Protein AF-A0A6C0EP46-F1 (afdb_monomer_lite)

pLDDT: mean 73.23, std 24.74, range [26.12, 98.81]

InterPro domains:
  IPR008160 Collagen triple helix repeat [PF01391] (56-107)
  IPR036278 Sialidase superfamily [SSF50939] (73-279)

Sequence (442 aa):
MSTPDPFSGNLLKNILSPKIVDNGSGGYNVKVDLINIDNITISGNIFGPTGSSSTGDTGYTGYTGYTGYTGYTGYTGYTGDTGDTGDTGYTGDTGATGDTGATGPTGSVVFNISSKLVAVGERNTAYGSIFTSPDGITWTGSNTNGSFTTQGNGVAWNGSYWVAVGQGSNGSILTSPDGDTWTPSSNGFTVAGNGIAWNGSLWVAVGDGSDTILTSLDGDTWTPASNGFTVQGYGVAWNGSLWIAVGDGDDTILTSPDGDTWTPSSNGFTGGVYGAGNGIAWNGSLWVAVGDGDDTILTSPDGDTWTPATGEFGNAGLGRGVAWNGSIWVAVGKDNTNYNSMLTSSNGTDWTGTTGSLFSFYGSGVAWNGSNWVAVGRNTSASDSILTSPNGTDWTGTTGASFYSIGFGVASTNVWKNTPTSFDEALSKLSTAFSKYSGTLI

Foldseek 3Di:
DDDDDPPPPPDVCVQDDFDFDPPPDQWTWRWNPDDDDQQWTWTKTFTDDPDDDDDDDDDDDDDDDDDDDDDDDDDDDDDDDDDDDDDDDDDDDDDDDDDDDDDDPATDIDIDTQKKKKFAFAQDQQAGGIWIDRPLFAIHGAGDAAHAPGIWAAKDDLLAKIKTAFAHPQARIWIGRVRRHIHAAPHDAPGIWAEWDDQNQKIWTAFAHPAGIWIDRPSRDIDGAPPDAPGIWHYWDDQNQKIWTAFWHPAGIWIDRVSRYIDGAPHDFEADPIRTWAEWDDQNQKIWTAFDGQAGIWMDRVRRDTDGAEQDLHHRWGWAEWDDQQAKIKTATAHDPDRQRIWMDRPNRYIHGAPDHPAPGIWAYWDDRNQKIKTAFFHPQQQARIWIGRPRRDIDGHDYGGHRGTIHYMDMSCPDSDDDPDPVSVVVVVVVVVVVVDDDDD

Organism: NCBI:txid1070528

Structure (mmCIF, N/CA/C/O backbone):
data_AF-A0A6C0EP46-F1
#
_entry.id   AF-A0A6C0EP46-F1
#
loop_
_atom_site.group_PDB
_atom_site.id
_atom_site.type_symbol
_atom_site.label_atom_id
_atom_site.label_alt_id
_atom_site.label_comp_id
_atom_site.label_asym_id
_atom_site.label_entity_id
_atom_site.label_seq_id
_atom_site.pdbx_PDB_ins_code
_atom_site.Cartn_x
_atom_site.Cartn_y
_atom_site.Cartn_z
_atom_site.occupancy
_atom_site.B_iso_or_equiv
_atom_site.auth_seq_id
_atom_site.auth_comp_id
_atom_site.auth_asym_id
_atom_site.auth_atom_id
_atom_site.pdbx_PDB_model_num
ATOM 1 N N . MET A 1 1 ? 16.753 -61.420 27.931 1.00 39.25 1 MET A N 1
ATOM 2 C CA . MET A 1 1 ? 16.641 -60.669 26.666 1.00 39.25 1 MET A CA 1
ATOM 3 C C . MET A 1 1 ? 15.423 -59.778 26.780 1.00 39.25 1 MET A C 1
ATOM 5 O O . MET A 1 1 ? 14.312 -60.277 26.693 1.00 39.25 1 MET A O 1
ATOM 9 N N . SER A 1 2 ? 15.635 -58.501 27.073 1.00 30.97 2 SER A N 1
ATOM 10 C CA . SER A 1 2 ? 14.621 -57.453 26.961 1.00 30.97 2 SER A CA 1
ATOM 11 C C . SER A 1 2 ? 15.084 -56.523 25.845 1.00 30.97 2 SER A C 1
ATOM 13 O O . SER A 1 2 ? 16.241 -56.105 25.828 1.00 30.97 2 SER A O 1
ATOM 15 N N . THR A 1 3 ? 14.210 -56.292 24.877 1.00 32.19 3 THR A N 1
ATOM 16 C CA . THR A 1 3 ? 14.415 -55.428 23.711 1.00 32.19 3 THR A CA 1
ATOM 17 C C . THR A 1 3 ? 14.683 -53.973 24.129 1.00 32.19 3 THR A C 1
ATOM 19 O O . THR A 1 3 ? 14.069 -53.527 25.100 1.00 32.19 3 THR A O 1
ATOM 22 N N . PRO A 1 4 ? 15.548 -53.215 23.427 1.00 32.25 4 PRO A N 1
ATOM 23 C CA . PRO A 1 4 ? 15.688 -51.777 23.641 1.00 32.25 4 PRO A CA 1
ATOM 24 C C . PRO A 1 4 ? 14.452 -51.028 23.122 1.00 32.25 4 PRO A C 1
ATOM 26 O O . PRO A 1 4 ? 13.936 -51.338 22.049 1.00 32.25 4 PRO A O 1
ATOM 29 N N . ASP A 1 5 ? 14.000 -50.056 23.906 1.00 33.88 5 ASP A N 1
ATOM 30 C CA . ASP A 1 5 ? 12.954 -49.077 23.594 1.00 33.88 5 ASP A CA 1
ATOM 31 C C . ASP A 1 5 ? 13.371 -48.177 22.401 1.00 33.88 5 ASP A C 1
ATOM 33 O O . ASP A 1 5 ? 14.478 -47.631 22.432 1.00 33.88 5 ASP A O 1
ATOM 37 N N . PRO A 1 6 ? 12.539 -48.011 21.350 1.00 32.06 6 PRO A N 1
ATOM 38 C CA . PRO A 1 6 ? 12.865 -47.193 20.181 1.00 32.06 6 PRO A CA 1
ATOM 39 C C . PRO A 1 6 ? 12.649 -45.674 20.357 1.00 32.06 6 PRO A C 1
ATOM 41 O O . PRO A 1 6 ? 12.789 -44.940 19.382 1.00 32.06 6 PRO A O 1
ATOM 44 N N . PHE A 1 7 ? 12.355 -45.152 21.555 1.00 33.97 7 PHE A N 1
ATOM 45 C CA . PHE A 1 7 ? 12.064 -43.719 21.751 1.00 33.97 7 PHE A CA 1
ATOM 46 C C . PHE A 1 7 ? 13.185 -42.895 22.418 1.00 33.97 7 PHE A C 1
ATOM 48 O O . PHE A 1 7 ? 12.939 -42.117 23.341 1.00 33.97 7 PHE A O 1
ATOM 55 N N . SER A 1 8 ? 14.424 -42.977 21.920 1.00 37.41 8 SER A N 1
ATOM 56 C CA . SER A 1 8 ? 15.541 -42.127 22.384 1.00 37.41 8 SER A CA 1
ATOM 57 C C . SER A 1 8 ? 15.777 -40.866 21.523 1.00 37.41 8 SER A C 1
ATOM 59 O O . SER A 1 8 ? 16.912 -40.573 21.149 1.00 37.41 8 SER A O 1
ATOM 61 N N . GLY A 1 9 ? 14.722 -40.107 21.205 1.00 30.08 9 GLY A N 1
ATOM 62 C CA . GLY A 1 9 ? 14.791 -38.825 20.478 1.00 30.08 9 GLY A CA 1
ATOM 63 C C . GLY A 1 9 ? 14.477 -37.631 21.387 1.00 30.08 9 GLY A C 1
ATOM 64 O O . GLY A 1 9 ? 13.348 -37.153 21.442 1.00 30.08 9 GLY A O 1
ATOM 65 N N . ASN A 1 10 ? 15.467 -37.172 22.151 1.00 41.22 10 ASN A N 1
ATOM 66 C CA . ASN A 1 10 ? 15.294 -36.294 23.314 1.00 41.22 10 ASN A CA 1
ATOM 67 C C . ASN A 1 10 ? 15.547 -34.799 23.003 1.00 41.22 10 ASN A C 1
ATOM 69 O O . ASN A 1 10 ? 16.392 -34.174 23.641 1.00 41.22 10 ASN A O 1
ATOM 73 N N . LEU A 1 11 ? 14.836 -34.221 22.022 1.00 30.52 11 LEU A N 1
ATOM 74 C CA . LEU A 1 11 ? 14.908 -32.772 21.731 1.00 30.52 11 LEU A CA 1
ATOM 75 C C . LEU A 1 11 ? 13.552 -32.051 21.856 1.00 30.52 11 LEU A C 1
ATOM 77 O O . LEU A 1 11 ? 13.506 -30.924 22.339 1.00 30.52 11 LEU A O 1
ATOM 81 N N . LEU A 1 12 ? 12.432 -32.718 21.547 1.00 32.38 12 LEU A N 1
ATOM 82 C CA . LEU A 1 12 ? 11.098 -32.100 21.636 1.00 32.38 12 LEU A CA 1
ATOM 83 C C . LEU A 1 12 ? 10.586 -31.929 23.081 1.00 32.38 12 LEU A C 1
ATOM 85 O O . LEU A 1 12 ? 9.831 -31.003 23.366 1.00 32.38 12 LEU A O 1
ATOM 89 N N . LYS A 1 13 ? 11.022 -32.778 24.023 1.00 32.91 13 LYS A N 1
ATOM 90 C CA . LYS A 1 13 ? 10.573 -32.719 25.430 1.00 32.91 13 LYS A CA 1
ATOM 91 C C . LYS A 1 13 ? 11.068 -31.478 26.188 1.00 32.91 13 LYS A C 1
ATOM 93 O O . LYS A 1 13 ? 10.436 -31.076 27.161 1.00 32.91 13 LYS A O 1
ATOM 98 N N . ASN A 1 14 ? 12.152 -30.847 25.729 1.00 29.56 14 ASN A N 1
ATOM 99 C CA . ASN A 1 14 ? 12.692 -29.631 26.349 1.00 29.56 14 ASN A CA 1
ATOM 100 C C . ASN A 1 14 ? 12.135 -28.325 25.758 1.00 29.56 14 ASN A C 1
ATOM 102 O O . ASN A 1 14 ? 12.364 -27.275 26.345 1.00 29.56 14 ASN A O 1
ATOM 106 N N . ILE A 1 15 ? 11.382 -28.376 24.652 1.00 36.50 15 ILE A N 1
ATOM 107 C CA . ILE A 1 15 ? 10.735 -27.192 24.048 1.00 36.50 15 ILE A CA 1
ATOM 108 C C . ILE A 1 15 ? 9.295 -27.010 24.576 1.00 36.50 15 ILE A C 1
ATOM 110 O O . ILE A 1 15 ? 8.740 -25.919 24.531 1.00 36.50 15 ILE A O 1
ATOM 114 N N . LEU A 1 16 ? 8.705 -28.055 25.166 1.00 39.34 16 LEU A N 1
ATOM 115 C CA . LEU A 1 16 ? 7.369 -28.039 25.771 1.00 39.34 16 LEU A CA 1
ATOM 116 C C . LEU A 1 16 ? 7.403 -28.679 27.165 1.00 39.34 16 LEU A C 1
ATOM 118 O O . LEU A 1 16 ? 6.842 -29.747 27.394 1.00 39.34 16 LEU A O 1
ATOM 122 N N . SER A 1 17 ? 8.074 -28.035 28.116 1.00 33.00 17 SER A N 1
ATOM 123 C CA . SER A 1 17 ? 7.901 -28.349 29.539 1.00 33.00 17 SER A CA 1
ATOM 124 C C . SER A 1 17 ? 7.247 -27.150 30.231 1.00 33.00 17 SER A C 1
ATOM 126 O O . SER A 1 17 ? 7.966 -26.301 30.760 1.00 33.00 17 SER A O 1
ATOM 128 N N . PRO A 1 18 ? 5.904 -27.020 30.216 1.00 36.84 18 PRO A N 1
ATOM 129 C CA . PRO A 1 18 ? 5.232 -25.983 30.989 1.00 36.84 18 PRO A CA 1
ATOM 130 C C . PRO A 1 18 ? 5.568 -26.182 32.471 1.00 36.84 18 PRO A C 1
ATOM 132 O O . PRO A 1 18 ? 5.179 -27.177 33.084 1.00 36.84 18 PRO A O 1
ATOM 135 N N . LYS A 1 19 ? 6.313 -25.244 33.066 1.00 34.69 19 LYS A N 1
ATOM 136 C CA . LYS A 1 19 ? 6.436 -25.180 34.523 1.00 34.69 19 LYS A CA 1
ATOM 137 C C . LYS A 1 19 ? 5.122 -24.636 35.067 1.00 34.69 19 LYS A C 1
ATOM 139 O O . LYS A 1 19 ? 4.863 -23.438 35.003 1.00 34.69 19 LYS A O 1
ATOM 144 N N . ILE A 1 20 ? 4.294 -25.524 35.606 1.00 36.59 20 ILE A N 1
ATOM 145 C CA . ILE A 1 20 ? 3.156 -25.132 36.435 1.00 36.59 20 ILE A CA 1
ATOM 146 C C . ILE A 1 20 ? 3.738 -24.556 37.730 1.00 36.59 20 ILE A C 1
ATOM 148 O O . ILE A 1 20 ? 4.328 -25.289 38.523 1.00 36.59 20 ILE A O 1
ATOM 152 N N . VAL A 1 21 ? 3.619 -23.244 37.924 1.00 38.06 21 VAL A N 1
ATOM 153 C CA . VAL A 1 21 ? 3.908 -22.605 39.212 1.00 38.06 21 VAL A CA 1
ATOM 154 C C . VAL A 1 21 ? 2.572 -22.447 39.928 1.00 38.06 21 VAL A C 1
ATOM 156 O O . VAL A 1 21 ? 1.756 -21.605 39.558 1.00 38.06 21 VAL A O 1
ATOM 159 N N . ASP A 1 22 ? 2.321 -23.309 40.911 1.00 37.25 22 ASP A N 1
ATOM 160 C CA . ASP A 1 22 ? 1.183 -23.169 41.818 1.00 37.25 22 ASP A CA 1
ATOM 161 C C . ASP A 1 22 ? 1.456 -21.996 42.771 1.00 37.25 22 ASP A C 1
ATOM 163 O O . ASP A 1 22 ? 2.355 -22.064 43.609 1.00 37.25 22 ASP A O 1
ATOM 167 N N . ASN A 1 23 ? 0.707 -20.901 42.617 1.00 38.78 23 ASN A N 1
ATOM 168 C CA . ASN A 1 23 ? 0.798 -19.722 43.483 1.00 38.78 23 ASN A CA 1
ATOM 169 C C . ASN A 1 23 ? -0.230 -19.747 44.629 1.00 38.78 23 ASN A C 1
ATOM 171 O O . ASN A 1 23 ? -0.568 -18.694 45.169 1.00 38.78 23 ASN A O 1
ATOM 175 N N . GLY A 1 24 ? -0.727 -20.926 45.020 1.00 37.06 24 GLY A N 1
ATOM 176 C CA . GLY A 1 24 ? -1.412 -21.109 46.298 1.00 37.06 24 GLY A CA 1
ATOM 177 C C . GLY A 1 24 ? -2.600 -20.167 46.493 1.00 37.06 24 GLY A C 1
ATOM 178 O O . GLY A 1 24 ? -2.657 -19.439 47.476 1.00 37.06 24 GLY A O 1
ATOM 179 N N . SER A 1 25 ? -3.522 -20.129 45.529 1.00 34.09 25 SER A N 1
ATOM 180 C CA . SER A 1 25 ? -4.869 -19.546 45.673 1.00 34.09 25 SER A CA 1
ATOM 181 C C . SER A 1 25 ? -5.709 -19.817 44.417 1.00 34.09 25 SER A C 1
ATOM 183 O O . SER A 1 25 ? -6.056 -18.914 43.669 1.00 34.09 25 SER A O 1
ATOM 185 N N . GLY A 1 26 ? -6.021 -21.091 44.150 1.00 32.88 26 GLY A N 1
ATOM 186 C CA . GLY A 1 26 ? -7.126 -21.487 43.258 1.00 32.88 26 GLY A CA 1
ATOM 187 C C . GLY A 1 26 ? -7.063 -21.063 41.781 1.00 32.88 26 GLY A C 1
ATOM 188 O O . GLY A 1 26 ? -8.065 -21.215 41.090 1.00 32.88 26 GLY A O 1
ATOM 189 N N . GLY A 1 27 ? -5.931 -20.565 41.279 1.00 32.81 27 GLY A N 1
ATOM 190 C CA . GLY A 1 27 ? -5.728 -20.231 39.868 1.00 32.81 27 GLY A CA 1
ATOM 191 C C . GLY A 1 27 ? -4.426 -20.821 39.328 1.00 32.81 27 GLY A C 1
ATOM 192 O O . GLY A 1 27 ? -3.377 -20.697 39.958 1.00 32.81 27 GLY A O 1
ATOM 193 N N . TYR A 1 28 ? -4.485 -21.442 38.147 1.00 34.56 28 TYR A N 1
ATOM 194 C CA . TYR A 1 28 ? -3.300 -21.855 37.393 1.00 34.56 28 TYR A CA 1
ATOM 195 C C . TYR A 1 28 ? -2.893 -20.717 36.456 1.00 34.56 28 TYR A C 1
ATOM 197 O O . TYR A 1 28 ? -3.632 -20.398 35.529 1.00 34.56 28 TYR A O 1
ATOM 205 N N . ASN A 1 29 ? -1.715 -20.131 36.668 1.00 34.06 29 ASN A N 1
ATOM 206 C CA . ASN A 1 29 ? -1.049 -19.341 35.636 1.00 34.06 29 ASN A CA 1
ATOM 207 C C . ASN A 1 29 ? -0.080 -20.277 34.914 1.00 34.06 29 ASN A C 1
ATOM 209 O O . ASN A 1 29 ? 0.965 -20.633 35.462 1.00 34.06 29 ASN A O 1
ATOM 213 N N . VAL A 1 30 ? -0.418 -20.709 33.697 1.00 35.94 30 VAL A N 1
ATOM 214 C CA . VAL A 1 30 ? 0.573 -21.376 32.845 1.00 35.94 30 VAL A CA 1
ATOM 215 C C . VAL A 1 30 ? 1.397 -20.279 32.194 1.00 35.94 30 VAL A C 1
ATOM 217 O O . VAL A 1 30 ? 0.941 -19.610 31.268 1.00 35.94 30 VAL A O 1
ATOM 220 N N . LYS A 1 31 ? 2.606 -20.080 32.713 1.00 35.56 31 LYS A N 1
ATOM 221 C CA . LYS A 1 31 ? 3.599 -19.218 32.090 1.00 35.56 31 LYS A CA 1
ATOM 222 C C . LYS A 1 31 ? 4.320 -20.046 31.028 1.00 35.56 31 LYS A C 1
ATOM 224 O O . LYS A 1 31 ? 5.054 -20.976 31.359 1.00 35.56 31 LYS A O 1
ATOM 229 N N . VAL A 1 32 ? 4.072 -19.754 29.755 1.00 39.56 32 VAL A N 1
ATOM 230 C CA . VAL A 1 32 ? 4.890 -20.300 28.666 1.00 39.56 32 VAL A CA 1
ATOM 231 C C . VAL A 1 32 ? 6.079 -19.359 28.515 1.00 39.56 32 VAL A C 1
ATOM 233 O O . VAL A 1 32 ? 5.955 -18.281 27.939 1.00 39.56 32 VAL A O 1
ATOM 236 N N . ASP A 1 33 ? 7.212 -19.716 29.121 1.00 34.97 33 ASP A N 1
ATOM 237 C CA . ASP A 1 33 ? 8.439 -18.936 28.975 1.00 34.97 33 ASP A CA 1
ATOM 238 C C . ASP A 1 33 ? 9.035 -19.181 27.572 1.00 34.97 33 ASP A C 1
ATOM 240 O O . ASP A 1 33 ? 9.452 -20.287 27.241 1.00 34.97 33 ASP A O 1
ATOM 244 N N . LEU A 1 34 ? 9.042 -18.103 26.780 1.00 35.31 34 LEU A N 1
ATOM 245 C CA . LEU A 1 34 ? 9.916 -17.775 25.647 1.00 35.31 34 LEU A CA 1
ATOM 246 C C . LEU A 1 34 ? 10.225 -18.889 24.632 1.00 35.31 34 LEU A C 1
ATOM 248 O O . LEU A 1 34 ? 11.214 -19.611 24.747 1.00 35.31 34 LEU A O 1
ATOM 252 N N . ILE A 1 35 ? 9.488 -18.878 23.521 1.00 39.72 35 ILE A N 1
ATOM 253 C CA . ILE A 1 35 ? 10.054 -19.282 22.230 1.00 39.72 35 ILE A CA 1
ATOM 254 C C . ILE A 1 35 ? 10.684 -18.019 21.633 1.00 39.72 35 ILE A C 1
ATOM 256 O O . ILE A 1 35 ? 9.960 -17.105 21.252 1.00 39.72 35 ILE A O 1
ATOM 260 N N . ASN A 1 36 ? 12.017 -17.944 21.609 1.00 34.34 36 ASN A N 1
ATOM 261 C CA . ASN A 1 36 ? 12.740 -16.965 20.800 1.00 34.34 36 ASN A CA 1
ATOM 262 C C . ASN A 1 36 ? 13.168 -17.677 19.515 1.00 34.34 36 ASN A C 1
ATOM 264 O O . ASN A 1 36 ? 14.140 -18.432 19.519 1.00 34.34 36 ASN A O 1
ATOM 268 N N . ILE A 1 37 ? 12.390 -17.498 18.453 1.00 35.47 37 ILE A N 1
ATOM 269 C CA . ILE A 1 37 ? 12.796 -17.861 17.096 1.00 35.47 37 ILE A CA 1
ATOM 270 C C . ILE A 1 37 ? 12.883 -16.538 16.349 1.00 35.47 37 ILE A C 1
ATOM 272 O O . ILE A 1 37 ? 11.866 -15.866 16.190 1.00 35.47 37 ILE A O 1
ATOM 276 N N . ASP A 1 38 ? 14.102 -16.146 15.986 1.00 32.03 38 ASP A N 1
ATOM 277 C CA . ASP A 1 38 ? 14.411 -15.071 15.038 1.00 32.03 38 ASP A CA 1
ATOM 278 C C . ASP A 1 38 ? 13.516 -13.822 15.164 1.00 32.03 38 ASP A C 1
ATOM 280 O O . ASP A 1 38 ? 12.835 -13.419 14.226 1.00 32.03 38 ASP A O 1
ATOM 284 N N . ASN A 1 39 ? 13.525 -13.198 16.349 1.00 37.03 39 ASN A N 1
ATOM 285 C CA . ASN A 1 39 ? 12.826 -11.944 16.678 1.00 37.03 39 ASN A CA 1
ATOM 286 C C . ASN A 1 39 ? 11.296 -12.015 16.850 1.00 37.03 39 ASN A C 1
ATOM 288 O O . ASN A 1 39 ? 10.671 -10.979 17.084 1.00 37.03 39 ASN A O 1
ATOM 292 N N . ILE A 1 40 ? 10.676 -13.198 16.845 1.00 35.03 40 ILE A N 1
ATOM 293 C CA . ILE A 1 40 ? 9.276 -13.360 17.265 1.00 35.03 40 ILE A CA 1
ATOM 294 C C . ILE A 1 40 ? 9.251 -13.767 18.741 1.00 35.03 40 ILE A C 1
ATOM 296 O O . ILE A 1 40 ? 9.575 -14.898 19.093 1.00 35.03 40 ILE A O 1
ATOM 300 N N . THR A 1 41 ? 8.838 -12.848 19.621 1.00 38.00 41 THR A N 1
ATOM 301 C CA . THR A 1 41 ? 8.506 -13.187 21.014 1.00 38.00 41 THR A CA 1
ATOM 302 C C . THR A 1 41 ? 7.020 -13.504 21.097 1.00 38.00 41 THR A C 1
ATOM 304 O O . THR A 1 41 ? 6.197 -12.610 20.915 1.00 38.00 41 THR A O 1
ATOM 307 N N . ILE A 1 42 ? 6.679 -14.759 21.387 1.00 39.97 42 ILE A N 1
ATOM 308 C CA . ILE A 1 42 ? 5.315 -15.165 21.739 1.00 39.97 42 ILE A CA 1
ATOM 309 C C . ILE A 1 42 ? 5.246 -15.240 23.263 1.00 39.97 42 ILE A C 1
ATOM 311 O O . ILE A 1 42 ? 5.888 -16.097 23.868 1.00 39.97 42 ILE A O 1
ATOM 315 N N . SER A 1 43 ? 4.473 -14.356 23.894 1.00 38.19 43 SER A N 1
ATOM 316 C CA . SER A 1 43 ? 4.175 -14.466 25.326 1.00 38.19 43 SER A CA 1
ATOM 317 C C . SER A 1 43 ? 2.668 -14.507 25.552 1.00 38.19 43 SER A C 1
ATOM 319 O O . SER A 1 43 ? 1.936 -13.636 25.094 1.00 38.19 43 SER A O 1
ATOM 321 N N . GLY A 1 44 ? 2.189 -15.541 26.238 1.00 38.97 44 GLY A N 1
ATOM 322 C CA . GLY A 1 44 ? 0.774 -15.705 26.555 1.00 38.97 44 GLY A CA 1
ATOM 323 C C . GLY A 1 44 ? 0.581 -16.093 28.011 1.00 38.97 44 GLY A C 1
ATOM 324 O O . GLY A 1 44 ? 1.359 -16.874 28.558 1.00 38.97 44 GLY A O 1
ATOM 325 N N . ASN A 1 45 ? -0.462 -15.541 28.628 1.00 36.69 45 ASN A N 1
ATOM 326 C CA . ASN A 1 45 ? -0.954 -15.977 29.929 1.00 36.69 45 ASN A CA 1
ATOM 327 C C . ASN A 1 45 ? -2.244 -16.765 29.699 1.00 36.69 45 ASN A C 1
ATOM 329 O O . ASN A 1 45 ? -3.188 -16.244 29.106 1.00 36.69 45 ASN A O 1
ATOM 333 N N . ILE A 1 46 ? -2.293 -18.010 30.169 1.00 35.75 46 ILE A N 1
ATOM 334 C CA . ILE A 1 46 ? -3.544 -18.770 30.231 1.00 35.75 46 ILE A CA 1
ATOM 335 C C . ILE A 1 46 ? -4.223 -18.413 31.553 1.00 35.75 46 ILE A C 1
ATOM 337 O O . ILE A 1 46 ? -3.720 -18.782 32.613 1.00 35.75 46 ILE A O 1
ATOM 341 N N . PHE A 1 47 ? -5.353 -17.707 31.495 1.00 37.91 47 PHE A N 1
ATOM 342 C CA . PHE A 1 47 ? -6.206 -17.482 32.661 1.00 37.91 47 PHE A CA 1
ATOM 343 C C . PHE A 1 47 ? -7.203 -18.639 32.788 1.00 37.91 47 PHE A C 1
ATOM 345 O O . PHE A 1 47 ? -8.121 -18.774 31.980 1.00 37.91 47 PHE A O 1
ATOM 352 N N . GLY A 1 48 ? -7.012 -19.495 33.794 1.00 37.34 48 GLY A N 1
ATOM 353 C CA . GLY A 1 48 ? -8.034 -20.461 34.206 1.00 37.34 48 GLY A CA 1
ATOM 354 C C . GLY A 1 48 ? -9.182 -19.771 34.961 1.00 37.34 48 GLY A C 1
ATOM 355 O O . GLY A 1 48 ? -8.959 -18.730 35.583 1.00 37.34 48 GLY A O 1
ATOM 356 N N . PRO A 1 49 ? -10.411 -20.319 34.936 1.00 34.97 49 PRO A N 1
ATOM 357 C CA . PRO A 1 49 ? -11.542 -19.715 35.631 1.00 34.97 49 PRO A CA 1
ATOM 358 C C . PRO A 1 49 ? -11.315 -19.700 37.150 1.00 34.97 49 PRO A C 1
ATOM 360 O O . PRO A 1 49 ? -10.994 -20.730 37.742 1.00 34.97 49 PRO A O 1
ATOM 363 N N . THR A 1 50 ? -11.589 -18.570 37.808 1.00 39.72 50 THR A N 1
ATOM 364 C CA . THR A 1 50 ? -11.889 -18.537 39.250 1.00 39.72 50 THR A CA 1
ATOM 365 C C . THR A 1 50 ? -13.293 -19.104 39.460 1.00 39.72 50 THR A C 1
ATOM 367 O O . THR A 1 50 ? -14.253 -18.375 39.697 1.00 39.72 50 THR A O 1
ATOM 370 N N . GLY A 1 51 ? -13.439 -20.414 39.265 1.00 37.72 51 GLY A N 1
ATOM 371 C CA . GLY A 1 51 ? -14.696 -21.121 39.465 1.00 37.72 51 GLY A CA 1
ATOM 372 C C . GLY A 1 51 ? -14.914 -21.419 40.944 1.00 37.72 51 GLY A C 1
ATOM 373 O O . GLY A 1 51 ? -14.283 -22.315 41.500 1.00 37.72 51 GLY A O 1
ATOM 374 N N . SER A 1 52 ? -15.840 -20.706 41.579 1.00 34.31 52 SER A N 1
ATOM 375 C CA . SER A 1 52 ? -16.535 -21.214 42.762 1.00 34.31 52 SER A CA 1
ATOM 376 C C . SER A 1 52 ? -17.211 -22.535 42.388 1.00 34.31 52 SER A C 1
ATOM 378 O O . SER A 1 52 ? -18.083 -22.562 41.521 1.00 34.31 52 SER A O 1
ATOM 380 N N . SER A 1 53 ? -16.796 -23.635 43.011 1.00 33.34 53 SER A N 1
ATOM 381 C CA . SER A 1 53 ? -17.433 -24.938 42.847 1.00 33.34 53 SER A CA 1
ATOM 382 C C . SER A 1 53 ? -18.813 -24.922 43.512 1.00 33.34 53 SER A C 1
ATOM 384 O O . SER A 1 53 ? -18.930 -25.061 44.724 1.00 33.34 53 SER A O 1
ATOM 386 N N . SER A 1 54 ? -19.884 -24.757 42.736 1.00 36.12 54 SER A N 1
ATOM 387 C CA . SER A 1 54 ? -21.203 -25.222 43.167 1.00 36.12 54 SER A CA 1
ATOM 388 C C . SER A 1 54 ? -21.371 -26.644 42.640 1.00 36.12 54 SER A C 1
ATOM 390 O O . SER A 1 54 ? -21.688 -26.848 41.468 1.00 36.12 54 SER A O 1
ATOM 392 N N . THR A 1 55 ? -21.099 -27.641 43.479 1.00 39.84 55 THR A N 1
ATOM 393 C CA . THR A 1 55 ? -21.582 -29.006 43.243 1.00 39.84 55 THR A CA 1
ATOM 394 C C . THR A 1 55 ? -23.101 -28.947 43.104 1.00 39.84 55 THR A C 1
ATOM 396 O O . THR A 1 55 ? -23.764 -28.465 44.018 1.00 39.84 55 THR A O 1
ATOM 399 N N . GLY A 1 56 ? -23.647 -29.387 41.968 1.00 39.94 56 GLY A N 1
ATOM 400 C CA . GLY A 1 56 ? -25.094 -29.527 41.807 1.00 39.94 56 GLY A CA 1
ATOM 401 C C . GLY A 1 56 ? -25.631 -30.544 42.814 1.00 39.94 56 GLY A C 1
ATOM 402 O O . GLY A 1 56 ? -25.057 -31.626 42.957 1.00 39.94 56 GLY A O 1
ATOM 403 N N . ASP A 1 57 ? -26.688 -30.178 43.537 1.00 38.19 57 ASP A N 1
ATOM 404 C CA . ASP A 1 57 ? -27.288 -31.028 44.563 1.00 38.19 57 ASP A CA 1
ATOM 405 C C . ASP A 1 57 ? -27.754 -32.366 43.971 1.00 38.19 57 ASP A C 1
ATOM 407 O O . ASP A 1 57 ? -28.375 -32.437 42.908 1.00 38.19 57 ASP A O 1
ATOM 411 N N . THR A 1 58 ? -27.451 -33.457 44.675 1.00 44.66 58 THR A N 1
ATOM 412 C CA . THR A 1 58 ? -27.954 -34.792 44.335 1.00 44.66 58 THR A CA 1
ATOM 413 C C . THR A 1 58 ? -29.463 -34.818 44.585 1.00 44.66 58 THR A C 1
ATOM 415 O O . THR A 1 58 ? -29.900 -34.585 45.711 1.00 44.66 58 THR A O 1
ATOM 418 N N . GLY A 1 59 ? -30.271 -35.084 43.554 1.00 42.22 59 GLY A N 1
ATOM 419 C CA . GLY A 1 59 ? -31.728 -35.171 43.698 1.00 42.22 59 GLY A CA 1
ATOM 420 C C . GLY A 1 59 ? -32.145 -36.226 44.733 1.00 42.22 59 GLY A C 1
ATOM 421 O O . GLY A 1 59 ? -31.603 -37.331 44.754 1.00 42.22 59 GLY A O 1
ATOM 422 N N . TYR A 1 60 ? -33.103 -35.889 45.601 1.00 40.72 60 TYR A N 1
ATOM 423 C CA . TYR A 1 60 ? -33.619 -36.795 46.632 1.00 40.72 60 TYR A CA 1
ATOM 424 C C . TYR A 1 60 ? -34.290 -38.038 46.017 1.00 40.72 60 TYR A C 1
ATOM 426 O O . TYR A 1 60 ? -35.167 -37.923 45.162 1.00 40.72 60 TYR A O 1
ATOM 434 N N . THR A 1 61 ? -33.929 -39.233 46.496 1.00 46.75 61 THR A N 1
ATOM 435 C CA . THR A 1 61 ? -34.634 -40.493 46.195 1.00 46.75 61 THR A CA 1
ATOM 436 C C . THR A 1 61 ? -36.084 -40.430 46.691 1.00 46.75 61 THR A C 1
ATOM 438 O O . THR A 1 61 ? -36.318 -40.145 47.865 1.00 46.75 61 THR A O 1
ATOM 441 N N . GLY A 1 62 ? -37.058 -40.712 45.818 1.00 43.09 62 GLY A N 1
ATOM 442 C CA . GLY A 1 62 ? -38.479 -40.770 46.184 1.00 43.09 62 GLY A CA 1
ATOM 443 C C . GLY A 1 62 ? -38.788 -41.877 47.204 1.00 43.09 62 GLY A C 1
ATOM 444 O O . GLY A 1 62 ? -38.189 -42.952 47.166 1.00 43.09 62 GLY A O 1
ATOM 445 N N . TYR A 1 63 ? -39.718 -41.613 48.128 1.00 41.78 63 TYR A N 1
ATOM 446 C CA . TYR A 1 63 ? -40.134 -42.557 49.174 1.00 41.78 63 TYR A CA 1
ATOM 447 C C . TYR A 1 63 ? -40.801 -43.817 48.596 1.00 41.78 63 TYR A C 1
ATOM 449 O O . TYR A 1 63 ? -41.606 -43.744 47.669 1.00 41.78 63 TYR A O 1
ATOM 457 N N . THR A 1 64 ? -40.508 -44.979 49.187 1.00 47.03 64 THR A N 1
ATOM 458 C CA . THR A 1 64 ? -41.159 -46.260 48.872 1.00 47.03 64 THR A CA 1
ATOM 459 C C . THR A 1 64 ? -42.636 -46.228 49.287 1.00 47.03 64 THR A C 1
ATOM 461 O O . THR A 1 64 ? -42.946 -45.867 50.422 1.00 47.03 64 THR A O 1
ATOM 464 N N . GLY A 1 65 ? -43.554 -46.599 48.386 1.00 43.16 65 GLY A N 1
ATOM 465 C CA . GLY A 1 65 ? -44.989 -46.686 48.689 1.00 43.16 65 GLY A CA 1
ATOM 466 C C . GLY A 1 65 ? -45.307 -47.748 49.754 1.00 43.16 65 GLY A C 1
ATOM 467 O O . GLY A 1 65 ? -44.658 -48.792 49.805 1.00 43.16 65 GLY A O 1
ATOM 468 N N . TYR A 1 66 ? -46.299 -47.481 50.611 1.00 42.62 66 TYR A N 1
ATOM 469 C CA . TYR A 1 66 ? -46.726 -48.391 51.682 1.00 42.62 66 TYR A CA 1
ATOM 470 C C . TYR A 1 66 ? -47.347 -49.688 51.134 1.00 42.62 66 TYR A C 1
ATOM 472 O O . TYR A 1 66 ? -48.180 -49.658 50.230 1.00 42.62 66 TYR A O 1
ATOM 480 N N . THR A 1 67 ? -46.982 -50.826 51.730 1.00 46.44 67 THR A N 1
ATOM 481 C CA . THR A 1 67 ? -47.559 -52.149 51.445 1.00 46.44 67 THR A CA 1
ATOM 482 C C . THR A 1 67 ? -49.020 -52.219 51.911 1.00 46.44 67 THR A C 1
ATOM 484 O O . THR A 1 67 ? -49.319 -51.859 53.049 1.00 46.44 67 THR A O 1
ATOM 487 N N . GLY A 1 68 ? -49.933 -52.699 51.058 1.00 42.56 68 GLY A N 1
ATOM 488 C CA . GLY A 1 68 ? -51.341 -52.912 51.422 1.00 42.56 68 GLY A CA 1
ATOM 489 C C . GLY A 1 68 ? -51.523 -53.974 52.520 1.00 42.56 68 GLY A C 1
ATOM 490 O O . GLY A 1 68 ? -50.760 -54.936 52.595 1.00 42.56 68 GLY A O 1
ATOM 491 N N . TYR A 1 69 ? -52.532 -53.797 53.381 1.00 39.03 69 TYR A N 1
ATOM 492 C CA . TYR A 1 69 ? -52.863 -54.722 54.474 1.00 39.03 69 TYR A CA 1
ATOM 493 C C . TYR A 1 69 ? -53.411 -56.061 53.953 1.00 39.03 69 TYR A C 1
ATOM 495 O O . TYR A 1 69 ? -54.332 -56.084 53.139 1.00 39.03 69 TYR A O 1
ATOM 503 N N . THR A 1 70 ? -52.913 -57.181 54.482 1.00 42.97 70 THR A N 1
ATOM 504 C CA . THR A 1 70 ? -53.493 -58.514 54.255 1.00 42.97 70 THR A CA 1
ATOM 505 C C . THR A 1 70 ? -54.758 -58.703 55.106 1.00 42.97 70 THR A C 1
ATOM 507 O O . THR A 1 70 ? -54.758 -58.388 56.296 1.00 42.97 70 THR A O 1
ATOM 510 N N . GLY A 1 71 ? -55.841 -59.203 54.497 1.00 40.22 71 GLY A N 1
ATOM 511 C CA . GLY A 1 71 ? -57.164 -59.352 55.123 1.00 40.22 71 GLY A CA 1
ATOM 512 C C . GLY A 1 71 ? -57.237 -60.362 56.281 1.00 40.22 71 GLY A C 1
ATOM 513 O O . GLY A 1 71 ? -56.457 -61.310 56.355 1.00 40.22 71 GLY A O 1
ATOM 514 N N . TYR A 1 72 ? -58.201 -60.157 57.187 1.00 37.56 72 TYR A N 1
ATOM 515 C CA . TYR A 1 72 ? -58.476 -61.031 58.335 1.00 37.56 72 TYR A CA 1
ATOM 516 C C . TYR A 1 72 ? -59.001 -62.412 57.906 1.00 37.56 72 TYR A C 1
ATOM 518 O O . TYR A 1 72 ? -59.939 -62.512 57.116 1.00 37.56 72 TYR A O 1
ATOM 526 N N . THR A 1 73 ? -58.464 -63.481 58.495 1.00 42.34 73 THR A N 1
ATOM 527 C CA . THR A 1 73 ? -58.978 -64.850 58.351 1.00 42.34 73 THR A CA 1
ATOM 528 C C . THR A 1 73 ? -60.256 -65.040 59.182 1.00 42.34 73 THR A C 1
ATOM 530 O O . THR A 1 73 ? -60.244 -64.842 60.397 1.00 42.34 73 THR A O 1
ATOM 533 N N . GLY A 1 74 ? -61.362 -65.424 58.536 1.00 39.56 74 GLY A N 1
ATOM 534 C CA . GLY A 1 74 ? -62.641 -65.747 59.184 1.00 39.56 74 GLY A CA 1
ATOM 535 C C . GLY A 1 74 ? -62.684 -67.148 59.819 1.00 39.56 74 GLY A C 1
ATOM 536 O O . GLY A 1 74 ? -61.921 -68.037 59.444 1.00 39.56 74 GLY A O 1
ATOM 537 N N . TYR A 1 75 ? -63.589 -67.338 60.787 1.00 36.34 75 TYR A N 1
ATOM 538 C CA . TYR A 1 75 ? -63.857 -68.624 61.447 1.00 36.34 75 TYR A CA 1
ATOM 539 C C . TYR A 1 75 ? -64.531 -69.649 60.510 1.00 36.34 75 TYR A C 1
ATOM 541 O O . TYR A 1 75 ? -65.232 -69.304 59.564 1.00 36.34 75 TYR A O 1
ATOM 549 N N . THR A 1 76 ? -64.302 -70.924 60.824 1.00 44.03 76 THR A N 1
ATOM 550 C CA . THR A 1 76 ? -64.622 -72.160 60.094 1.00 44.03 76 THR A CA 1
ATOM 551 C C . THR A 1 76 ? -66.087 -72.356 59.672 1.00 44.03 76 THR A C 1
ATOM 553 O O . THR A 1 76 ? -66.991 -72.368 60.504 1.00 44.03 76 THR A O 1
ATOM 556 N N . GLY A 1 77 ? -66.293 -72.684 58.391 1.00 38.28 77 GLY A N 1
ATOM 557 C CA . GLY A 1 77 ? -67.527 -73.257 57.841 1.00 38.28 77 GLY A CA 1
ATOM 558 C C . GLY A 1 77 ? -67.421 -73.458 56.323 1.00 38.28 77 GLY A C 1
ATOM 559 O O . GLY A 1 77 ? -67.041 -72.539 55.616 1.00 38.28 77 GLY A O 1
ATOM 560 N N . TYR A 1 78 ? -67.687 -74.680 55.861 1.00 38.59 78 TYR A N 1
ATOM 561 C CA . TYR A 1 78 ? -67.507 -75.223 54.505 1.00 38.59 78 TYR A CA 1
ATOM 562 C C . TYR A 1 78 ? -67.662 -74.255 53.303 1.00 38.59 78 TYR A C 1
ATOM 564 O O . TYR A 1 78 ? -68.709 -73.654 53.099 1.00 38.59 78 TYR A O 1
ATOM 572 N N . THR A 1 79 ? -66.582 -74.218 52.511 1.00 51.75 79 THR A N 1
ATOM 573 C CA . THR A 1 79 ? -66.350 -73.803 51.108 1.00 51.75 79 THR A CA 1
ATOM 574 C C . THR A 1 79 ? -67.341 -72.833 50.438 1.00 51.75 79 THR A C 1
ATOM 576 O O . THR A 1 79 ? -68.394 -73.243 49.956 1.00 51.75 79 THR A O 1
ATOM 579 N N . GLY A 1 80 ? -66.909 -71.575 50.286 1.00 47.88 80 GLY A N 1
ATOM 580 C CA . GLY A 1 80 ? -67.455 -70.553 49.383 1.00 47.88 80 GLY A CA 1
ATOM 581 C C . GLY A 1 80 ? -66.316 -69.705 48.790 1.00 47.88 80 GLY A C 1
ATOM 582 O O . GLY A 1 80 ? -65.224 -69.688 49.356 1.00 47.88 80 GLY A O 1
ATOM 583 N N . ASP A 1 81 ? -66.564 -69.090 47.633 1.00 42.00 81 ASP A N 1
ATOM 584 C CA . ASP A 1 81 ? -65.602 -68.629 46.613 1.00 42.00 81 ASP A CA 1
ATOM 585 C C . ASP A 1 81 ? -64.377 -67.813 47.092 1.00 42.00 81 ASP A C 1
ATOM 587 O O . ASP A 1 81 ? -64.443 -67.013 48.025 1.00 42.00 81 ASP A O 1
ATOM 591 N N . THR A 1 82 ? -63.234 -68.011 46.417 1.00 54.81 82 THR A N 1
ATOM 592 C CA . THR A 1 82 ? -61.994 -67.237 46.613 1.00 54.81 82 THR A CA 1
ATOM 593 C C . THR A 1 82 ? -62.253 -65.750 46.359 1.00 54.81 82 THR A C 1
ATOM 595 O O . THR A 1 82 ? -62.667 -65.385 45.264 1.00 54.81 82 THR A O 1
ATOM 598 N N . GLY A 1 83 ? -62.004 -64.901 47.362 1.00 51.69 83 GLY A N 1
ATOM 599 C CA . GLY A 1 83 ? -62.142 -63.447 47.232 1.00 51.69 83 GLY A CA 1
ATOM 600 C C . GLY A 1 83 ? -61.164 -62.847 46.217 1.00 51.69 83 GLY A C 1
ATOM 601 O O . GLY A 1 83 ? -60.039 -63.332 46.075 1.00 51.69 83 GLY A O 1
ATOM 602 N N . ASP A 1 84 ? -61.611 -61.797 45.525 1.00 47.53 84 ASP A N 1
ATOM 603 C CA . ASP A 1 84 ? -60.884 -61.116 44.450 1.00 47.53 84 ASP A CA 1
ATOM 604 C C . ASP A 1 84 ? -59.479 -60.643 44.874 1.00 47.53 84 ASP A C 1
ATOM 606 O O . ASP A 1 84 ? -59.242 -60.213 46.006 1.00 47.53 84 ASP A O 1
ATOM 610 N N . THR A 1 85 ? -58.529 -60.721 43.937 1.00 56.41 85 THR A N 1
ATOM 611 C CA . THR A 1 85 ? -57.157 -60.222 44.123 1.00 56.41 85 THR A CA 1
ATOM 612 C C . THR A 1 85 ? -57.183 -58.697 44.234 1.00 56.41 85 THR A C 1
ATOM 614 O O . THR A 1 85 ? -57.722 -58.037 43.354 1.00 56.41 85 THR A O 1
ATOM 617 N N . GLY A 1 86 ? -56.613 -58.138 45.307 1.00 51.69 86 GLY A N 1
ATOM 618 C CA . GLY A 1 86 ? -56.554 -56.685 45.504 1.00 51.69 86 GLY A CA 1
ATOM 619 C C . GLY A 1 86 ? -55.731 -55.968 44.426 1.00 51.69 86 GLY A C 1
ATOM 620 O O . GLY A 1 86 ? -54.724 -56.503 43.959 1.00 51.69 86 GLY A O 1
ATOM 621 N N . ASP A 1 87 ? -56.161 -54.759 44.056 1.00 48.88 87 ASP A N 1
ATOM 622 C CA . ASP A 1 87 ? -55.558 -53.949 42.992 1.00 48.88 87 ASP A CA 1
ATOM 623 C C . ASP A 1 87 ? -54.063 -53.658 43.225 1.00 48.88 87 ASP A C 1
ATOM 625 O O . ASP A 1 87 ? -53.629 -53.294 44.323 1.00 48.88 87 ASP A O 1
ATOM 629 N N . THR A 1 88 ? -53.266 -53.772 42.160 1.00 54.34 88 THR A N 1
ATOM 630 C CA . THR A 1 88 ? -51.842 -53.409 42.147 1.00 54.34 88 THR A CA 1
ATOM 631 C C . THR A 1 88 ? -51.677 -51.901 42.376 1.00 54.34 88 THR A C 1
ATOM 633 O O . THR A 1 88 ? -52.255 -51.096 41.648 1.00 54.34 88 THR A O 1
ATOM 636 N N . GLY A 1 89 ? -50.871 -51.498 43.365 1.00 50.97 89 GLY A N 1
ATOM 637 C CA . GLY A 1 89 ? -50.611 -50.081 43.651 1.00 50.97 89 GLY A CA 1
ATOM 638 C C . GLY A 1 89 ? -49.928 -49.340 42.490 1.00 50.97 89 GLY A C 1
ATOM 639 O O . GLY A 1 89 ? -49.089 -49.907 41.789 1.00 50.97 89 GLY A O 1
ATOM 640 N N . TYR A 1 90 ? -50.279 -48.063 42.299 1.00 47.25 90 TYR A N 1
ATOM 641 C CA . TYR A 1 90 ? -49.726 -47.197 41.250 1.00 47.25 90 TYR A CA 1
ATOM 642 C C . TYR A 1 90 ? -48.203 -47.005 41.390 1.00 47.25 90 TYR A C 1
ATOM 644 O O . TYR A 1 90 ? -47.687 -46.791 42.488 1.00 47.25 90 TYR A O 1
ATOM 652 N N . THR A 1 91 ? -47.482 -47.052 40.265 1.00 53.16 91 THR A N 1
ATOM 653 C CA . THR A 1 91 ? -46.052 -46.705 40.182 1.00 53.16 91 THR A CA 1
ATOM 654 C C . THR A 1 91 ? -45.871 -45.199 40.398 1.00 53.16 91 THR A C 1
ATOM 656 O O . THR A 1 91 ? -46.569 -44.413 39.766 1.00 53.16 91 THR A O 1
ATOM 659 N N . GLY A 1 92 ? -44.962 -44.795 41.292 1.00 51.25 92 GLY A N 1
ATOM 660 C CA . GLY A 1 92 ? -44.657 -43.377 41.529 1.00 51.25 92 GLY A CA 1
ATOM 661 C C . GLY A 1 92 ? -43.942 -42.719 40.343 1.00 51.25 92 GLY A C 1
ATOM 662 O O . GLY A 1 92 ? -43.198 -43.386 39.623 1.00 51.25 92 GLY A O 1
ATOM 663 N N . ASP A 1 93 ? -44.161 -41.415 40.155 1.00 47.47 93 ASP A N 1
ATOM 664 C CA . ASP A 1 93 ? -43.596 -40.640 39.044 1.00 47.47 93 ASP A CA 1
ATOM 665 C C . ASP A 1 93 ? -42.057 -40.633 39.047 1.00 47.47 93 ASP A C 1
ATOM 667 O O . ASP A 1 93 ? -41.403 -40.565 40.092 1.00 47.47 93 ASP A O 1
ATOM 671 N N . THR A 1 94 ? -41.464 -40.682 37.851 1.00 52.78 94 THR A N 1
ATOM 672 C CA . THR A 1 94 ? -40.008 -40.580 37.668 1.00 52.78 94 THR A CA 1
ATOM 673 C C . THR A 1 94 ? -39.544 -39.162 38.014 1.00 52.78 94 THR A C 1
ATOM 675 O O . THR A 1 94 ? -40.094 -38.192 37.498 1.00 52.78 94 THR A O 1
ATOM 678 N N . GLY A 1 95 ? -38.534 -39.030 38.881 1.00 49.28 95 GLY A N 1
ATOM 679 C CA . GLY A 1 95 ? -37.976 -37.728 39.263 1.00 49.28 95 GLY A CA 1
ATOM 680 C C . GLY A 1 95 ? -37.400 -36.959 38.065 1.00 49.28 95 GLY A C 1
ATOM 681 O O . GLY A 1 95 ? -36.841 -37.562 37.148 1.00 49.28 95 GLY A O 1
ATOM 682 N N . ALA A 1 96 ? -37.537 -35.629 38.073 1.00 43.91 96 ALA A N 1
ATOM 683 C CA . ALA A 1 96 ? -37.051 -34.763 37.000 1.00 43.91 96 ALA A CA 1
ATOM 684 C C . ALA A 1 96 ? -35.529 -34.893 36.805 1.00 43.91 96 ALA A C 1
ATOM 686 O O . ALA A 1 96 ? -34.763 -34.914 37.770 1.00 43.91 96 ALA A O 1
ATOM 687 N N . THR A 1 97 ? -35.087 -34.968 35.548 1.00 50.81 97 THR A N 1
ATOM 688 C CA . THR A 1 97 ? -33.665 -34.898 35.188 1.00 50.81 97 THR A CA 1
ATOM 689 C C . THR A 1 97 ? -33.128 -33.513 35.551 1.00 50.81 97 THR A C 1
ATOM 691 O O . THR A 1 97 ? -33.716 -32.515 35.147 1.00 50.81 97 THR A O 1
ATOM 694 N N . GLY A 1 98 ? -32.042 -33.446 36.329 1.00 47.47 98 GLY A N 1
ATOM 695 C CA . GLY A 1 98 ? -31.404 -32.173 36.679 1.00 47.47 98 GLY A CA 1
ATOM 696 C C . GLY A 1 98 ? -30.833 -31.460 35.450 1.00 47.47 98 GLY A C 1
ATOM 697 O O . GLY A 1 98 ? -30.408 -32.115 34.495 1.00 47.47 98 GLY A O 1
ATOM 698 N N . ASP A 1 99 ? -30.824 -30.126 35.478 1.00 41.31 99 ASP A N 1
ATOM 699 C CA . ASP A 1 99 ? -30.333 -29.305 34.371 1.00 41.31 99 ASP A CA 1
ATOM 700 C C . ASP A 1 99 ? -28.869 -29.625 34.037 1.00 41.31 99 ASP A C 1
ATOM 702 O O . ASP A 1 99 ? -28.015 -29.782 34.915 1.00 41.31 99 ASP A O 1
ATOM 706 N N . THR A 1 100 ? -28.562 -29.703 32.741 1.00 46.28 100 THR A N 1
ATOM 707 C CA . THR A 1 100 ? -27.173 -29.802 32.278 1.00 46.28 100 THR A CA 1
ATOM 708 C C . THR A 1 100 ? -26.449 -28.512 32.662 1.00 46.28 100 THR A C 1
ATOM 710 O O . THR A 1 100 ? -26.874 -27.427 32.267 1.00 46.28 100 THR A O 1
ATOM 713 N N . GLY A 1 101 ? -25.370 -28.619 33.445 1.00 44.72 101 GLY A N 1
ATOM 714 C CA . GLY A 1 101 ? -24.575 -27.460 33.854 1.00 44.72 101 GLY A CA 1
ATOM 715 C C . GLY A 1 101 ? -24.101 -26.647 32.646 1.00 44.72 101 GLY A C 1
ATOM 716 O O . GLY A 1 101 ? -23.720 -27.218 31.622 1.00 44.72 101 GLY A O 1
ATOM 717 N N . ALA A 1 102 ? -24.138 -25.316 32.759 1.00 34.22 102 ALA A N 1
ATOM 718 C CA . ALA A 1 102 ? -23.729 -24.414 31.688 1.00 34.22 102 ALA A CA 1
ATOM 719 C C . ALA A 1 102 ? -22.305 -24.739 31.208 1.00 34.22 102 ALA A C 1
ATOM 721 O O . ALA A 1 102 ? -21.382 -24.874 32.015 1.00 34.22 102 ALA A O 1
ATOM 722 N N . THR A 1 103 ? -22.115 -24.849 29.892 1.00 40.94 103 THR A N 1
ATOM 723 C CA . THR A 1 103 ? -20.777 -24.917 29.300 1.00 40.94 103 THR A CA 1
ATOM 724 C C . THR A 1 103 ? -20.027 -23.642 29.689 1.00 40.94 103 THR A C 1
ATOM 726 O O . THR A 1 103 ? -20.482 -22.541 29.383 1.00 40.94 103 THR A O 1
ATOM 729 N N . GLY A 1 104 ? -18.918 -23.778 30.423 1.00 37.25 104 GLY A N 1
ATOM 730 C CA . GLY A 1 104 ? -18.106 -22.630 30.828 1.00 37.25 104 GLY A CA 1
ATOM 731 C C . GLY A 1 104 ? -17.574 -21.866 29.606 1.00 37.25 104 GLY A C 1
ATOM 732 O O . GLY A 1 104 ? -17.378 -22.482 28.555 1.00 37.25 104 GLY A O 1
ATOM 733 N N . PRO A 1 105 ? -17.339 -20.545 29.708 1.00 33.50 105 PRO A N 1
ATOM 734 C CA . PRO A 1 105 ? -16.785 -19.775 28.602 1.00 33.50 105 PRO A CA 1
ATOM 735 C C . PRO A 1 105 ? -15.421 -20.344 28.197 1.00 33.50 105 PRO A C 1
ATOM 737 O O . PRO A 1 105 ? -14.569 -20.611 29.047 1.00 33.50 105 PRO A O 1
ATOM 740 N N . THR A 1 106 ? -15.222 -20.539 26.895 1.00 39.50 106 THR A N 1
ATOM 741 C CA . THR A 1 106 ? -13.950 -20.976 26.316 1.00 39.50 106 THR A CA 1
ATOM 742 C C . THR A 1 106 ? -12.851 -19.990 26.722 1.00 39.50 106 THR A C 1
ATOM 744 O O . THR A 1 106 ? -12.996 -18.784 26.521 1.00 39.50 106 THR A O 1
ATOM 747 N N . GLY A 1 107 ? -11.764 -20.481 27.327 1.00 36.00 107 GLY A N 1
ATOM 748 C CA . GLY A 1 107 ? -10.640 -19.638 27.741 1.00 36.00 107 GLY A CA 1
ATOM 749 C C . GLY A 1 107 ? -10.028 -18.911 26.542 1.00 36.00 107 GLY A C 1
ATOM 750 O O . GLY A 1 107 ? -9.645 -19.547 25.562 1.00 36.00 107 GLY A O 1
ATOM 751 N N . SER A 1 108 ? -9.950 -17.582 26.612 1.00 32.38 108 SER A N 1
ATOM 752 C CA . SER A 1 108 ? -9.342 -16.758 25.567 1.00 32.38 108 SER A CA 1
ATOM 753 C C . SER A 1 108 ? -7.821 -16.760 25.737 1.00 32.38 108 SER A C 1
ATOM 755 O O . SER A 1 108 ? -7.315 -16.426 26.811 1.00 32.38 108 SER A O 1
ATOM 757 N N . VAL A 1 109 ? -7.084 -17.167 24.703 1.00 34.19 109 VAL A N 1
ATOM 758 C CA . VAL A 1 109 ? -5.615 -17.140 24.702 1.00 34.19 109 VAL A CA 1
ATOM 759 C C . VAL A 1 109 ? -5.157 -15.823 24.093 1.00 34.19 109 VAL A C 1
ATOM 761 O O . VAL A 1 109 ? -5.352 -15.581 22.905 1.00 34.19 109 VAL A O 1
ATOM 764 N N . VAL A 1 110 ? -4.537 -14.969 24.907 1.00 35.72 110 VAL A N 1
ATOM 765 C CA . VAL A 1 110 ? -3.925 -13.719 24.442 1.00 35.72 110 VAL A CA 1
ATOM 766 C C . VAL A 1 110 ? -2.473 -14.008 24.072 1.00 35.72 110 VAL A C 1
ATOM 768 O O . VAL A 1 110 ? -1.655 -14.287 24.948 1.00 35.72 110 VAL A O 1
ATOM 771 N N . PHE A 1 111 ? -2.151 -13.951 22.781 1.00 38.69 111 PHE A N 1
ATOM 772 C CA . PHE A 1 111 ? -0.772 -13.964 22.299 1.00 38.69 111 PHE A CA 1
ATOM 773 C C . PHE A 1 111 ? -0.262 -12.520 22.231 1.00 38.69 111 PHE A C 1
ATOM 775 O O . PHE A 1 111 ? -0.704 -11.748 21.385 1.00 38.69 111 PHE A O 1
ATOM 782 N N . ASN A 1 112 ? 0.681 -12.147 23.097 1.00 37.19 112 ASN A N 1
ATOM 783 C CA . ASN A 1 112 ? 1.462 -10.928 22.918 1.00 37.19 112 ASN A CA 1
ATOM 784 C C . ASN A 1 112 ? 2.599 -11.259 21.954 1.00 37.19 112 ASN A C 1
ATOM 786 O O . ASN A 1 112 ? 3.614 -11.844 22.347 1.00 37.19 112 ASN A O 1
ATOM 790 N N . ILE A 1 113 ? 2.384 -10.923 20.689 1.00 46.47 113 ILE A N 1
ATOM 791 C CA . ILE A 1 113 ? 3.442 -10.791 19.696 1.00 46.47 113 ILE A CA 1
ATOM 792 C C . ILE A 1 113 ? 4.026 -9.387 19.854 1.00 46.47 113 ILE A C 1
ATOM 794 O O . ILE A 1 113 ? 3.292 -8.402 19.795 1.00 46.47 113 ILE A O 1
ATOM 798 N N . SER A 1 114 ? 5.327 -9.286 20.129 1.00 53.28 114 SER A N 1
ATOM 799 C CA . SER A 1 114 ? 6.012 -7.989 20.172 1.00 53.28 114 SER A CA 1
ATOM 800 C C . SER A 1 114 ? 5.960 -7.362 18.779 1.00 53.28 114 SER A C 1
ATOM 802 O O . SER A 1 114 ? 6.745 -7.728 17.909 1.00 53.28 114 SER A O 1
ATOM 804 N N . SER A 1 115 ? 5.024 -6.442 18.553 1.00 69.88 115 SER A N 1
ATOM 805 C CA . SER A 1 115 ? 4.883 -5.749 17.279 1.00 69.88 115 SER A CA 1
ATOM 806 C C . SER A 1 115 ? 5.918 -4.637 17.181 1.00 69.88 115 SER A C 1
ATOM 808 O O . SER A 1 115 ? 5.832 -3.646 17.893 1.00 69.88 115 SER A O 1
ATOM 810 N N . LYS A 1 116 ? 6.879 -4.745 16.269 1.00 84.75 116 LYS A N 1
ATOM 811 C CA . LYS A 1 116 ? 7.633 -3.573 15.819 1.00 84.75 116 LYS A CA 1
ATOM 812 C C . LYS A 1 116 ? 6.881 -2.867 14.695 1.00 84.75 116 LYS A C 1
ATOM 814 O O . LYS A 1 116 ? 6.433 -3.520 13.751 1.00 84.75 116 LYS A O 1
ATOM 819 N N . LEU A 1 117 ? 6.760 -1.552 14.810 1.00 89.19 117 LEU A N 1
ATOM 820 C CA . LEU A 1 117 ? 6.294 -0.631 13.785 1.00 89.19 117 LEU A CA 1
ATOM 821 C C . LEU A 1 117 ? 7.475 0.127 13.196 1.00 89.19 117 LEU A C 1
ATOM 823 O O . LEU A 1 117 ? 8.393 0.516 13.921 1.00 89.19 117 LEU A O 1
ATOM 827 N N . VAL A 1 118 ? 7.392 0.383 11.897 1.00 93.00 118 VAL A N 1
ATOM 828 C CA . VAL A 1 118 ? 8.264 1.307 11.180 1.00 93.00 118 VAL A CA 1
ATOM 829 C C . VAL A 1 118 ? 7.382 2.318 10.464 1.00 93.00 118 VAL A C 1
ATOM 831 O O . VAL A 1 118 ? 6.450 1.938 9.758 1.00 93.00 118 VAL A O 1
ATOM 834 N N . ALA A 1 119 ? 7.685 3.598 10.638 1.00 93.38 119 ALA A N 1
ATOM 835 C CA . ALA A 1 119 ? 7.072 4.695 9.909 1.00 93.38 119 ALA A CA 1
ATOM 836 C C . ALA A 1 119 ? 8.141 5.451 9.120 1.00 93.38 119 ALA A C 1
ATOM 838 O O . ALA A 1 119 ? 9.265 5.644 9.590 1.00 93.38 119 ALA A O 1
ATOM 839 N N . VAL A 1 120 ? 7.770 5.902 7.926 1.00 94.00 120 VAL A N 1
ATOM 840 C CA . VAL A 1 120 ? 8.631 6.648 7.011 1.00 94.00 120 VAL A CA 1
ATOM 841 C C . VAL A 1 120 ? 7.992 7.975 6.623 1.00 94.00 120 VAL A C 1
ATOM 843 O O . VAL A 1 120 ? 6.766 8.098 6.548 1.00 94.00 120 VAL A O 1
ATOM 846 N N . GLY A 1 121 ? 8.823 8.989 6.408 1.00 91.56 121 GLY A N 1
ATOM 847 C CA . GLY A 1 121 ? 8.352 10.351 6.200 1.00 91.56 121 GLY A CA 1
ATOM 848 C C . GLY A 1 121 ? 9.438 11.302 5.727 1.00 91.56 121 GLY A C 1
ATOM 849 O O . GLY A 1 121 ? 10.554 10.897 5.392 1.00 91.56 121 GLY A O 1
ATOM 850 N N . GLU A 1 122 ? 9.112 12.590 5.722 1.00 89.06 122 GLU A N 1
ATOM 851 C CA . GLU A 1 122 ? 10.066 13.656 5.445 1.00 89.06 122 GLU A CA 1
ATOM 852 C C . GLU A 1 122 ? 11.206 13.638 6.463 1.00 89.06 122 GLU A C 1
ATOM 854 O O . GLU A 1 122 ? 11.000 13.504 7.677 1.00 89.06 122 GLU A O 1
ATOM 859 N N . ARG A 1 123 ? 12.430 13.796 5.957 1.00 84.94 123 ARG A N 1
ATOM 860 C CA . ARG A 1 123 ? 13.624 13.757 6.783 1.00 84.94 123 ARG A CA 1
ATOM 861 C C . ARG A 1 123 ? 13.625 14.881 7.815 1.00 84.94 123 ARG A C 1
ATOM 863 O O . ARG A 1 123 ? 13.732 16.061 7.499 1.00 84.94 123 ARG A O 1
ATOM 870 N N . ASN A 1 124 ? 13.651 14.481 9.077 1.00 81.12 124 ASN A N 1
ATOM 871 C CA . ASN A 1 124 ? 14.019 15.334 10.187 1.00 81.12 124 ASN A CA 1
ATOM 872 C C . ASN A 1 124 ? 15.551 15.435 10.269 1.00 81.12 124 ASN A C 1
ATOM 874 O O . ASN A 1 124 ? 16.260 14.427 10.237 1.00 81.12 124 ASN A O 1
ATOM 878 N N . THR A 1 125 ? 16.092 16.646 10.389 1.00 78.56 125 THR A N 1
ATOM 879 C CA . THR A 1 125 ? 17.547 16.857 10.470 1.00 78.56 125 THR A CA 1
ATOM 880 C C . THR A 1 125 ? 18.173 16.233 11.719 1.00 78.56 125 THR A C 1
ATOM 882 O O . THR A 1 125 ? 19.344 15.864 11.673 1.00 78.56 125 THR A O 1
ATOM 885 N N . ALA A 1 126 ? 17.405 16.065 12.801 1.00 75.50 126 ALA A N 1
ATOM 886 C CA . ALA A 1 126 ? 17.848 15.413 14.031 1.00 75.50 126 ALA A CA 1
ATOM 887 C C . ALA A 1 126 ? 17.692 13.881 14.003 1.00 75.50 1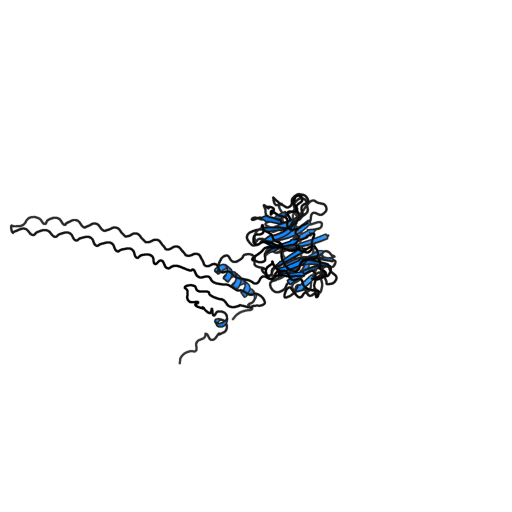26 ALA A C 1
ATOM 889 O O . ALA A 1 126 ? 18.474 13.180 14.644 1.00 75.50 126 ALA A O 1
ATOM 890 N N . TYR A 1 127 ? 16.699 13.361 13.273 1.00 74.12 127 TYR A N 1
ATOM 891 C CA . TYR A 1 127 ? 16.218 11.979 13.436 1.00 74.12 127 TYR A CA 1
ATOM 892 C C . TYR A 1 127 ? 16.120 11.157 12.145 1.00 74.12 127 TYR A C 1
ATOM 894 O O . TYR A 1 127 ? 15.694 10.009 12.194 1.00 74.12 127 TYR A O 1
ATOM 902 N N . GLY A 1 128 ? 16.475 11.719 10.989 1.00 85.94 128 GLY A N 1
ATOM 903 C CA . GLY A 1 128 ? 16.318 11.031 9.710 1.00 85.94 128 GLY A CA 1
ATOM 904 C C . GLY A 1 128 ? 14.862 10.964 9.233 1.00 85.94 128 GLY A C 1
ATOM 905 O O . GLY A 1 128 ? 14.016 11.755 9.642 1.00 85.94 128 GLY A O 1
ATOM 906 N N . SER A 1 129 ? 14.592 10.047 8.307 1.00 90.25 129 SER A N 1
ATOM 907 C CA . SER A 1 129 ? 13.292 9.856 7.635 1.00 90.25 129 SER A CA 1
ATOM 908 C C . SER A 1 129 ? 12.576 8.558 8.029 1.00 90.25 129 SER A C 1
ATOM 910 O O . SER A 1 129 ? 11.524 8.258 7.471 1.00 90.25 129 SER A O 1
ATOM 912 N N . ILE A 1 130 ? 13.135 7.786 8.971 1.00 91.88 130 ILE A N 1
ATOM 913 C CA . ILE A 1 130 ? 12.616 6.481 9.402 1.00 91.88 130 ILE A CA 1
ATOM 914 C C . ILE A 1 130 ? 12.563 6.433 10.930 1.00 91.88 130 ILE A C 1
ATOM 916 O O . ILE A 1 130 ? 13.542 6.764 11.606 1.00 91.88 130 ILE A O 1
ATOM 920 N N . PHE A 1 131 ? 11.414 6.018 11.457 1.00 90.19 131 PHE A N 1
ATOM 921 C CA . PHE A 1 131 ? 11.107 5.967 12.882 1.00 90.19 131 PHE A CA 1
ATOM 922 C C . PHE A 1 131 ? 10.562 4.590 13.239 1.00 90.19 131 PHE A C 1
ATOM 924 O O . PHE A 1 131 ? 9.840 3.983 12.449 1.00 90.19 131 PHE A O 1
ATOM 931 N N . THR A 1 132 ? 10.876 4.110 14.437 1.00 90.94 132 THR A N 1
ATOM 932 C CA . THR A 1 132 ? 10.421 2.815 14.938 1.00 90.94 132 THR A CA 1
ATOM 933 C C . THR A 1 132 ? 9.684 2.948 16.259 1.00 90.94 132 THR A C 1
ATOM 935 O O . THR A 1 132 ? 9.922 3.870 17.044 1.00 90.94 132 THR A O 1
ATOM 938 N N . SER A 1 133 ? 8.756 2.025 16.501 1.00 88.75 133 SER A N 1
ATOM 939 C CA . SER A 1 133 ? 8.006 1.958 17.753 1.00 88.75 133 SER A CA 1
ATOM 940 C C . SER A 1 133 ? 7.654 0.511 18.109 1.00 88.75 133 SER A C 1
ATOM 942 O O . SER A 1 133 ? 7.272 -0.251 17.221 1.00 88.75 133 SER A O 1
ATOM 944 N N . PRO A 1 134 ? 7.768 0.102 19.384 1.00 82.00 134 PRO A N 1
ATOM 945 C CA . PRO A 1 134 ? 7.313 -1.212 19.840 1.00 82.00 134 PRO A CA 1
ATOM 946 C C . PRO A 1 134 ? 5.803 -1.271 20.146 1.00 82.00 134 PRO A C 1
ATOM 948 O O . PRO A 1 134 ? 5.259 -2.357 20.321 1.00 82.00 134 PRO A O 1
ATOM 951 N N . ASP A 1 135 ? 5.123 -0.127 20.268 1.00 75.94 135 ASP A N 1
ATOM 952 C CA . ASP A 1 135 ? 3.740 -0.048 20.769 1.00 75.94 135 ASP A CA 1
ATOM 953 C C . ASP A 1 135 ? 2.817 0.862 19.935 1.00 75.94 135 ASP A C 1
ATOM 955 O O . ASP A 1 135 ? 1.592 0.807 20.074 1.00 75.94 135 ASP A O 1
ATOM 959 N N . GLY A 1 136 ? 3.386 1.669 19.036 1.00 83.38 136 GLY A N 1
ATOM 960 C CA . GLY A 1 136 ? 2.685 2.690 18.257 1.00 83.38 136 GLY A CA 1
ATOM 961 C C . GLY A 1 136 ? 2.395 3.977 19.027 1.00 83.38 136 GLY A C 1
ATOM 962 O O . GLY A 1 136 ? 1.754 4.869 18.480 1.00 83.38 136 GLY A O 1
ATOM 963 N N . ILE A 1 137 ? 2.869 4.094 20.269 1.00 82.69 137 ILE A N 1
ATOM 964 C CA . ILE A 1 137 ? 2.645 5.237 21.164 1.00 82.69 137 ILE A CA 1
ATOM 965 C C . ILE A 1 137 ? 3.936 6.038 21.343 1.00 82.69 137 ILE A C 1
ATOM 967 O O . ILE A 1 137 ? 3.900 7.270 21.322 1.00 82.69 137 ILE A O 1
ATOM 971 N N . THR A 1 138 ? 5.071 5.357 21.517 1.00 85.75 138 THR A N 1
ATOM 972 C CA . THR A 1 138 ? 6.377 6.002 21.695 1.00 85.75 138 THR A CA 1
ATOM 973 C C . THR A 1 138 ? 7.267 5.723 20.496 1.00 85.75 138 THR A C 1
ATOM 975 O O . THR A 1 138 ? 7.557 4.564 20.191 1.00 85.75 138 THR A O 1
ATOM 978 N N . TRP A 1 139 ? 7.721 6.782 19.828 1.00 88.31 139 TRP A N 1
ATOM 979 C CA . TRP A 1 139 ? 8.506 6.681 18.598 1.00 88.31 139 TRP A CA 1
ATOM 980 C C . TRP A 1 139 ? 9.957 7.100 18.799 1.00 88.31 139 TRP A C 1
ATOM 982 O O . TRP A 1 139 ? 10.259 8.102 19.452 1.00 88.31 139 TRP A O 1
ATOM 992 N N . THR A 1 140 ? 10.862 6.331 18.198 1.00 87.94 140 THR A N 1
ATOM 993 C CA . THR A 1 140 ? 12.303 6.597 18.169 1.00 87.94 140 THR A CA 1
ATOM 994 C C . THR A 1 140 ? 12.733 6.806 16.724 1.00 87.94 140 THR A C 1
ATOM 996 O O . THR A 1 140 ? 12.417 5.993 15.864 1.00 87.94 140 THR A O 1
ATOM 999 N N . GLY A 1 141 ? 13.439 7.898 16.436 1.00 79.44 141 GLY A N 1
ATOM 1000 C CA . GLY A 1 141 ? 13.968 8.159 15.096 1.00 79.44 141 GLY A CA 1
ATOM 1001 C C . GLY A 1 141 ? 15.406 7.671 14.927 1.00 79.44 141 GLY A C 1
ATOM 1002 O O . GLY A 1 141 ? 16.199 7.749 15.868 1.00 79.44 141 GLY A O 1
ATOM 1003 N N . SER A 1 142 ? 15.751 7.186 13.732 1.00 71.62 142 SER A N 1
ATOM 1004 C CA . SER A 1 142 ? 17.098 6.690 13.421 1.00 71.62 142 SER A CA 1
ATOM 1005 C C . SER A 1 142 ? 18.059 7.840 13.093 1.00 71.62 142 SER A C 1
ATOM 1007 O O . SER A 1 142 ? 18.004 8.469 12.030 1.00 71.62 142 SER A O 1
ATOM 1009 N N . ASN A 1 143 ? 18.990 8.128 14.004 1.00 58.88 143 ASN A N 1
ATOM 1010 C CA . ASN A 1 143 ? 19.999 9.164 13.816 1.00 58.88 143 ASN A CA 1
ATOM 1011 C C . ASN A 1 143 ? 21.099 8.715 12.828 1.00 58.88 143 ASN A C 1
ATOM 1013 O O . ASN A 1 143 ? 22.212 8.342 13.178 1.00 58.88 143 ASN A O 1
ATOM 1017 N N . THR A 1 144 ? 20.818 8.911 11.543 1.00 55.78 144 THR A N 1
ATOM 1018 C CA . THR A 1 144 ? 21.793 9.316 10.508 1.00 55.78 144 THR A CA 1
ATOM 1019 C C . THR A 1 144 ? 22.693 8.289 9.816 1.00 55.78 144 THR A C 1
ATOM 1021 O O . THR A 1 144 ? 23.378 8.700 8.884 1.00 55.78 144 THR A O 1
ATOM 1024 N N . ASN A 1 145 ? 22.622 6.986 10.091 1.00 56.81 145 ASN A N 1
ATOM 1025 C CA . ASN A 1 145 ? 23.287 5.998 9.227 1.00 56.81 145 ASN A CA 1
ATOM 1026 C C . ASN A 1 145 ? 22.258 5.125 8.504 1.00 56.81 145 ASN A C 1
ATOM 1028 O O . ASN A 1 145 ? 21.744 4.165 9.066 1.00 56.81 145 ASN A O 1
ATOM 1032 N N . GLY A 1 146 ? 21.960 5.488 7.253 1.00 71.56 146 GLY A N 1
ATOM 1033 C CA . GLY A 1 146 ? 21.247 4.613 6.321 1.00 71.56 146 GLY A CA 1
ATOM 1034 C C . GLY A 1 146 ? 19.833 5.022 5.915 1.00 71.56 146 GLY A C 1
ATOM 1035 O O . GLY A 1 146 ? 19.270 4.353 5.062 1.00 71.56 146 GLY A O 1
ATOM 1036 N N . SER A 1 147 ? 19.250 6.100 6.453 1.00 84.88 147 SER A N 1
ATOM 1037 C CA . SER A 1 147 ? 17.901 6.554 6.059 1.00 84.88 147 SER A CA 1
ATOM 1038 C C . SER A 1 147 ? 17.891 7.390 4.768 1.00 84.88 147 SER A C 1
ATOM 1040 O O . SER A 1 147 ? 18.936 7.820 4.270 1.00 84.88 147 SER A O 1
ATOM 1042 N N . PHE A 1 148 ? 16.705 7.633 4.202 1.00 91.81 148 PHE A N 1
ATOM 1043 C CA . PHE A 1 148 ? 16.548 8.483 3.018 1.00 91.81 148 PHE A CA 1
ATOM 1044 C C . PHE A 1 148 ? 16.956 9.927 3.308 1.00 91.81 148 PHE A C 1
ATOM 1046 O O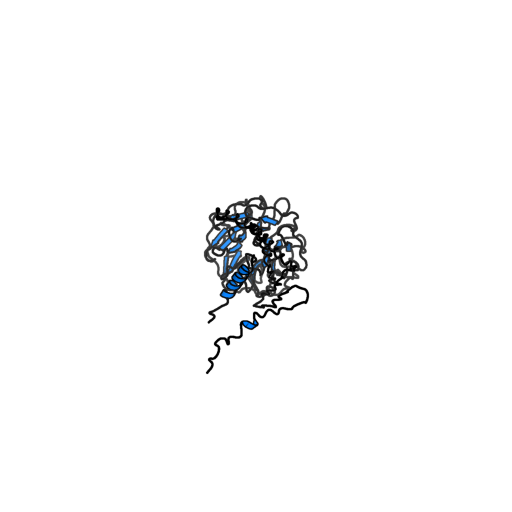 . PHE A 1 148 ? 16.581 10.497 4.339 1.00 91.81 148 PHE A O 1
ATOM 1053 N N . THR A 1 149 ? 17.681 10.552 2.378 1.00 90.00 149 THR A N 1
ATOM 1054 C CA . THR A 1 149 ? 18.175 11.925 2.562 1.00 90.00 149 THR A CA 1
ATOM 1055 C C . THR A 1 149 ? 17.127 12.999 2.293 1.00 90.00 149 THR A C 1
ATOM 1057 O O . THR A 1 149 ? 17.356 14.134 2.714 1.00 90.00 149 THR A O 1
ATOM 1060 N N . THR A 1 150 ? 16.023 12.650 1.624 1.00 91.06 150 THR A N 1
ATOM 1061 C CA . THR A 1 150 ? 14.880 13.538 1.362 1.00 91.06 150 THR A CA 1
ATOM 1062 C C . THR A 1 150 ? 13.659 13.064 2.146 1.00 91.06 150 THR A C 1
ATOM 1064 O O . THR A 1 150 ? 13.255 13.722 3.103 1.00 91.06 150 THR A O 1
ATOM 1067 N N . GLN A 1 151 ? 13.108 11.900 1.797 1.00 92.56 151 GLN A N 1
ATOM 1068 C CA . GLN A 1 151 ? 11.945 11.322 2.473 1.00 92.56 151 GLN A CA 1
ATOM 1069 C C . GLN A 1 151 ? 11.823 9.824 2.191 1.00 92.56 151 GLN A C 1
ATOM 1071 O O . GLN A 1 151 ? 12.265 9.357 1.143 1.00 92.56 151 GLN A O 1
ATOM 1076 N N . GLY A 1 152 ? 11.209 9.084 3.110 1.00 95.12 152 GLY A N 1
ATOM 1077 C CA . GLY A 1 152 ? 10.693 7.744 2.830 1.00 95.12 152 GLY A CA 1
ATOM 1078 C C . GLY A 1 152 ? 9.189 7.799 2.583 1.00 95.12 152 GLY A C 1
ATOM 1079 O O . GLY A 1 152 ? 8.496 8.552 3.261 1.00 95.12 152 GLY A O 1
ATOM 1080 N N . ASN A 1 153 ? 8.699 7.015 1.626 1.00 96.31 153 ASN A N 1
ATOM 1081 C CA . ASN A 1 153 ? 7.316 7.064 1.148 1.00 96.31 153 ASN A CA 1
ATOM 1082 C C . ASN A 1 153 ? 6.517 5.810 1.518 1.00 96.31 153 ASN A C 1
ATOM 1084 O O . ASN A 1 153 ? 5.369 5.919 1.938 1.00 96.31 153 ASN A O 1
ATOM 1088 N N . GLY A 1 154 ? 7.146 4.635 1.433 1.00 96.56 154 GLY A N 1
ATOM 1089 C CA . GLY A 1 154 ? 6.521 3.351 1.733 1.00 96.56 154 GLY A CA 1
ATOM 1090 C C . GLY A 1 154 ? 7.462 2.430 2.499 1.00 96.56 154 GLY A C 1
ATOM 1091 O O . GLY A 1 154 ? 8.683 2.554 2.416 1.00 96.56 154 GLY A O 1
ATOM 1092 N N . VAL A 1 155 ? 6.900 1.503 3.269 1.00 97.12 155 VAL A N 1
ATOM 1093 C CA . VAL A 1 155 ? 7.664 0.497 4.011 1.00 97.12 155 VAL A CA 1
ATOM 1094 C C . VAL A 1 155 ? 6.837 -0.769 4.180 1.00 97.12 155 VAL A C 1
ATOM 1096 O O . VAL A 1 155 ? 5.625 -0.693 4.360 1.00 97.12 155 VAL A O 1
ATOM 1099 N N . ALA A 1 156 ? 7.486 -1.928 4.122 1.00 95.50 156 ALA A N 1
ATOM 1100 C CA . ALA A 1 156 ? 6.851 -3.224 4.304 1.00 95.50 156 ALA A CA 1
ATOM 1101 C C . ALA A 1 156 ? 7.803 -4.234 4.964 1.00 95.50 156 ALA A C 1
ATOM 1103 O O . ALA A 1 156 ? 9.027 -4.109 4.901 1.00 95.50 156 ALA A O 1
ATOM 1104 N N . TRP A 1 157 ? 7.217 -5.247 5.601 1.00 91.38 157 TRP A N 1
ATOM 1105 C CA . TRP A 1 157 ? 7.908 -6.351 6.267 1.00 91.38 157 TRP A CA 1
ATOM 1106 C C . TRP A 1 157 ? 7.542 -7.669 5.586 1.00 91.38 157 TRP A C 1
ATOM 1108 O O . TRP A 1 157 ? 6.360 -7.929 5.358 1.00 91.38 157 TRP A O 1
ATOM 1118 N N . ASN A 1 158 ? 8.526 -8.523 5.292 1.00 85.69 158 ASN A N 1
ATOM 1119 C CA . ASN A 1 158 ? 8.262 -9.822 4.654 1.00 85.69 158 ASN A CA 1
ATOM 1120 C C . ASN A 1 158 ? 8.168 -11.016 5.612 1.00 85.69 158 ASN A C 1
ATOM 1122 O O . ASN A 1 158 ? 7.960 -12.142 5.158 1.00 85.69 158 ASN A O 1
ATOM 1126 N N . GLY A 1 159 ? 8.341 -10.797 6.915 1.00 83.50 159 GLY A N 1
ATOM 1127 C CA . GLY A 1 159 ? 8.478 -11.871 7.903 1.00 83.50 159 GLY A CA 1
ATOM 1128 C C . GLY A 1 159 ? 9.900 -12.053 8.439 1.00 83.50 159 GLY A C 1
ATOM 1129 O O . GLY A 1 159 ? 10.051 -12.674 9.484 1.00 83.50 159 GLY A O 1
ATOM 1130 N N . SER A 1 160 ? 10.919 -11.503 7.771 1.00 84.06 160 SER A N 1
ATOM 1131 C CA . SER A 1 160 ? 12.333 -11.648 8.146 1.00 84.06 160 SER A CA 1
ATOM 1132 C C . SER A 1 160 ? 13.140 -10.351 8.093 1.00 84.06 160 SER A C 1
ATOM 1134 O O . SER A 1 160 ? 14.067 -10.201 8.885 1.00 84.06 160 SER A O 1
ATOM 1136 N N . TYR A 1 161 ? 12.846 -9.450 7.159 1.00 88.62 161 TYR A N 1
ATOM 1137 C CA . TYR A 1 161 ? 13.482 -8.142 7.039 1.00 88.62 161 TYR A CA 1
ATOM 1138 C C . TYR A 1 161 ? 12.501 -7.114 6.452 1.00 88.62 161 TYR A C 1
ATOM 1140 O O . TYR A 1 161 ? 11.469 -7.443 5.854 1.00 88.62 161 TYR A O 1
ATOM 1148 N N . TRP A 1 162 ? 12.822 -5.844 6.664 1.00 94.38 162 TRP A N 1
ATOM 1149 C CA . TRP A 1 162 ? 12.106 -4.687 6.159 1.00 94.38 162 TRP A CA 1
ATOM 1150 C C . TRP A 1 162 ? 12.670 -4.229 4.823 1.00 94.38 162 TRP A C 1
ATOM 1152 O O . TRP A 1 162 ? 13.884 -4.250 4.609 1.00 94.38 162 TRP A O 1
ATOM 1162 N N . VAL A 1 163 ? 11.782 -3.718 3.978 1.00 97.62 163 VAL A N 1
ATOM 1163 C CA . VAL A 1 163 ? 12.123 -2.925 2.798 1.00 97.62 163 VAL A CA 1
ATOM 1164 C C . VAL A 1 163 ? 11.375 -1.606 2.895 1.00 97.62 163 VAL A C 1
ATOM 1166 O O . VAL A 1 163 ? 10.166 -1.586 3.129 1.00 97.62 163 VAL A O 1
ATOM 1169 N N . ALA A 1 164 ? 12.091 -0.503 2.719 1.00 97.50 164 ALA A N 1
ATOM 1170 C CA . ALA A 1 164 ? 11.520 0.827 2.615 1.00 97.50 164 ALA A CA 1
ATOM 1171 C C . ALA A 1 164 ? 11.843 1.414 1.245 1.00 97.50 164 ALA A C 1
ATOM 1173 O O . ALA A 1 164 ? 12.913 1.171 0.692 1.00 97.50 164 ALA A O 1
ATOM 1174 N N . VAL A 1 165 ? 10.923 2.216 0.724 1.00 98.38 165 VAL A N 1
ATOM 1175 C CA . VAL A 1 165 ? 11.058 2.935 -0.542 1.00 98.38 165 VAL A CA 1
ATOM 1176 C C . VAL A 1 165 ? 10.897 4.433 -0.312 1.00 98.38 165 VAL A C 1
ATOM 1178 O O . VAL A 1 165 ? 10.185 4.861 0.601 1.00 98.38 165 VAL A O 1
ATOM 1181 N N . GLY A 1 166 ? 11.583 5.244 -1.107 1.00 97.12 166 GLY A N 1
ATOM 1182 C CA . GLY A 1 166 ? 11.621 6.685 -0.903 1.00 97.12 166 GLY A CA 1
ATOM 1183 C C . GLY A 1 166 ? 12.480 7.420 -1.919 1.00 97.12 166 GLY A C 1
ATOM 1184 O O . GLY A 1 166 ? 12.688 6.961 -3.042 1.00 97.12 166 GLY A O 1
ATOM 1185 N N . GLN A 1 167 ? 12.985 8.577 -1.501 1.00 95.12 167 GLN A N 1
ATOM 1186 C CA . GLN A 1 167 ? 13.767 9.488 -2.324 1.00 95.12 167 GLN A CA 1
ATOM 1187 C C . GLN A 1 167 ? 15.007 9.989 -1.577 1.00 95.12 167 GLN A C 1
ATOM 1189 O O . GLN A 1 167 ? 14.954 10.384 -0.407 1.00 95.12 167 GLN A O 1
ATOM 1194 N N . GLY A 1 168 ? 16.127 10.077 -2.289 1.00 91.38 168 GLY A N 1
ATOM 1195 C CA . GLY A 1 168 ? 17.327 10.740 -1.801 1.00 91.38 168 GLY A CA 1
ATOM 1196 C C . GLY A 1 168 ? 18.595 10.281 -2.506 1.00 91.38 168 GLY A C 1
ATOM 1197 O O . GLY A 1 168 ? 18.578 9.394 -3.351 1.00 91.38 168 GLY A O 1
ATOM 1198 N N . SER A 1 169 ? 19.729 10.859 -2.114 1.00 89.75 169 SER A N 1
ATOM 1199 C CA . SER A 1 169 ? 21.049 10.450 -2.599 1.00 89.75 169 SER A CA 1
ATOM 1200 C C . SER A 1 169 ? 21.535 9.131 -1.991 1.00 89.75 169 SER A C 1
ATOM 1202 O O . SER A 1 169 ? 22.571 8.627 -2.404 1.00 89.75 169 SER A O 1
ATOM 1204 N N . ASN A 1 170 ? 20.818 8.586 -1.002 1.00 87.88 170 ASN A N 1
ATOM 1205 C CA . ASN A 1 170 ? 21.109 7.294 -0.374 1.00 87.88 170 ASN A CA 1
ATOM 1206 C C . ASN A 1 170 ? 20.322 6.137 -1.026 1.00 87.88 170 ASN A C 1
ATOM 1208 O O . ASN A 1 170 ? 20.059 5.130 -0.381 1.00 87.88 170 ASN A O 1
ATOM 1212 N N . GLY A 1 171 ? 19.909 6.312 -2.284 1.00 92.12 171 GLY A N 1
ATOM 1213 C CA . GLY A 1 171 ? 19.052 5.375 -3.004 1.00 92.12 171 GLY A CA 1
ATOM 1214 C C . GLY A 1 171 ? 17.559 5.614 -2.770 1.00 92.12 171 GLY A C 1
ATOM 1215 O O . GLY A 1 171 ? 17.147 6.382 -1.898 1.00 92.12 171 GLY A O 1
ATOM 1216 N N . SER A 1 172 ? 16.753 4.951 -3.594 1.00 96.94 172 SER A N 1
ATOM 1217 C CA . SER A 1 172 ? 15.286 4.972 -3.552 1.00 96.94 172 SER A CA 1
ATOM 1218 C C . SER A 1 172 ? 14.688 3.743 -2.864 1.00 96.94 172 SER A C 1
ATOM 1220 O O . SER A 1 172 ? 13.485 3.722 -2.611 1.00 96.94 172 SER A O 1
ATOM 1222 N N . ILE A 1 173 ? 15.515 2.748 -2.521 1.00 97.88 173 ILE A N 1
ATOM 1223 C CA . ILE A 1 173 ? 15.128 1.528 -1.807 1.00 97.88 173 ILE A CA 1
ATOM 1224 C C . ILE A 1 173 ? 16.196 1.204 -0.756 1.00 97.88 173 ILE A C 1
ATOM 1226 O O . ILE A 1 173 ? 17.395 1.290 -1.030 1.00 97.88 173 ILE A O 1
ATOM 1230 N N . LEU A 1 174 ? 15.750 0.870 0.454 1.00 96.19 174 LEU A N 1
ATOM 1231 C CA . LEU A 1 174 ? 16.587 0.493 1.588 1.00 96.19 174 LEU A CA 1
ATOM 1232 C C . LEU A 1 174 ? 16.082 -0.823 2.193 1.00 96.19 174 LEU A C 1
ATOM 1234 O O . LEU A 1 174 ? 14.873 -1.031 2.300 1.00 96.19 174 LEU A O 1
ATOM 1238 N N . THR A 1 175 ? 16.994 -1.659 2.682 1.00 95.38 175 THR A N 1
ATOM 1239 C CA . THR A 1 175 ? 16.687 -2.893 3.419 1.00 95.38 175 THR A CA 1
ATOM 1240 C C . THR A 1 175 ? 17.131 -2.794 4.874 1.00 95.38 175 THR A C 1
ATOM 1242 O O . THR A 1 175 ? 18.088 -2.086 5.201 1.00 95.38 175 THR A O 1
ATOM 1245 N N . SER A 1 176 ? 16.445 -3.502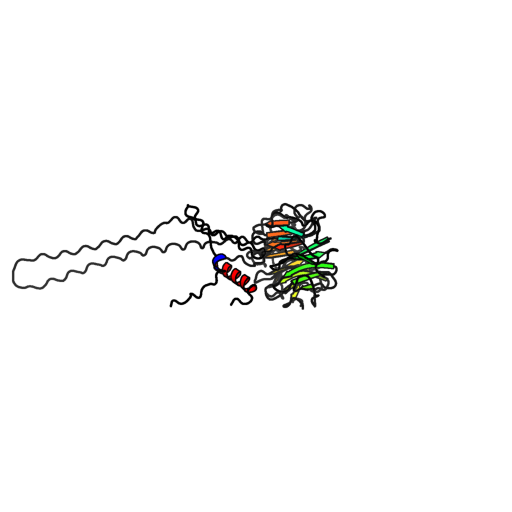 5.772 1.00 92.88 176 SER A N 1
ATOM 1246 C CA . SER A 1 176 ? 16.845 -3.581 7.176 1.00 92.88 176 SER A CA 1
ATOM 1247 C C . SER A 1 176 ? 16.395 -4.883 7.840 1.00 92.88 176 SER A C 1
ATOM 1249 O O . SER A 1 176 ? 15.204 -5.182 7.823 1.00 92.88 176 SER A O 1
ATOM 1251 N N . PRO A 1 177 ? 17.285 -5.654 8.485 1.00 87.25 177 PRO A N 1
ATOM 1252 C CA . PRO A 1 177 ? 16.886 -6.863 9.208 1.00 87.25 177 PRO A CA 1
ATOM 1253 C C . PRO A 1 177 ? 16.101 -6.561 10.494 1.00 87.25 177 PRO A C 1
ATOM 1255 O O . PRO A 1 177 ? 15.312 -7.388 10.940 1.00 87.25 177 PRO A O 1
ATOM 1258 N N . ASP A 1 178 ? 16.304 -5.387 11.095 1.00 83.75 178 ASP A N 1
ATOM 1259 C CA . ASP A 1 178 ? 15.765 -5.034 12.410 1.00 83.75 178 ASP A CA 1
ATOM 1260 C C . ASP A 1 178 ? 14.816 -3.830 12.380 1.00 83.75 178 ASP A C 1
ATOM 1262 O O . ASP A 1 178 ? 14.006 -3.679 13.289 1.00 83.75 178 ASP A O 1
ATOM 1266 N N . GLY A 1 179 ? 14.853 -2.998 11.341 1.00 87.81 179 GLY A N 1
ATOM 1267 C CA . GLY A 1 179 ? 14.105 -1.746 11.208 1.00 87.81 179 GLY A CA 1
ATOM 1268 C C . GLY A 1 179 ? 14.835 -0.519 11.770 1.00 87.81 179 GLY A C 1
ATOM 1269 O O . GLY A 1 179 ? 14.332 0.592 11.625 1.00 87.81 179 GLY A O 1
ATOM 1270 N N . ASP A 1 180 ? 16.010 -0.689 12.381 1.00 85.12 180 ASP A N 1
ATOM 1271 C CA . ASP A 1 180 ? 16.807 0.398 12.969 1.00 85.12 180 ASP A CA 1
ATOM 1272 C C . ASP A 1 180 ? 18.019 0.749 12.093 1.00 85.12 180 ASP A C 1
ATOM 1274 O O . ASP A 1 180 ? 18.303 1.933 11.875 1.00 85.12 180 ASP A O 1
ATOM 1278 N N . THR A 1 181 ? 18.697 -0.271 11.553 1.00 87.62 181 THR A N 1
ATOM 1279 C CA . THR A 1 181 ? 19.872 -0.117 10.681 1.00 87.62 181 THR A CA 1
ATOM 1280 C C . THR A 1 181 ? 19.493 -0.386 9.234 1.00 87.62 181 THR A C 1
ATOM 1282 O O . THR A 1 181 ? 19.102 -1.501 8.893 1.00 87.62 181 THR A O 1
ATOM 1285 N N . TRP A 1 182 ? 19.640 0.618 8.373 1.00 92.19 182 TRP A N 1
ATOM 1286 C CA . TRP A 1 182 ? 19.188 0.555 6.984 1.00 92.19 182 TRP A CA 1
ATOM 1287 C C . TRP A 1 182 ? 20.361 0.575 6.011 1.00 92.19 182 TRP A C 1
ATOM 1289 O O . TRP A 1 182 ? 21.304 1.348 6.176 1.00 92.19 182 TRP A O 1
ATOM 1299 N N . THR A 1 183 ? 20.292 -0.270 4.988 1.00 93.12 183 THR A N 1
ATOM 1300 C CA . THR A 1 183 ? 21.314 -0.370 3.942 1.00 93.12 183 THR A CA 1
ATOM 1301 C C . THR A 1 183 ? 20.676 -0.083 2.587 1.00 93.12 183 THR A C 1
ATOM 1303 O O . THR A 1 183 ? 19.621 -0.650 2.304 1.00 93.12 183 THR A O 1
ATOM 1306 N N . PRO A 1 184 ? 21.270 0.784 1.748 1.00 95.44 184 PRO A N 1
ATOM 1307 C CA . PRO A 1 184 ? 20.804 0.974 0.381 1.00 95.44 184 PRO A CA 1
ATOM 1308 C C . PRO A 1 184 ? 20.851 -0.316 -0.420 1.00 95.44 184 PRO A C 1
ATOM 1310 O O . PRO A 1 184 ? 21.851 -1.032 -0.370 1.00 95.44 184 PRO A O 1
ATOM 1313 N N . SER A 1 185 ? 19.781 -0.570 -1.166 1.00 96.44 185 SER A N 1
ATOM 1314 C CA . SER A 1 185 ? 19.742 -1.649 -2.146 1.00 96.44 185 SER A CA 1
ATOM 1315 C C . SER A 1 185 ? 20.753 -1.398 -3.274 1.00 96.44 185 SER A C 1
ATOM 1317 O O . SER A 1 185 ? 21.080 -0.247 -3.587 1.00 96.44 185 SER A O 1
ATOM 1319 N N . SER A 1 186 ? 21.224 -2.468 -3.916 1.00 96.94 186 SER A N 1
ATOM 1320 C CA . SER A 1 186 ? 22.164 -2.413 -5.047 1.00 96.94 186 SER A CA 1
ATOM 1321 C C . SER A 1 186 ? 21.674 -1.537 -6.214 1.00 96.94 186 SER A C 1
ATOM 1323 O O . SER A 1 186 ? 22.476 -0.909 -6.910 1.00 96.94 186 SER A O 1
ATOM 1325 N N . ASN A 1 187 ? 20.360 -1.474 -6.428 1.00 96.88 187 ASN A N 1
ATOM 1326 C CA . ASN A 1 187 ? 19.697 -0.584 -7.379 1.00 96.88 187 ASN A CA 1
ATOM 1327 C C . ASN A 1 187 ? 18.258 -0.257 -6.926 1.00 96.88 187 ASN A C 1
ATOM 1329 O O . ASN A 1 187 ? 17.799 -0.706 -5.879 1.00 96.88 187 ASN A O 1
ATOM 1333 N N . GLY A 1 188 ? 17.550 0.559 -7.708 1.00 97.25 188 GLY A N 1
ATOM 1334 C CA . GLY A 1 188 ? 16.168 0.951 -7.442 1.00 97.25 188 GLY A CA 1
ATOM 1335 C C . GLY A 1 188 ? 15.652 1.938 -8.489 1.00 97.25 188 GLY A C 1
ATOM 1336 O O . GLY A 1 188 ? 16.225 2.058 -9.571 1.00 97.25 188 GLY A O 1
ATOM 1337 N N . PHE A 1 189 ? 14.594 2.671 -8.147 1.00 97.81 189 PHE A N 1
ATOM 1338 C CA . PHE A 1 189 ? 14.025 3.739 -8.974 1.00 97.81 189 PHE A CA 1
ATOM 1339 C C . PHE A 1 189 ? 15.015 4.873 -9.237 1.00 97.81 189 PHE A C 1
ATOM 1341 O O . PHE A 1 189 ? 15.804 5.233 -8.356 1.00 97.81 189 PHE A O 1
ATOM 1348 N N . THR A 1 190 ? 14.907 5.495 -10.412 1.00 96.50 190 THR A N 1
ATOM 1349 C CA . THR A 1 190 ? 15.746 6.635 -10.807 1.00 96.50 190 THR A CA 1
ATOM 1350 C C . THR A 1 190 ? 15.306 7.961 -10.188 1.00 96.50 190 THR A C 1
ATOM 1352 O O . THR A 1 190 ? 16.124 8.877 -10.112 1.00 96.50 190 THR A O 1
ATOM 1355 N N . VAL A 1 191 ? 14.042 8.083 -9.760 1.00 96.50 191 VAL A N 1
ATOM 1356 C CA . VAL A 1 191 ? 13.522 9.286 -9.089 1.00 96.50 191 VAL A CA 1
ATOM 1357 C C . VAL A 1 191 ? 13.123 8.973 -7.650 1.00 96.50 191 VAL A C 1
ATOM 1359 O O . VAL A 1 191 ? 13.782 9.451 -6.723 1.00 96.50 191 VAL A O 1
ATOM 1362 N N . ALA A 1 192 ? 12.079 8.169 -7.446 1.00 97.44 192 ALA A N 1
ATOM 1363 C CA . ALA A 1 192 ? 11.590 7.828 -6.113 1.00 97.44 192 ALA A CA 1
ATOM 1364 C C . ALA A 1 192 ? 10.797 6.520 -6.127 1.00 97.44 192 ALA A C 1
ATOM 1366 O O . ALA A 1 192 ? 10.110 6.220 -7.094 1.00 97.44 192 ALA A O 1
ATOM 1367 N N . GLY A 1 193 ? 10.846 5.766 -5.032 1.00 98.19 193 GLY A N 1
ATOM 1368 C CA . GLY A 1 193 ? 9.856 4.724 -4.768 1.00 98.19 193 GLY A CA 1
ATOM 1369 C C . GLY A 1 193 ? 8.753 5.258 -3.855 1.00 98.19 193 GLY A C 1
ATOM 1370 O O . GLY A 1 193 ? 9.033 6.045 -2.950 1.00 98.19 193 GLY A O 1
ATOM 1371 N N . ASN A 1 194 ? 7.510 4.843 -4.085 1.00 97.94 194 ASN A N 1
ATOM 1372 C CA . ASN A 1 194 ? 6.323 5.366 -3.402 1.00 97.94 194 ASN A CA 1
ATOM 1373 C C . ASN A 1 194 ? 5.575 4.290 -2.606 1.00 97.94 194 ASN A C 1
ATOM 1375 O O . ASN A 1 194 ? 5.208 4.533 -1.459 1.00 97.94 194 ASN A O 1
ATOM 1379 N N . GLY A 1 195 ? 5.420 3.092 -3.176 1.00 98.06 195 GLY A N 1
ATOM 1380 C CA . GLY A 1 195 ? 4.717 1.968 -2.557 1.00 98.06 195 GLY A CA 1
ATOM 1381 C C . GLY A 1 195 ? 5.520 0.672 -2.639 1.00 98.06 195 GLY A C 1
ATOM 1382 O O . GLY A 1 195 ? 6.336 0.492 -3.541 1.00 98.06 195 GLY A O 1
ATOM 1383 N N . ILE A 1 196 ? 5.308 -0.233 -1.685 1.00 98.56 196 ILE A N 1
ATOM 1384 C CA . ILE A 1 196 ? 6.020 -1.512 -1.600 1.00 98.56 196 ILE A CA 1
ATOM 1385 C C . ILE A 1 196 ? 5.139 -2.573 -0.940 1.00 98.56 196 ILE A C 1
ATOM 1387 O O . ILE A 1 196 ? 4.482 -2.299 0.064 1.00 98.56 196 ILE A O 1
ATOM 1391 N N . ALA A 1 197 ? 5.153 -3.795 -1.472 1.00 97.44 197 ALA A N 1
ATOM 1392 C CA . ALA A 1 197 ? 4.467 -4.937 -0.880 1.00 97.44 197 ALA A CA 1
ATOM 1393 C C . ALA A 1 197 ? 5.194 -6.266 -1.138 1.00 97.44 197 ALA A C 1
ATOM 1395 O O . ALA A 1 197 ? 5.999 -6.401 -2.059 1.00 97.44 197 ALA A O 1
ATOM 1396 N N . TRP A 1 198 ? 4.880 -7.259 -0.305 1.00 94.94 198 TRP A N 1
ATOM 1397 C CA . TRP A 1 198 ? 5.424 -8.617 -0.351 1.00 94.94 198 TRP A CA 1
ATOM 1398 C C . TRP A 1 198 ? 4.295 -9.642 -0.435 1.00 94.94 198 TRP A C 1
ATOM 1400 O O . TRP A 1 198 ? 3.329 -9.552 0.326 1.00 94.94 198 TRP A O 1
ATOM 1410 N N . ASN A 1 199 ? 4.427 -10.650 -1.304 1.00 89.06 199 ASN A N 1
ATOM 1411 C CA . ASN A 1 199 ? 3.419 -11.714 -1.430 1.00 89.06 199 ASN A CA 1
ATOM 1412 C C . ASN A 1 199 ? 3.770 -13.040 -0.735 1.00 89.06 199 ASN A C 1
ATOM 1414 O O . ASN A 1 199 ? 2.958 -13.966 -0.746 1.00 89.06 199 ASN A O 1
ATOM 1418 N N . GLY A 1 200 ? 4.955 -13.158 -0.137 1.00 87.69 200 GLY A N 1
ATOM 1419 C CA . GLY A 1 200 ? 5.470 -14.422 0.399 1.00 87.69 200 GLY A CA 1
ATOM 1420 C C . GLY A 1 200 ? 6.692 -14.966 -0.342 1.00 87.69 200 GLY A C 1
ATOM 1421 O O . GLY A 1 200 ? 7.402 -15.788 0.234 1.00 87.69 200 GLY A O 1
ATOM 1422 N N . SER A 1 201 ? 6.945 -14.509 -1.570 1.00 88.56 201 SER A N 1
ATOM 1423 C CA . SER A 1 201 ? 8.096 -14.920 -2.390 1.00 88.56 201 SER A CA 1
ATOM 1424 C C . SER A 1 201 ? 8.679 -13.819 -3.281 1.00 88.56 201 SER A C 1
ATOM 1426 O O . SER A 1 201 ? 9.810 -13.956 -3.735 1.00 88.56 201 SER A O 1
ATOM 1428 N N . LEU A 1 202 ? 7.918 -12.762 -3.557 1.00 94.94 202 LEU A N 1
ATOM 1429 C CA . LEU A 1 202 ? 8.288 -11.668 -4.441 1.00 94.94 202 LEU A CA 1
ATOM 1430 C C . LEU A 1 202 ? 7.922 -10.324 -3.807 1.00 94.94 202 LEU A C 1
ATOM 1432 O O . LEU A 1 202 ? 6.808 -10.133 -3.301 1.00 94.94 202 LEU A O 1
ATOM 1436 N N . TRP A 1 203 ? 8.872 -9.399 -3.860 1.00 98.56 203 TRP A N 1
ATOM 1437 C CA . TRP A 1 203 ? 8.666 -7.988 -3.599 1.00 98.56 203 TRP A CA 1
ATOM 1438 C C . TRP A 1 203 ? 8.223 -7.293 -4.874 1.00 98.56 203 TRP A C 1
ATOM 1440 O O . TRP A 1 203 ? 8.817 -7.500 -5.931 1.00 98.56 203 TRP A O 1
ATOM 1450 N N . VAL A 1 204 ? 7.238 -6.414 -4.741 1.00 98.81 204 VAL A N 1
ATOM 1451 C CA . VAL A 1 204 ? 6.840 -5.479 -5.789 1.00 98.81 204 VAL A CA 1
ATOM 1452 C C . VAL A 1 204 ? 6.869 -4.081 -5.202 1.00 98.81 204 VAL A C 1
ATOM 1454 O O . VAL A 1 204 ? 6.222 -3.820 -4.184 1.00 98.81 204 VAL A O 1
ATOM 1457 N N . ALA A 1 205 ? 7.614 -3.194 -5.849 1.00 98.81 205 ALA A N 1
ATOM 1458 C CA . ALA A 1 205 ? 7.672 -1.778 -5.539 1.00 98.81 205 ALA A CA 1
ATOM 1459 C C . ALA A 1 205 ? 7.092 -0.968 -6.697 1.00 98.81 205 ALA A C 1
ATOM 1461 O O . ALA A 1 205 ? 7.268 -1.328 -7.859 1.00 98.81 205 ALA A O 1
ATOM 1462 N N . VAL A 1 206 ? 6.462 0.157 -6.378 1.00 98.81 206 VAL A N 1
ATOM 1463 C CA . VAL A 1 206 ? 5.959 1.123 -7.358 1.00 98.81 206 VAL A CA 1
ATOM 1464 C C . VAL A 1 206 ? 6.520 2.509 -7.069 1.00 98.81 206 VAL A C 1
ATOM 1466 O O . VAL A 1 206 ? 6.797 2.837 -5.911 1.00 98.81 206 VAL A O 1
ATOM 1469 N N . GLY A 1 207 ? 6.709 3.320 -8.104 1.00 98.06 207 GLY A N 1
ATOM 1470 C CA . GLY A 1 207 ? 7.397 4.598 -7.972 1.00 98.06 207 GLY A CA 1
ATOM 1471 C C . GLY A 1 207 ? 7.384 5.452 -9.233 1.00 98.06 207 GLY A C 1
ATOM 1472 O O . GLY A 1 207 ? 6.546 5.271 -10.115 1.00 98.06 207 GLY A O 1
ATOM 1473 N N . ASP A 1 208 ? 8.333 6.379 -9.273 1.00 95.88 208 ASP A N 1
ATOM 1474 C CA . ASP A 1 208 ? 8.584 7.361 -10.326 1.00 95.88 208 ASP A CA 1
ATOM 1475 C C . ASP A 1 208 ? 9.989 7.142 -10.915 1.00 95.88 208 ASP A C 1
ATOM 1477 O O . ASP A 1 208 ? 10.956 6.818 -10.206 1.00 95.88 208 ASP A O 1
ATOM 1481 N N . GLY A 1 209 ? 10.119 7.355 -12.220 1.00 94.19 209 GLY A N 1
ATOM 1482 C CA . GLY A 1 209 ? 11.367 7.264 -12.955 1.00 94.19 209 GLY A CA 1
ATOM 1483 C C . GLY A 1 209 ? 11.191 6.715 -14.363 1.00 94.19 209 GLY A C 1
ATOM 1484 O O . GLY A 1 209 ? 10.127 6.814 -14.962 1.00 94.19 209 GLY A O 1
ATOM 1485 N N . SER A 1 210 ? 12.266 6.132 -14.901 1.00 93.00 210 SER A N 1
ATOM 1486 C CA . SER A 1 210 ? 12.205 5.389 -16.169 1.00 93.00 210 SER A CA 1
ATOM 1487 C C . SER A 1 210 ? 11.297 4.167 -16.091 1.00 93.00 210 SER A C 1
ATOM 1489 O O . SER A 1 210 ? 10.691 3.790 -17.088 1.00 93.00 210 SER A O 1
ATOM 1491 N N . ASP A 1 211 ? 11.224 3.571 -14.904 1.00 96.69 211 ASP A N 1
ATOM 1492 C CA . ASP A 1 211 ? 10.477 2.362 -14.608 1.00 96.69 211 ASP A CA 1
ATOM 1493 C C . ASP A 1 211 ? 9.605 2.646 -13.387 1.00 96.69 211 ASP A C 1
ATOM 1495 O O . ASP A 1 211 ? 10.102 3.054 -12.337 1.00 96.69 211 ASP A O 1
ATOM 1499 N N . THR A 1 212 ? 8.298 2.451 -13.524 1.00 98.19 212 THR A N 1
ATOM 1500 C CA . THR A 1 212 ? 7.319 2.800 -12.483 1.00 98.19 212 THR A CA 1
ATOM 1501 C C . THR A 1 212 ? 6.946 1.616 -11.596 1.00 98.19 212 THR A C 1
ATOM 1503 O O . THR A 1 212 ? 6.322 1.807 -10.552 1.00 98.19 212 THR A O 1
ATOM 1506 N N . ILE A 1 213 ? 7.367 0.401 -11.966 1.00 98.69 213 ILE A N 1
ATOM 1507 C CA . ILE A 1 213 ? 7.197 -0.827 -11.185 1.00 98.69 213 ILE A CA 1
ATOM 1508 C C . ILE A 1 213 ? 8.488 -1.646 -11.239 1.00 98.69 213 ILE A C 1
ATOM 1510 O O . ILE A 1 213 ? 9.034 -1.897 -12.314 1.00 98.69 213 ILE A O 1
ATOM 1514 N N . LEU A 1 214 ? 8.958 -2.087 -10.072 1.00 98.75 214 LEU A N 1
ATOM 1515 C CA . LEU A 1 214 ? 10.124 -2.952 -9.919 1.00 98.75 214 LEU A CA 1
ATOM 1516 C C . LEU A 1 214 ? 9.760 -4.204 -9.118 1.00 98.75 214 LEU A C 1
ATOM 1518 O O . LEU A 1 214 ? 8.967 -4.138 -8.176 1.00 98.75 214 LEU A O 1
ATOM 1522 N N . THR A 1 215 ? 10.404 -5.326 -9.427 1.00 98.69 215 THR A N 1
ATOM 1523 C CA . THR A 1 215 ? 10.272 -6.577 -8.672 1.00 98.69 215 THR A CA 1
ATOM 1524 C C . THR A 1 215 ? 11.605 -7.068 -8.125 1.00 98.69 215 THR A C 1
ATOM 1526 O O . THR A 1 215 ? 12.668 -6.774 -8.677 1.00 98.69 215 THR A O 1
ATOM 1529 N N . SER A 1 216 ? 11.566 -7.809 -7.018 1.00 98.62 216 SER A N 1
ATOM 1530 C CA . SER A 1 216 ? 12.762 -8.406 -6.421 1.00 98.62 216 SER A CA 1
ATOM 1531 C C . SER A 1 216 ? 12.440 -9.656 -5.605 1.00 98.62 216 SER A C 1
ATOM 1533 O O . SER A 1 216 ? 11.432 -9.720 -4.906 1.00 98.62 216 SER A O 1
ATOM 1535 N N . LEU A 1 217 ? 13.320 -10.656 -5.657 1.00 96.25 217 LEU A N 1
ATOM 1536 C CA . LEU A 1 217 ? 13.227 -11.854 -4.813 1.00 96.25 217 LEU A CA 1
ATOM 1537 C C . LEU A 1 217 ? 13.914 -11.665 -3.450 1.00 96.25 217 LEU A C 1
ATOM 1539 O O . LEU A 1 217 ? 13.571 -12.353 -2.490 1.00 96.25 217 LEU A O 1
ATOM 1543 N N . ASP A 1 218 ? 14.881 -10.750 -3.359 1.00 93.44 218 ASP A N 1
ATOM 1544 C CA . ASP A 1 218 ? 15.778 -10.587 -2.208 1.00 93.44 218 ASP A CA 1
ATOM 1545 C C . ASP A 1 218 ? 15.712 -9.199 -1.549 1.00 93.44 218 ASP A C 1
ATOM 1547 O O . ASP A 1 218 ? 16.307 -8.997 -0.493 1.00 93.44 218 ASP A O 1
ATOM 1551 N N . GLY A 1 219 ? 14.971 -8.257 -2.140 1.00 95.12 219 GLY A N 1
ATOM 1552 C CA . GLY A 1 219 ? 14.844 -6.879 -1.669 1.00 95.12 219 GLY A CA 1
ATOM 1553 C C . GLY A 1 219 ? 16.078 -6.004 -1.933 1.00 95.12 219 GLY A C 1
ATOM 1554 O O . GLY A 1 219 ? 16.051 -4.814 -1.615 1.00 95.12 219 GLY A O 1
ATOM 1555 N N . ASP A 1 220 ? 17.143 -6.546 -2.527 1.00 96.25 220 ASP A N 1
ATOM 1556 C CA . ASP A 1 220 ? 18.399 -5.838 -2.794 1.00 96.25 220 ASP A CA 1
ATOM 1557 C C . ASP A 1 220 ? 18.606 -5.556 -4.284 1.00 96.25 220 ASP A C 1
ATOM 1559 O O . ASP A 1 220 ? 18.928 -4.429 -4.660 1.00 96.25 220 ASP A O 1
ATOM 1563 N N . THR A 1 221 ? 18.386 -6.553 -5.142 1.00 98.00 221 THR A N 1
ATOM 1564 C CA . THR A 1 221 ? 18.485 -6.383 -6.595 1.00 98.00 221 THR A CA 1
ATOM 1565 C C . THR A 1 221 ? 17.097 -6.360 -7.216 1.00 98.00 221 THR A C 1
ATOM 1567 O O . THR A 1 221 ? 16.300 -7.285 -7.044 1.00 98.00 221 THR A O 1
ATOM 1570 N N . TRP A 1 222 ? 16.816 -5.298 -7.962 1.00 98.56 222 TRP A N 1
ATOM 1571 C CA . TRP A 1 222 ? 15.502 -4.984 -8.508 1.00 98.56 222 TRP A CA 1
ATOM 1572 C C . TRP A 1 222 ? 15.499 -5.034 -10.031 1.00 98.56 222 TRP A C 1
ATOM 1574 O O . TRP A 1 222 ? 16.426 -4.550 -10.681 1.00 98.56 222 TRP A O 1
ATOM 1584 N N . THR A 1 223 ? 14.442 -5.605 -10.599 1.00 98.56 223 THR A N 1
ATOM 1585 C CA . THR A 1 223 ? 14.249 -5.716 -12.050 1.00 98.56 223 THR A CA 1
ATOM 1586 C C . THR A 1 223 ? 13.004 -4.933 -12.463 1.00 98.56 223 THR A C 1
ATOM 1588 O O . THR A 1 223 ? 11.981 -5.060 -11.788 1.00 98.56 223 THR A O 1
ATOM 1591 N N . PRO A 1 224 ? 13.058 -4.125 -13.537 1.00 98.50 224 PRO A N 1
ATOM 1592 C CA . PRO A 1 224 ? 11.870 -3.484 -14.087 1.00 98.50 224 PRO A CA 1
ATOM 1593 C C . PRO A 1 224 ? 10.812 -4.486 -14.533 1.00 98.50 224 PRO A C 1
ATOM 1595 O O . PRO A 1 224 ? 11.124 -5.434 -15.253 1.00 98.50 224 PRO A O 1
ATOM 1598 N N . ALA A 1 225 ? 9.572 -4.236 -14.122 1.00 97.88 225 ALA A N 1
ATOM 1599 C CA . ALA A 1 225 ? 8.401 -4.941 -14.622 1.00 97.88 225 ALA A CA 1
ATOM 1600 C C . ALA A 1 225 ? 7.947 -4.347 -15.967 1.00 97.88 225 ALA A C 1
ATOM 1602 O O . ALA A 1 225 ? 8.230 -3.193 -16.298 1.00 97.88 225 ALA A O 1
ATOM 1603 N N . SER A 1 226 ? 7.205 -5.127 -16.747 1.00 97.06 226 SER A N 1
ATOM 1604 C CA . SER A 1 226 ? 6.642 -4.706 -18.031 1.00 97.06 226 SER A CA 1
ATOM 1605 C C . SER A 1 226 ? 5.257 -4.074 -17.867 1.00 97.06 226 SER A C 1
ATOM 1607 O O . SER A 1 226 ? 4.436 -4.554 -17.086 1.00 97.06 226 SER A O 1
ATOM 1609 N N . ASN A 1 227 ? 4.968 -3.053 -18.684 1.00 95.19 227 ASN A N 1
ATOM 1610 C CA . ASN A 1 227 ? 3.678 -2.344 -18.738 1.00 95.19 227 ASN A CA 1
ATOM 1611 C C . ASN A 1 227 ? 3.277 -1.651 -17.421 1.00 95.19 227 ASN A C 1
ATOM 1613 O O . ASN A 1 227 ? 2.123 -1.722 -17.004 1.00 95.19 227 ASN A O 1
ATOM 1617 N N . GLY A 1 228 ? 4.229 -0.990 -16.758 1.00 95.88 228 GLY A N 1
ATOM 1618 C CA . GLY A 1 228 ? 3.927 -0.129 -15.613 1.00 95.88 228 GLY A CA 1
ATOM 1619 C C . GLY A 1 228 ? 3.141 1.136 -15.991 1.00 95.88 228 GLY A C 1
ATOM 1620 O O . GLY A 1 228 ? 2.804 1.368 -17.151 1.00 95.88 228 GLY A O 1
ATOM 1621 N N . PHE A 1 229 ? 2.889 1.982 -14.993 1.00 97.12 229 PHE A N 1
ATOM 1622 C CA . PHE A 1 229 ? 2.268 3.296 -15.167 1.00 97.12 229 PHE A CA 1
ATOM 1623 C C . PHE A 1 229 ? 3.062 4.194 -16.117 1.00 97.12 229 PHE A C 1
ATOM 1625 O O . PHE A 1 229 ? 4.295 4.136 -16.143 1.00 97.12 229 PHE A O 1
ATOM 1632 N N . THR A 1 230 ? 2.363 5.075 -16.837 1.00 95.56 230 THR A N 1
ATOM 1633 C CA . THR A 1 230 ? 2.988 6.045 -17.749 1.00 95.56 230 THR A CA 1
ATOM 1634 C C . THR A 1 230 ? 3.515 7.294 -17.043 1.00 95.56 230 THR A C 1
ATOM 1636 O O . THR A 1 230 ? 4.355 7.990 -17.616 1.00 95.56 230 THR A O 1
ATOM 1639 N N . VAL A 1 231 ? 3.064 7.566 -15.811 1.00 95.38 231 VAL A N 1
ATOM 1640 C CA . VAL A 1 231 ? 3.582 8.655 -14.968 1.00 95.38 231 VAL A CA 1
ATOM 1641 C C . VAL A 1 231 ? 4.269 8.082 -13.733 1.00 95.38 231 VAL A C 1
ATOM 1643 O O . VAL A 1 231 ? 5.492 8.116 -13.658 1.00 95.38 231 VAL A O 1
ATOM 1646 N N . GLN A 1 232 ? 3.516 7.533 -12.776 1.00 96.88 232 GLN A N 1
ATOM 1647 C CA . GLN A 1 232 ? 4.091 6.937 -11.565 1.00 96.88 232 GLN A CA 1
ATOM 1648 C C . GLN A 1 232 ? 3.095 6.040 -10.834 1.00 96.88 232 GLN A C 1
ATOM 1650 O O . GLN A 1 232 ? 1.887 6.227 -10.930 1.00 96.88 232 GLN A O 1
ATOM 1655 N N . GLY A 1 233 ? 3.603 5.092 -10.049 1.00 98.00 233 GLY A N 1
ATOM 1656 C CA . GLY A 1 233 ? 2.789 4.326 -9.106 1.00 98.00 233 GLY A CA 1
ATOM 1657 C C . GLY A 1 233 ? 2.915 4.851 -7.677 1.00 98.00 233 GLY A C 1
ATOM 1658 O O . GLY A 1 233 ? 3.961 5.382 -7.296 1.00 98.00 233 GLY A O 1
ATOM 1659 N N . TYR A 1 234 ? 1.868 4.670 -6.872 1.00 97.81 234 TYR A N 1
ATOM 1660 C CA . TYR A 1 234 ? 1.815 5.133 -5.479 1.00 97.81 234 TYR A CA 1
ATOM 1661 C C . TYR A 1 234 ? 1.562 4.015 -4.467 1.00 97.81 234 TYR A C 1
ATOM 1663 O O . TYR A 1 234 ? 2.171 4.015 -3.398 1.00 97.81 234 TYR A O 1
ATOM 1671 N N . GLY A 1 235 ? 0.713 3.040 -4.801 1.00 98.00 235 GLY A N 1
ATOM 1672 C CA . GLY A 1 235 ? 0.353 1.942 -3.905 1.00 98.00 235 GLY A CA 1
ATOM 1673 C C . GLY A 1 235 ? 0.361 0.593 -4.612 1.00 98.00 235 GLY A C 1
ATOM 1674 O O . GLY A 1 235 ? 0.091 0.508 -5.805 1.00 98.00 235 GLY A O 1
ATOM 1675 N N . VAL A 1 236 ? 0.661 -0.477 -3.876 1.00 98.69 236 VAL A N 1
ATOM 1676 C CA . VAL A 1 236 ? 0.604 -1.851 -4.391 1.00 98.69 236 VAL A CA 1
ATOM 1677 C C . VAL A 1 236 ? 0.246 -2.832 -3.280 1.00 98.69 236 VAL A C 1
ATOM 1679 O O . VAL A 1 236 ? 0.675 -2.665 -2.140 1.00 98.69 236 VAL A O 1
ATOM 1682 N N . ALA A 1 237 ? -0.552 -3.851 -3.596 1.00 98.06 237 ALA A N 1
ATOM 1683 C CA . ALA A 1 237 ? -0.980 -4.868 -2.643 1.00 98.06 237 ALA A CA 1
ATOM 1684 C C . ALA A 1 237 ? -1.239 -6.231 -3.307 1.00 98.06 237 ALA A C 1
ATOM 1686 O O . ALA A 1 237 ? -1.476 -6.333 -4.509 1.00 98.06 237 ALA A O 1
ATOM 1687 N N . TRP A 1 238 ? -1.219 -7.287 -2.488 1.00 95.88 238 TRP A N 1
ATOM 1688 C CA . TRP A 1 238 ? -1.441 -8.680 -2.891 1.00 95.88 238 TRP A CA 1
ATOM 1689 C C . TRP A 1 238 ? -2.613 -9.307 -2.127 1.00 95.88 238 TRP A C 1
ATOM 1691 O O . TRP A 1 238 ? -2.686 -9.211 -0.892 1.00 95.88 238 TRP A O 1
ATOM 1701 N N . ASN A 1 239 ? -3.505 -10.009 -2.836 1.00 90.62 239 ASN A N 1
ATOM 1702 C CA . ASN A 1 239 ? -4.630 -10.713 -2.201 1.00 90.62 239 ASN A CA 1
ATOM 1703 C C . ASN A 1 239 ? -4.405 -12.205 -1.922 1.00 90.62 239 ASN A C 1
ATOM 1705 O O . ASN A 1 239 ? -5.225 -12.806 -1.230 1.00 90.62 239 ASN A O 1
ATOM 1709 N N . GLY A 1 240 ? -3.320 -12.802 -2.415 1.00 89.31 240 GLY A N 1
ATOM 1710 C CA . GLY A 1 240 ? -3.115 -14.258 -2.401 1.00 89.31 240 GLY A CA 1
ATOM 1711 C C . GLY A 1 240 ? -3.018 -14.880 -3.795 1.00 89.31 240 GLY A C 1
ATOM 1712 O O . GLY A 1 240 ? -2.498 -15.984 -3.921 1.00 89.31 240 GLY A O 1
ATOM 1713 N N . SER A 1 241 ? -3.485 -14.170 -4.824 1.00 90.75 241 SER A N 1
ATOM 1714 C CA . SER A 1 241 ? -3.534 -14.638 -6.218 1.00 90.75 241 SER A CA 1
ATOM 1715 C C . SER A 1 241 ? -3.310 -13.549 -7.271 1.00 90.75 241 SER A C 1
ATOM 1717 O O . SER A 1 241 ? -2.910 -13.863 -8.387 1.00 90.75 241 SER A O 1
ATOM 1719 N N . LEU A 1 242 ? -3.568 -12.289 -6.921 1.00 96.44 242 LEU A N 1
ATOM 1720 C CA . LEU A 1 242 ? -3.504 -11.145 -7.814 1.00 96.44 242 LEU A CA 1
ATOM 1721 C C . LEU A 1 242 ? -2.827 -9.968 -7.108 1.00 96.44 242 LEU A C 1
ATOM 1723 O O . LEU A 1 242 ? -3.144 -9.647 -5.953 1.00 96.44 242 LEU A O 1
ATOM 1727 N N . TRP A 1 243 ? -1.897 -9.341 -7.819 1.00 98.69 243 TRP A N 1
ATOM 1728 C CA . TRP A 1 243 ? -1.333 -8.047 -7.487 1.00 98.69 243 TRP A CA 1
ATOM 1729 C C . TRP A 1 243 ? -2.207 -6.949 -8.063 1.00 98.69 243 TRP A C 1
ATOM 1731 O O . TRP A 1 243 ? -2.651 -7.042 -9.207 1.00 98.69 243 TRP A O 1
ATOM 1741 N N . ILE A 1 244 ? -2.394 -5.892 -7.281 1.00 98.81 244 ILE A N 1
ATOM 1742 C CA . ILE A 1 244 ? -2.991 -4.645 -7.746 1.00 98.81 244 ILE A CA 1
ATOM 1743 C C . ILE A 1 244 ? -2.059 -3.509 -7.384 1.00 98.81 244 ILE A C 1
ATOM 1745 O O . ILE A 1 244 ? -1.635 -3.400 -6.231 1.00 98.81 244 ILE A O 1
ATOM 1749 N N . ALA A 1 245 ? -1.766 -2.671 -8.368 1.00 98.75 245 ALA A N 1
ATOM 1750 C CA . ALA A 1 245 ? -1.057 -1.423 -8.198 1.00 98.75 245 ALA A CA 1
ATOM 1751 C C . ALA A 1 245 ? -1.987 -0.264 -8.554 1.00 98.75 245 ALA A C 1
ATOM 1753 O O . ALA A 1 245 ? -2.825 -0.381 -9.445 1.00 98.75 245 ALA A O 1
ATOM 1754 N N . VAL A 1 246 ? -1.820 0.854 -7.858 1.00 98.62 246 VAL A N 1
ATOM 1755 C CA . VAL A 1 246 ? -2.548 2.100 -8.097 1.00 98.62 246 VAL A CA 1
ATOM 1756 C C . VAL A 1 246 ? -1.560 3.240 -8.321 1.00 98.62 246 VAL A C 1
ATOM 1758 O O . VAL A 1 246 ? -0.483 3.261 -7.709 1.00 98.62 246 VAL A O 1
ATOM 1761 N N . GLY A 1 247 ? -1.903 4.154 -9.222 1.00 97.00 247 GLY A N 1
ATOM 1762 C CA . GLY A 1 247 ? -0.987 5.181 -9.697 1.00 97.00 247 GLY A CA 1
ATOM 1763 C C . GLY A 1 247 ? -1.661 6.298 -10.485 1.00 97.00 247 GLY A C 1
ATOM 1764 O O . GLY A 1 247 ? -2.874 6.498 -10.410 1.00 97.00 247 GLY A O 1
ATOM 1765 N N . ASP A 1 248 ? -0.825 7.010 -11.229 1.00 94.56 248 ASP A N 1
ATOM 1766 C CA . ASP A 1 248 ? -1.147 8.117 -12.127 1.00 94.56 248 ASP A CA 1
ATOM 1767 C C . ASP A 1 248 ? -0.626 7.802 -13.541 1.00 94.56 248 ASP A C 1
ATOM 1769 O O . ASP A 1 248 ? 0.386 7.110 -13.719 1.00 94.56 248 ASP A O 1
ATOM 1773 N N . GLY A 1 249 ? -1.310 8.335 -14.546 1.00 92.44 249 GLY A N 1
ATOM 1774 C CA . GLY A 1 249 ? -1.038 8.130 -15.960 1.00 92.44 249 GLY A CA 1
ATOM 1775 C C . GLY A 1 249 ? -2.307 7.888 -16.764 1.00 92.44 249 GLY A C 1
ATOM 1776 O O . GLY A 1 249 ? -3.392 8.331 -16.398 1.00 92.44 249 GLY A O 1
ATOM 1777 N N . ASP A 1 250 ? -2.152 7.185 -17.885 1.00 91.81 250 ASP A N 1
ATOM 1778 C CA . ASP A 1 250 ? -3.282 6.824 -18.751 1.00 91.81 250 ASP A CA 1
ATOM 1779 C C . ASP A 1 250 ? -4.227 5.835 -18.047 1.00 91.81 250 ASP A C 1
ATOM 1781 O O . ASP A 1 250 ? -5.445 5.922 -18.195 1.00 91.81 250 ASP A O 1
ATOM 1785 N N . ASP A 1 251 ? -3.650 4.944 -17.236 1.00 94.62 251 ASP A N 1
ATOM 1786 C CA . ASP A 1 251 ? -4.346 3.960 -16.418 1.00 94.62 251 ASP A CA 1
ATOM 1787 C C . ASP A 1 251 ? -3.982 4.168 -14.945 1.00 94.62 251 ASP A C 1
ATOM 1789 O O . ASP A 1 251 ? -2.810 4.285 -14.587 1.00 94.62 251 ASP A O 1
ATOM 1793 N N . THR A 1 252 ? -4.984 4.192 -14.071 1.00 96.75 252 THR A N 1
ATOM 1794 C CA . THR A 1 252 ? -4.801 4.514 -12.644 1.00 96.75 252 THR A CA 1
ATOM 1795 C C . THR A 1 252 ? -4.761 3.280 -11.752 1.00 96.75 252 THR A C 1
ATOM 1797 O O . THR A 1 252 ? -4.371 3.364 -10.585 1.00 96.75 252 THR A O 1
ATOM 1800 N N . ILE A 1 253 ? -5.145 2.123 -12.295 1.00 98.38 253 ILE A N 1
ATOM 1801 C CA . ILE A 1 253 ? -5.135 0.830 -11.619 1.00 98.38 253 ILE A CA 1
ATOM 1802 C C . ILE A 1 253 ? -4.620 -0.228 -12.600 1.00 98.38 253 ILE A C 1
ATOM 1804 O O . ILE A 1 253 ? -5.102 -0.352 -13.725 1.00 98.38 253 ILE A O 1
ATOM 1808 N N . LEU A 1 254 ? -3.632 -0.999 -12.155 1.00 98.62 254 LEU A N 1
ATOM 1809 C CA . LEU A 1 254 ? -3.042 -2.104 -12.904 1.00 98.62 254 LEU A CA 1
ATOM 1810 C C . LEU A 1 254 ? -3.165 -3.396 -12.097 1.00 98.62 254 LEU A C 1
ATOM 1812 O O . LEU A 1 254 ? -3.055 -3.394 -10.869 1.00 98.62 254 LEU A O 1
ATOM 1816 N N . THR A 1 255 ? -3.329 -4.514 -12.795 1.00 98.62 255 THR A N 1
ATOM 1817 C CA . THR A 1 255 ? -3.397 -5.857 -12.216 1.00 98.62 255 THR A CA 1
ATOM 1818 C C . THR A 1 255 ? -2.280 -6.743 -12.753 1.00 98.62 255 THR A C 1
ATOM 1820 O O . THR A 1 255 ? -1.820 -6.565 -13.881 1.00 98.62 255 THR A O 1
ATOM 1823 N N . SER A 1 256 ? -1.822 -7.700 -11.946 1.00 98.62 256 SER A N 1
ATOM 1824 C CA . SER A 1 256 ? -0.847 -8.695 -12.394 1.00 98.62 256 SER A CA 1
ATOM 1825 C C . SER A 1 256 ? -0.919 -9.991 -11.577 1.00 98.62 256 SER A C 1
ATOM 1827 O O . SER A 1 256 ? -0.924 -9.943 -10.346 1.00 98.62 256 SER A O 1
ATOM 1829 N N . PRO A 1 257 ? -0.954 -11.178 -12.204 1.00 97.38 257 PRO A N 1
ATOM 1830 C CA . PRO A 1 257 ? -0.894 -12.446 -11.477 1.00 97.38 257 PRO A CA 1
ATOM 1831 C C . PRO A 1 257 ? 0.524 -12.798 -10.992 1.00 97.38 257 PRO A C 1
ATOM 1833 O O . PRO A 1 257 ? 0.668 -13.551 -10.029 1.00 97.38 257 PRO A O 1
ATOM 1836 N N . ASP A 1 258 ? 1.567 -12.273 -11.640 1.00 96.25 258 ASP A N 1
ATOM 1837 C CA . ASP A 1 258 ? 2.971 -12.629 -11.387 1.00 96.25 258 ASP A CA 1
ATOM 1838 C C . ASP A 1 258 ? 3.806 -11.481 -10.799 1.00 96.25 258 ASP A C 1
ATOM 1840 O O . ASP A 1 258 ? 4.835 -11.734 -10.177 1.00 96.25 258 ASP A O 1
ATOM 1844 N N . GLY A 1 259 ? 3.326 -10.241 -10.909 1.00 97.00 259 GLY A N 1
ATOM 1845 C CA . GLY A 1 259 ? 4.010 -9.027 -10.470 1.00 97.00 259 GLY A CA 1
ATOM 1846 C C . GLY A 1 259 ? 4.972 -8.452 -11.513 1.00 97.00 259 GLY A C 1
ATOM 1847 O O . GLY A 1 259 ? 5.520 -7.378 -11.275 1.00 97.00 259 GLY A O 1
ATOM 1848 N N . ASP A 1 260 ? 5.159 -9.118 -12.655 1.00 96.44 260 ASP A N 1
ATOM 1849 C CA . ASP A 1 260 ? 6.112 -8.740 -13.703 1.00 96.44 260 ASP A CA 1
ATOM 1850 C C . ASP A 1 260 ? 5.415 -8.191 -14.952 1.00 96.44 260 ASP A C 1
ATOM 1852 O O . ASP A 1 260 ? 5.809 -7.153 -15.469 1.00 96.44 260 ASP A O 1
ATOM 1856 N N . THR A 1 261 ? 4.341 -8.829 -15.425 1.00 98.00 261 THR A N 1
ATOM 1857 C CA . THR A 1 261 ? 3.545 -8.288 -16.539 1.00 98.00 261 THR A CA 1
ATOM 1858 C C . THR A 1 261 ? 2.248 -7.702 -16.015 1.00 98.00 261 THR A C 1
ATOM 1860 O O . THR A 1 261 ? 1.437 -8.411 -15.415 1.00 98.00 261 THR A O 1
ATOM 1863 N N . TRP A 1 262 ? 2.044 -6.412 -16.268 1.00 98.62 262 TRP A N 1
ATOM 1864 C CA . TRP A 1 262 ? 0.884 -5.677 -15.779 1.00 98.62 262 TRP A CA 1
ATOM 1865 C C . TRP A 1 262 ? -0.127 -5.398 -16.886 1.00 98.62 262 TRP A C 1
ATOM 1867 O O . TRP A 1 262 ? 0.222 -5.204 -18.056 1.00 98.62 262 TRP A O 1
ATOM 1877 N N . THR A 1 263 ? -1.399 -5.412 -16.504 1.00 98.50 263 THR A N 1
ATOM 1878 C CA . THR A 1 263 ? -2.535 -5.130 -17.379 1.00 98.50 263 THR A CA 1
ATOM 1879 C C . THR A 1 263 ? -3.438 -4.081 -16.743 1.00 98.50 263 THR A C 1
ATOM 1881 O O . THR A 1 263 ? -3.782 -4.240 -15.567 1.00 98.50 263 THR A O 1
ATOM 1884 N N . PRO A 1 264 ? -3.852 -3.041 -17.488 1.00 98.25 264 PRO A N 1
ATOM 1885 C CA . PRO A 1 264 ? -4.864 -2.105 -17.019 1.00 98.25 264 PRO A CA 1
ATOM 1886 C C . PRO A 1 264 ? -6.148 -2.811 -16.615 1.00 98.25 264 PRO A C 1
ATOM 1888 O O . PRO A 1 264 ? -6.563 -3.771 -17.270 1.00 98.25 264 PRO A O 1
ATOM 1891 N N . SER A 1 265 ? -6.762 -2.339 -15.535 1.00 97.44 265 SER A N 1
ATOM 1892 C CA . SER A 1 265 ? -8.115 -2.749 -15.179 1.00 97.44 265 SER A CA 1
ATOM 1893 C C . SER A 1 265 ? -9.145 -2.143 -16.138 1.00 97.44 265 SER A C 1
ATOM 1895 O O . SER A 1 265 ? -8.886 -1.154 -16.825 1.00 97.44 265 SER A O 1
ATOM 1897 N N . SER A 1 266 ? -10.347 -2.717 -16.170 1.00 97.25 266 SER A N 1
ATOM 1898 C CA . SER A 1 266 ? -11.454 -2.251 -17.017 1.00 97.25 266 SER A CA 1
ATOM 1899 C C . SER A 1 266 ? -11.857 -0.788 -16.765 1.00 97.25 266 SER A C 1
ATOM 1901 O O . SER A 1 266 ? -12.360 -0.110 -17.665 1.00 97.25 266 SER A O 1
ATOM 1903 N N . ASN A 1 267 ? -11.670 -0.302 -15.540 1.00 95.38 267 ASN A N 1
ATOM 1904 C CA . ASN A 1 267 ? -11.841 1.092 -15.143 1.00 95.38 267 ASN A CA 1
ATOM 1905 C C . ASN A 1 267 ? -10.980 1.410 -13.910 1.00 95.38 267 ASN A C 1
ATOM 1907 O O . ASN A 1 267 ? -10.389 0.521 -13.300 1.00 95.38 267 ASN A O 1
ATOM 1911 N N . GLY A 1 268 ? -10.930 2.682 -13.528 1.00 94.75 268 GLY A N 1
ATOM 1912 C CA . GLY A 1 268 ? -10.206 3.145 -12.350 1.00 94.75 268 GLY A CA 1
ATOM 1913 C C . GLY A 1 268 ? -10.677 4.529 -11.924 1.00 94.75 268 GLY A C 1
ATOM 1914 O O . GLY A 1 268 ? -11.818 4.908 -12.191 1.00 94.75 268 GLY A O 1
ATOM 1915 N N . PHE A 1 269 ? -9.798 5.280 -11.269 1.00 93.44 269 PHE A N 1
ATOM 1916 C CA . PHE A 1 269 ? -10.061 6.667 -10.893 1.00 93.44 269 PHE A CA 1
ATOM 1917 C C . PHE A 1 269 ? -10.225 7.547 -12.135 1.00 93.44 269 PHE A C 1
ATOM 1919 O O . PHE A 1 269 ? -9.477 7.415 -13.105 1.00 93.44 269 PHE A O 1
ATOM 1926 N N . THR A 1 270 ? -11.218 8.436 -12.100 1.00 88.06 270 THR A N 1
ATOM 1927 C CA . THR A 1 270 ? -11.536 9.382 -13.178 1.00 88.06 270 THR A CA 1
ATOM 1928 C C . THR A 1 270 ? -11.821 10.769 -12.610 1.00 88.06 270 THR A C 1
ATOM 1930 O O . THR A 1 270 ? -12.284 10.892 -11.478 1.00 88.06 270 THR A O 1
ATOM 1933 N N . GLY A 1 271 ? -11.618 11.814 -13.417 1.00 70.31 271 GLY A N 1
ATOM 1934 C CA . GLY A 1 271 ? -11.951 13.193 -13.041 1.00 70.31 271 GLY A CA 1
ATOM 1935 C C . GLY A 1 271 ? -10.873 13.889 -12.202 1.00 70.31 271 GLY A C 1
ATOM 1936 O O . GLY A 1 271 ? -9.959 13.260 -11.684 1.00 70.31 271 GLY A O 1
ATOM 1937 N N . GLY A 1 272 ? -10.933 15.222 -12.118 1.00 56.41 272 GLY A N 1
ATOM 1938 C CA . GLY A 1 272 ? -9.870 16.070 -11.549 1.00 56.41 272 GLY A CA 1
ATOM 1939 C C . GLY A 1 272 ? -8.757 16.450 -12.543 1.00 56.41 272 GLY A C 1
ATOM 1940 O O . GLY A 1 272 ? -8.767 16.049 -13.701 1.00 56.41 272 GLY A O 1
ATOM 1941 N N . VAL A 1 273 ? -7.793 17.272 -12.104 1.00 56.16 273 VAL A N 1
ATOM 1942 C CA . VAL A 1 273 ? -6.605 17.625 -12.918 1.00 56.16 273 VAL A CA 1
ATOM 1943 C C . VAL A 1 273 ? -5.639 16.428 -13.048 1.00 56.16 273 VAL A C 1
ATOM 1945 O O . VAL A 1 273 ? -4.813 16.448 -13.954 1.00 56.16 273 VAL A O 1
ATOM 1948 N N . TYR A 1 274 ? -5.767 15.392 -12.199 1.00 60.78 274 TYR A N 1
ATOM 1949 C CA . TYR A 1 274 ? -4.811 14.274 -12.110 1.00 60.78 274 TYR A CA 1
ATOM 1950 C C . TYR A 1 274 ? -5.396 12.893 -11.753 1.00 60.78 274 TYR A C 1
ATOM 1952 O O . TYR A 1 274 ? -4.584 12.041 -11.439 1.00 60.78 274 TYR A O 1
ATOM 1960 N N . GLY A 1 275 ? -6.725 12.673 -11.763 1.00 81.88 275 GLY A N 1
ATOM 1961 C CA . GLY A 1 275 ? -7.394 11.477 -11.201 1.00 81.88 275 GLY A CA 1
ATOM 1962 C C . GLY A 1 275 ? -6.491 10.251 -11.027 1.00 81.88 275 GLY A C 1
ATOM 1963 O O . GLY A 1 275 ? -6.183 9.590 -12.011 1.00 81.88 275 GLY A O 1
ATOM 1964 N N . ALA A 1 276 ? -6.036 9.995 -9.800 1.00 92.88 276 ALA A N 1
ATOM 1965 C CA . ALA A 1 276 ? -4.976 9.039 -9.491 1.00 92.88 276 ALA A CA 1
ATOM 1966 C C . ALA A 1 276 ? -5.322 8.175 -8.278 1.00 92.88 276 ALA A C 1
ATOM 1968 O O . ALA A 1 276 ? -5.928 8.628 -7.305 1.00 92.88 276 ALA A O 1
ATOM 1969 N N . GLY A 1 277 ? -4.868 6.924 -8.296 1.00 96.12 277 GLY A N 1
ATOM 1970 C CA . GLY A 1 277 ? -4.974 6.027 -7.152 1.00 96.12 277 GLY A CA 1
ATOM 1971 C C . GLY A 1 277 ? -3.731 6.101 -6.264 1.00 96.12 277 GLY A C 1
ATOM 1972 O O . GLY A 1 277 ? -2.617 5.906 -6.732 1.00 96.12 277 GLY A O 1
ATOM 1973 N N . ASN A 1 278 ? -3.908 6.343 -4.966 1.00 95.75 278 ASN A N 1
ATOM 1974 C CA . ASN A 1 278 ? -2.816 6.594 -4.018 1.00 95.75 278 ASN A CA 1
ATOM 1975 C C . ASN A 1 278 ? -2.553 5.426 -3.054 1.00 95.75 278 ASN A C 1
ATOM 1977 O O . ASN A 1 278 ? -1.415 5.203 -2.650 1.00 95.75 278 ASN A O 1
ATOM 1981 N N . GLY A 1 279 ? -3.594 4.678 -2.677 1.00 97.06 279 GLY A N 1
ATOM 1982 C CA . GLY A 1 279 ? -3.493 3.575 -1.721 1.00 97.06 279 GLY A CA 1
ATOM 1983 C C . GLY A 1 279 ? -4.432 2.425 -2.065 1.00 97.06 279 GLY A C 1
ATOM 1984 O O . GLY A 1 279 ? -5.482 2.631 -2.664 1.00 97.06 279 GLY A O 1
ATOM 1985 N N . ILE A 1 280 ? -4.057 1.204 -1.687 1.00 98.44 280 ILE A N 1
ATOM 1986 C CA . ILE A 1 280 ? -4.797 -0.019 -2.017 1.00 98.44 280 ILE A CA 1
ATOM 1987 C C . ILE A 1 280 ? -4.654 -1.046 -0.893 1.00 98.44 280 ILE A C 1
ATOM 1989 O O . ILE A 1 280 ? -3.561 -1.249 -0.364 1.00 98.44 280 ILE A O 1
ATOM 1993 N N . ALA A 1 281 ? -5.748 -1.717 -0.535 1.00 97.56 281 ALA A N 1
ATOM 1994 C CA . ALA A 1 281 ? -5.735 -2.794 0.448 1.00 97.56 281 ALA A CA 1
ATOM 1995 C C . ALA A 1 281 ? -6.807 -3.864 0.178 1.00 97.56 281 ALA A C 1
ATOM 1997 O O . ALA A 1 281 ? -7.796 -3.636 -0.515 1.00 97.56 281 ALA A O 1
ATOM 1998 N N . TRP A 1 282 ? -6.596 -5.052 0.756 1.00 95.19 282 TRP A N 1
ATOM 1999 C CA . TRP A 1 282 ? -7.458 -6.232 0.615 1.00 95.19 282 TRP A CA 1
ATOM 2000 C C . TRP A 1 282 ? -7.853 -6.797 1.978 1.00 95.19 282 TRP A C 1
ATOM 2002 O O . TRP A 1 282 ? -6.971 -7.096 2.792 1.00 95.19 282 TRP A O 1
ATOM 2012 N N . ASN A 1 283 ? -9.150 -7.039 2.197 1.00 90.62 283 ASN A N 1
ATOM 2013 C CA . ASN A 1 283 ? -9.641 -7.621 3.457 1.00 90.62 283 ASN A CA 1
ATOM 2014 C C . ASN A 1 283 ? -9.818 -9.147 3.459 1.00 90.62 283 ASN A C 1
ATOM 2016 O O . ASN A 1 283 ? -10.138 -9.709 4.503 1.00 90.62 283 ASN A O 1
ATOM 2020 N N . GLY A 1 284 ? -9.629 -9.824 2.325 1.00 89.50 284 GLY A N 1
ATOM 2021 C CA . GLY A 1 284 ? -9.971 -11.246 2.169 1.00 89.50 284 GLY A CA 1
ATOM 2022 C C . GLY A 1 284 ? -11.098 -11.510 1.169 1.00 89.50 284 GLY A C 1
ATOM 2023 O O . GLY A 1 284 ? -11.221 -12.635 0.698 1.00 89.50 284 GLY A O 1
ATOM 2024 N N . SER A 1 285 ? -11.885 -10.487 0.830 1.00 92.12 285 SER A N 1
ATOM 2025 C CA . SER A 1 285 ? -13.048 -10.592 -0.067 1.00 92.12 285 SER A CA 1
ATOM 2026 C C . SER A 1 285 ? -13.282 -9.372 -0.962 1.00 92.12 285 SER A C 1
ATOM 2028 O O . SER A 1 285 ? -13.909 -9.503 -2.008 1.00 92.12 285 SER A O 1
ATOM 2030 N N . LEU A 1 286 ? -12.791 -8.200 -0.557 1.00 97.06 286 LEU A N 1
ATOM 2031 C CA . LEU A 1 286 ? -12.999 -6.935 -1.240 1.00 97.06 286 LEU A CA 1
ATOM 2032 C C . LEU A 1 286 ? -11.696 -6.135 -1.271 1.00 97.06 286 LEU A C 1
ATOM 2034 O O . LEU A 1 286 ? -11.007 -5.994 -0.251 1.00 97.06 286 LEU A O 1
ATOM 2038 N N . TRP A 1 287 ? -11.380 -5.613 -2.452 1.00 98.62 287 TRP A N 1
ATOM 2039 C CA . TRP A 1 287 ? -10.361 -4.602 -2.655 1.00 98.62 287 TRP A CA 1
ATOM 2040 C C . TRP A 1 287 ? -10.951 -3.233 -2.380 1.00 98.62 287 TRP A C 1
ATOM 2042 O O . TRP A 1 287 ? -12.063 -2.936 -2.811 1.00 98.62 287 TRP A O 1
ATOM 2052 N N . VAL A 1 288 ? -10.175 -2.398 -1.703 1.00 98.75 288 VAL A N 1
ATOM 2053 C CA . VAL A 1 288 ? -10.478 -0.984 -1.514 1.00 98.75 288 VAL A CA 1
ATOM 2054 C C . VAL A 1 288 ? -9.270 -0.187 -1.972 1.00 98.75 288 VAL A C 1
ATOM 2056 O O . VAL A 1 288 ? -8.187 -0.327 -1.399 1.00 98.75 288 VAL A O 1
ATOM 2059 N N . ALA A 1 289 ? -9.470 0.641 -2.990 1.00 98.31 289 ALA A N 1
ATOM 2060 C CA . ALA A 1 289 ? -8.514 1.625 -3.462 1.00 98.31 289 ALA A CA 1
ATOM 2061 C C . ALA A 1 289 ? -8.952 3.018 -3.004 1.00 98.31 289 ALA A C 1
ATOM 2063 O O . ALA A 1 289 ? -10.142 3.319 -2.976 1.00 98.31 289 ALA A O 1
ATOM 2064 N N . VAL A 1 290 ? -7.997 3.877 -2.671 1.00 96.56 290 VAL A N 1
ATOM 2065 C CA . VAL A 1 290 ? -8.234 5.287 -2.353 1.00 96.56 290 VAL A CA 1
ATOM 2066 C C . VAL A 1 290 ? -7.389 6.167 -3.257 1.00 96.56 290 VAL A C 1
ATOM 2068 O O . VAL A 1 290 ? -6.265 5.799 -3.601 1.00 96.56 290 VAL A O 1
ATOM 2071 N N . GLY A 1 291 ? -7.914 7.325 -3.627 1.00 94.44 291 GLY A N 1
ATOM 2072 C CA . GLY A 1 291 ? -7.320 8.174 -4.648 1.00 94.44 291 GLY A CA 1
ATOM 2073 C C . GLY A 1 291 ? -7.885 9.585 -4.646 1.00 94.44 291 GLY A C 1
ATOM 2074 O O . GLY A 1 291 ? -8.473 10.039 -3.661 1.00 94.44 291 GLY A O 1
ATOM 2075 N N . ASP A 1 292 ? -7.689 10.282 -5.751 1.00 90.00 292 ASP A N 1
ATOM 2076 C CA . ASP A 1 292 ? -8.346 11.546 -6.047 1.00 90.00 292 ASP A CA 1
ATOM 2077 C C . ASP A 1 292 ? -9.141 11.472 -7.357 1.00 90.00 292 ASP A C 1
ATOM 2079 O O . ASP A 1 292 ? -9.094 10.485 -8.091 1.00 90.00 292 ASP A O 1
ATOM 2083 N N . GLY A 1 293 ? -9.918 12.523 -7.603 1.00 86.81 293 GLY A N 1
ATOM 2084 C CA . GLY A 1 293 ? -10.787 12.643 -8.763 1.00 86.81 293 GLY A CA 1
ATOM 2085 C C . GLY A 1 293 ? -12.233 12.893 -8.367 1.00 86.81 293 GLY A C 1
ATOM 2086 O O . GLY A 1 293 ? -12.501 13.549 -7.355 1.00 86.81 293 GLY A O 1
ATOM 2087 N N . ASP A 1 294 ? -13.154 12.421 -9.202 1.00 86.25 294 ASP A N 1
ATOM 2088 C CA . ASP A 1 294 ? -14.593 12.533 -8.953 1.00 86.25 294 ASP A CA 1
ATOM 2089 C C . ASP A 1 294 ? -15.009 11.658 -7.761 1.00 86.25 294 ASP A C 1
ATOM 2091 O O . ASP A 1 294 ? -15.766 12.115 -6.899 1.00 86.25 294 ASP A O 1
ATOM 2095 N N . ASP A 1 295 ? -14.433 10.456 -7.684 1.00 90.06 295 ASP A N 1
ATOM 2096 C CA . ASP A 1 295 ? -14.581 9.499 -6.592 1.00 90.06 295 ASP A CA 1
ATOM 2097 C C . ASP A 1 295 ? -13.215 9.270 -5.929 1.00 90.06 295 ASP A C 1
ATOM 2099 O O . ASP A 1 295 ? -12.191 9.104 -6.588 1.00 90.06 295 ASP A O 1
ATOM 2103 N N . THR A 1 296 ? -13.187 9.272 -4.603 1.00 92.19 296 THR A N 1
ATOM 2104 C CA . THR A 1 296 ? -11.962 9.174 -3.793 1.00 92.19 296 THR A CA 1
ATOM 2105 C C . THR A 1 296 ? -11.739 7.780 -3.215 1.00 92.19 296 THR A C 1
ATOM 2107 O O . THR A 1 296 ? -10.644 7.499 -2.720 1.00 92.19 296 THR A O 1
ATOM 2110 N N . ILE A 1 297 ? -12.747 6.904 -3.267 1.00 95.38 297 ILE A N 1
ATOM 2111 C CA . ILE A 1 297 ? -12.668 5.507 -2.842 1.00 95.38 297 ILE A CA 1
ATOM 2112 C C . ILE A 1 297 ? -13.344 4.616 -3.884 1.00 95.38 297 ILE A C 1
ATOM 2114 O O . ILE A 1 297 ? -14.504 4.784 -4.232 1.00 95.38 297 ILE A O 1
ATOM 2118 N N . LEU A 1 298 ? -12.628 3.602 -4.352 1.00 97.25 298 LEU A N 1
ATOM 2119 C CA . LEU A 1 298 ? -13.172 2.589 -5.244 1.00 97.25 298 LEU A CA 1
ATOM 2120 C C . LEU A 1 298 ? -13.099 1.220 -4.580 1.00 97.25 298 LEU A C 1
ATOM 2122 O O . LEU A 1 298 ? -12.159 0.911 -3.845 1.00 97.25 298 LEU A O 1
ATOM 2126 N N . THR A 1 299 ? -14.075 0.368 -4.874 1.00 98.50 299 THR A N 1
ATOM 2127 C CA . THR A 1 299 ? -14.115 -1.011 -4.383 1.00 98.50 299 THR A CA 1
ATOM 2128 C C . THR A 1 299 ? -14.246 -2.011 -5.515 1.00 98.50 299 THR A C 1
ATOM 2130 O O . THR A 1 299 ? -14.883 -1.729 -6.530 1.00 98.50 299 THR A O 1
ATOM 2133 N N . SER A 1 300 ? -13.647 -3.187 -5.345 1.00 98.56 300 SER A N 1
ATOM 2134 C CA . SER A 1 300 ? -13.741 -4.256 -6.336 1.00 98.56 300 SER A CA 1
ATOM 2135 C C . SER A 1 300 ? -13.609 -5.645 -5.702 1.00 98.56 300 SER A C 1
ATOM 2137 O O . SER A 1 300 ? -12.699 -5.872 -4.903 1.00 98.56 300 SER A O 1
ATOM 2139 N N . PRO A 1 301 ? -14.486 -6.609 -6.026 1.00 97.19 301 PRO A N 1
ATOM 2140 C CA . PRO A 1 301 ? -14.323 -7.993 -5.584 1.00 97.19 301 PRO A CA 1
ATOM 2141 C C . PRO A 1 301 ? -13.276 -8.766 -6.405 1.00 97.19 301 PRO A C 1
ATOM 2143 O O . PRO A 1 301 ? -12.688 -9.715 -5.890 1.00 97.19 301 PRO A O 1
ATOM 2146 N N . ASP A 1 302 ? -13.040 -8.380 -7.662 1.00 96.19 302 ASP A N 1
ATOM 2147 C CA . ASP A 1 302 ? -12.179 -9.102 -8.611 1.00 96.19 302 ASP A CA 1
ATOM 2148 C C . ASP A 1 302 ? -10.856 -8.385 -8.917 1.00 96.19 302 ASP A C 1
ATOM 2150 O O . ASP A 1 302 ? -9.890 -9.034 -9.315 1.00 96.19 302 ASP A O 1
ATOM 2154 N N . GLY A 1 303 ? -10.780 -7.081 -8.652 1.00 96.50 303 GLY A N 1
ATOM 2155 C CA . GLY A 1 303 ? -9.625 -6.241 -8.950 1.00 96.50 303 GLY A CA 1
ATOM 2156 C C . GLY A 1 303 ? -9.629 -5.623 -10.347 1.00 96.50 303 GLY A C 1
ATOM 2157 O O . GLY A 1 303 ? -8.709 -4.873 -10.660 1.00 96.50 303 GLY A O 1
ATOM 2158 N N . ASP A 1 304 ? -10.639 -5.910 -11.170 1.00 97.25 304 ASP A N 1
ATOM 2159 C CA . ASP A 1 304 ? -10.730 -5.446 -12.556 1.00 97.25 304 ASP A CA 1
ATOM 2160 C C . ASP A 1 304 ? -11.846 -4.414 -12.753 1.00 97.25 304 ASP A C 1
ATOM 2162 O O . ASP A 1 304 ? -11.621 -3.361 -13.343 1.00 97.25 304 ASP A O 1
ATOM 2166 N N . THR A 1 305 ? -13.047 -4.677 -12.228 1.00 97.75 305 THR A N 1
ATOM 2167 C CA . THR A 1 305 ? -14.149 -3.707 -12.292 1.00 97.75 305 THR A CA 1
ATOM 2168 C C . THR A 1 305 ? -14.343 -3.035 -10.942 1.00 97.75 305 THR A C 1
ATOM 2170 O O . THR A 1 305 ? -14.586 -3.68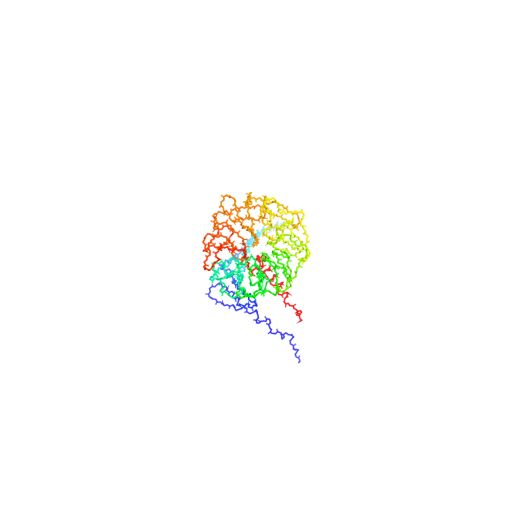9 -9.925 1.00 97.75 305 THR A O 1
ATOM 2173 N N . TRP A 1 306 ? -14.269 -1.710 -10.944 1.00 98.12 306 TRP A N 1
ATOM 2174 C CA . TRP A 1 306 ? -14.272 -0.865 -9.761 1.00 98.12 306 TRP A CA 1
ATOM 2175 C C . TRP A 1 306 ? -15.553 -0.048 -9.655 1.00 98.12 306 TRP A C 1
ATOM 2177 O O . TRP A 1 306 ? -16.043 0.503 -10.641 1.00 98.12 306 TRP A O 1
ATOM 2187 N N . THR A 1 307 ? -16.102 0.021 -8.444 1.00 97.38 307 THR A N 1
ATOM 2188 C CA . THR A 1 307 ? -17.329 0.763 -8.131 1.00 97.38 307 THR A CA 1
ATOM 2189 C C . THR A 1 307 ? -17.049 1.807 -7.049 1.00 97.38 307 THR A C 1
ATOM 2191 O O . THR A 1 307 ? -16.436 1.441 -6.038 1.00 97.38 307 THR A O 1
ATOM 2194 N N . PRO A 1 308 ? -17.507 3.062 -7.217 1.00 96.00 308 PRO A N 1
ATOM 2195 C CA . PRO A 1 308 ? -17.424 4.086 -6.178 1.00 96.00 308 PRO A CA 1
ATOM 2196 C C . PRO A 1 308 ? -18.100 3.666 -4.876 1.00 96.00 308 PRO A C 1
ATOM 2198 O O . PRO A 1 308 ? -19.135 2.989 -4.888 1.00 96.00 308 PRO A O 1
ATOM 2201 N N . ALA A 1 309 ? -17.511 4.065 -3.754 1.00 95.50 309 ALA A N 1
ATOM 2202 C CA . ALA A 1 309 ? -18.102 3.895 -2.439 1.00 95.50 309 ALA A CA 1
ATOM 2203 C C . ALA A 1 309 ? -19.019 5.090 -2.100 1.00 95.50 309 ALA A C 1
ATOM 2205 O O . ALA A 1 309 ? -19.211 6.029 -2.872 1.00 95.50 309 ALA A O 1
ATOM 2206 N N . THR A 1 310 ? -19.653 5.053 -0.930 1.00 93.50 310 THR A N 1
ATOM 2207 C CA . THR A 1 310 ? -20.456 6.169 -0.416 1.00 93.50 310 THR A CA 1
ATOM 2208 C C . THR A 1 310 ? -19.847 6.734 0.864 1.00 93.50 310 THR A C 1
ATOM 2210 O O . THR A 1 310 ? -19.131 6.038 1.582 1.00 93.50 310 THR A O 1
ATOM 2213 N N . GLY A 1 311 ? -20.120 8.009 1.168 1.00 87.69 311 GLY A N 1
ATOM 2214 C CA . GLY A 1 311 ? -19.624 8.656 2.394 1.00 87.69 311 GLY A CA 1
ATOM 2215 C C . GLY A 1 311 ? -18.118 8.948 2.396 1.00 87.69 311 GLY A C 1
ATOM 2216 O O . GLY A 1 311 ? -17.497 9.011 3.456 1.00 87.69 311 GLY A O 1
ATOM 2217 N N . GLU A 1 312 ? -17.535 9.094 1.208 1.00 86.81 312 GLU A N 1
ATOM 2218 C CA . GLU A 1 312 ? -16.103 9.301 1.001 1.00 86.81 312 GLU A CA 1
ATOM 2219 C C . GLU A 1 312 ? -15.632 10.731 1.345 1.00 86.81 312 GLU A C 1
ATOM 2221 O O . GLU A 1 312 ? -16.391 11.548 1.867 1.00 86.81 312 GLU A O 1
ATOM 2226 N N . PHE A 1 313 ? -14.382 11.079 1.005 1.00 85.25 313 PHE A N 1
ATOM 2227 C CA . PHE A 1 313 ? -13.789 12.395 1.292 1.00 85.25 313 PHE A CA 1
ATOM 2228 C C . PHE A 1 313 ? -14.451 13.573 0.534 1.00 85.25 313 PHE A C 1
ATOM 2230 O O . PHE A 1 313 ? -14.145 14.738 0.808 1.00 85.25 313 PHE A O 1
ATOM 2237 N N . GLY A 1 314 ? -15.397 13.285 -0.367 1.00 72.06 314 GLY A N 1
ATOM 2238 C CA . GLY A 1 314 ? -16.205 14.256 -1.106 1.00 72.06 314 GLY A CA 1
ATOM 2239 C C . GLY A 1 314 ? -15.519 14.810 -2.359 1.00 72.06 314 GLY A C 1
ATOM 2240 O O . GLY A 1 314 ? -14.353 14.540 -2.624 1.00 72.06 314 GLY A O 1
ATOM 2241 N N . ASN A 1 315 ? -16.250 15.619 -3.133 1.00 63.88 315 ASN A N 1
ATOM 2242 C CA . ASN A 1 315 ? -15.759 16.214 -4.385 1.00 63.88 315 ASN A CA 1
ATOM 2243 C C . ASN A 1 315 ? -14.544 17.137 -4.126 1.00 63.88 315 ASN A C 1
ATOM 2245 O O . ASN A 1 315 ? -14.626 18.038 -3.284 1.00 63.88 315 ASN A O 1
ATOM 2249 N N . ALA A 1 316 ? -13.434 16.903 -4.837 1.00 70.38 316 ALA A N 1
ATOM 2250 C CA . ALA A 1 316 ? -12.100 17.482 -4.602 1.00 70.38 316 ALA A CA 1
ATOM 2251 C C . ALA A 1 316 ? -11.421 17.074 -3.273 1.00 70.38 316 ALA A C 1
ATOM 2253 O O . ALA A 1 316 ? -10.443 17.703 -2.850 1.00 70.38 316 ALA A O 1
ATOM 2254 N N . GLY A 1 317 ? -11.940 16.037 -2.611 1.00 82.12 317 GLY A N 1
ATOM 2255 C CA . GLY A 1 317 ? -11.244 15.309 -1.557 1.00 82.12 317 GLY A CA 1
ATOM 2256 C C . GLY A 1 317 ? -10.094 14.471 -2.118 1.00 82.12 317 GLY A C 1
ATOM 2257 O O . GLY A 1 317 ? -9.904 14.367 -3.329 1.00 82.12 317 GLY A O 1
ATOM 2258 N N . LEU A 1 318 ? -9.291 13.899 -1.225 1.00 88.12 318 LEU A N 1
ATOM 2259 C CA . LEU A 1 318 ? -8.131 13.095 -1.601 1.00 88.12 318 LEU A CA 1
ATOM 2260 C C . LEU A 1 318 ? -7.909 11.982 -0.578 1.00 88.12 318 LEU A C 1
ATOM 2262 O O . LEU A 1 318 ? -7.633 12.265 0.584 1.00 88.12 318 LEU A O 1
ATOM 2266 N N . GLY A 1 319 ? -7.998 10.728 -1.003 1.00 92.62 319 GLY A N 1
ATOM 2267 C CA . GLY A 1 319 ? -7.577 9.559 -0.238 1.00 92.62 319 GLY A CA 1
ATOM 2268 C C . GLY A 1 319 ? -6.107 9.228 -0.504 1.00 92.62 319 GLY A C 1
ATOM 2269 O O . GLY A 1 319 ? -5.650 9.318 -1.640 1.00 92.62 319 GLY A O 1
ATOM 2270 N N . ARG A 1 320 ? -5.348 8.865 0.539 1.00 93.06 320 ARG A N 1
ATOM 2271 C CA . ARG A 1 320 ? -3.906 8.543 0.443 1.00 93.06 320 ARG A CA 1
ATOM 2272 C C . ARG A 1 320 ? -3.539 7.154 0.930 1.00 93.06 320 ARG A C 1
ATOM 2274 O O . ARG A 1 320 ? -2.675 6.519 0.344 1.00 93.06 320 ARG A O 1
ATOM 2281 N N . GLY A 1 321 ? -4.186 6.691 1.993 1.00 95.06 321 GLY A N 1
ATOM 2282 C CA . GLY A 1 321 ? -3.887 5.396 2.589 1.00 95.06 321 GLY A CA 1
ATOM 2283 C C . GLY A 1 321 ? -5.152 4.701 3.051 1.00 95.06 321 GLY A C 1
ATOM 2284 O O . GLY A 1 321 ? -6.109 5.352 3.463 1.00 95.06 321 GLY A O 1
ATOM 2285 N N . VAL A 1 322 ? -5.154 3.376 2.997 1.00 97.31 322 VAL A N 1
ATOM 2286 C CA . VAL A 1 322 ? -6.264 2.552 3.470 1.00 97.31 322 VAL A CA 1
ATOM 2287 C C . VAL A 1 322 ? -5.737 1.238 4.021 1.00 97.31 322 VAL A C 1
ATOM 2289 O O . VAL A 1 322 ? -4.789 0.670 3.484 1.00 97.31 322 VAL A O 1
ATOM 2292 N N . ALA A 1 323 ? -6.337 0.760 5.107 1.00 96.06 323 ALA A N 1
ATOM 2293 C CA . ALA A 1 323 ? -5.962 -0.500 5.730 1.00 96.06 323 ALA A CA 1
ATOM 2294 C C . ALA A 1 323 ? -7.157 -1.182 6.408 1.00 96.06 323 ALA A C 1
ATOM 2296 O O . ALA A 1 323 ? -8.152 -0.550 6.762 1.00 96.06 323 ALA A O 1
ATOM 2297 N N . TRP A 1 324 ? -7.026 -2.495 6.602 1.00 93.50 324 TRP A N 1
ATOM 2298 C CA . TRP A 1 324 ? -8.010 -3.374 7.233 1.00 93.50 324 TRP A CA 1
ATOM 2299 C C . TRP A 1 324 ? -7.375 -4.103 8.416 1.00 93.50 324 TRP A C 1
ATOM 2301 O O . TRP A 1 324 ? -6.285 -4.657 8.272 1.00 93.50 324 TRP A O 1
ATOM 2311 N N . ASN A 1 325 ? -8.055 -4.155 9.566 1.00 86.94 325 ASN A N 1
ATOM 2312 C CA . ASN A 1 325 ? -7.548 -4.869 10.750 1.00 86.94 325 ASN A CA 1
ATOM 2313 C C . ASN A 1 325 ? -8.194 -6.240 11.008 1.00 86.94 325 ASN A C 1
ATOM 2315 O O . ASN A 1 325 ? -7.875 -6.876 12.010 1.00 86.94 325 ASN A O 1
ATOM 2319 N N . GLY A 1 326 ? -9.110 -6.695 10.151 1.00 86.81 326 GLY A N 1
ATOM 2320 C CA . GLY A 1 326 ? -9.925 -7.891 10.403 1.00 86.81 326 GLY A CA 1
ATOM 2321 C C . GLY A 1 326 ? -11.381 -7.593 10.769 1.00 86.81 326 GLY A C 1
ATOM 2322 O O . GLY A 1 326 ? -12.195 -8.510 10.735 1.00 86.81 326 GLY A O 1
ATOM 2323 N N . SER A 1 327 ? -11.716 -6.342 11.099 1.00 89.06 327 SER A N 1
ATOM 2324 C CA . SER A 1 327 ? -13.059 -5.944 11.544 1.00 89.06 327 SER A CA 1
ATOM 2325 C C . SER A 1 327 ? -13.537 -4.624 10.939 1.00 89.06 327 SER A C 1
ATOM 2327 O O . SER A 1 327 ? -14.692 -4.513 10.530 1.00 89.06 327 SER A O 1
ATOM 2329 N N . ILE A 1 328 ? -12.653 -3.628 10.856 1.00 94.06 328 ILE A N 1
ATOM 2330 C CA . ILE A 1 328 ? -12.962 -2.327 10.264 1.00 94.06 328 ILE A CA 1
ATOM 2331 C C . ILE A 1 328 ? -11.881 -1.907 9.273 1.00 94.06 328 ILE A C 1
ATOM 2333 O O . ILE A 1 328 ? -10.693 -2.225 9.415 1.00 94.06 328 ILE A O 1
ATOM 2337 N N . TRP A 1 329 ? -12.322 -1.158 8.276 1.00 96.94 329 TRP A N 1
ATOM 2338 C CA . TRP A 1 329 ? -11.494 -0.384 7.384 1.00 96.94 329 TRP A CA 1
ATOM 2339 C C . TRP A 1 329 ? -11.240 0.990 7.984 1.00 96.94 329 TRP A C 1
ATOM 2341 O O . TRP A 1 329 ? -12.147 1.608 8.547 1.00 96.94 329 TRP A O 1
ATOM 2351 N N . VAL A 1 330 ? -10.022 1.480 7.792 1.00 95.50 330 VAL A N 1
ATOM 2352 C CA . VAL A 1 330 ? -9.650 2.871 8.033 1.00 95.50 330 VAL A CA 1
ATOM 2353 C C . VAL A 1 330 ? -9.030 3.414 6.756 1.00 95.50 330 VAL A C 1
ATOM 2355 O O . VAL A 1 330 ? -8.093 2.816 6.227 1.00 95.50 330 VAL A O 1
ATOM 2358 N N . ALA A 1 331 ? -9.534 4.549 6.283 1.00 95.00 331 ALA A N 1
ATOM 2359 C CA . ALA A 1 331 ? -8.957 5.311 5.185 1.00 95.00 331 ALA A CA 1
ATOM 2360 C C . ALA A 1 331 ? -8.491 6.668 5.703 1.00 95.00 331 ALA A C 1
ATOM 2362 O O . ALA A 1 331 ? -9.160 7.279 6.536 1.00 95.00 331 ALA A O 1
ATOM 2363 N N . VAL A 1 332 ? -7.354 7.142 5.200 1.00 93.44 332 VAL A N 1
ATOM 2364 C CA . VAL A 1 332 ? -6.775 8.440 5.543 1.00 93.44 332 VAL A CA 1
ATOM 2365 C C . VAL A 1 332 ? -6.593 9.308 4.308 1.00 93.44 332 VAL A C 1
ATOM 2367 O O . VAL A 1 332 ? -6.318 8.806 3.215 1.00 93.44 332 VAL A O 1
ATOM 2370 N N . GLY A 1 333 ? -6.745 10.616 4.479 1.00 91.06 333 GLY A N 1
ATOM 2371 C CA . GLY A 1 333 ? -6.798 11.542 3.361 1.00 91.06 333 GLY A CA 1
ATOM 2372 C C . GLY A 1 333 ? -7.098 12.975 3.775 1.00 91.06 333 GLY A C 1
ATOM 2373 O O . GLY A 1 333 ? -6.627 13.442 4.814 1.00 91.06 333 GLY A O 1
ATOM 2374 N N . LYS A 1 334 ? -7.875 13.666 2.945 1.00 86.56 334 LYS A N 1
ATOM 2375 C CA . LYS A 1 334 ? -8.309 15.051 3.107 1.00 86.56 334 LYS A CA 1
ATOM 2376 C C . LYS A 1 334 ? -9.738 15.213 2.602 1.00 86.56 334 LYS A C 1
ATOM 2378 O O . LYS A 1 334 ? -9.983 14.972 1.423 1.00 86.56 334 LYS A O 1
ATOM 2383 N N . ASP A 1 335 ? -10.635 15.708 3.451 1.00 78.81 335 ASP A N 1
ATOM 2384 C CA . ASP A 1 335 ? -11.942 16.201 3.007 1.00 78.81 335 ASP A CA 1
ATOM 2385 C C . ASP A 1 335 ? -11.901 17.690 2.589 1.00 78.81 335 ASP A C 1
ATOM 2387 O O . ASP A 1 335 ? -10.948 18.433 2.857 1.00 78.81 335 ASP A O 1
ATOM 2391 N N . ASN A 1 336 ? -12.958 18.138 1.914 1.00 68.88 336 ASN A N 1
ATOM 2392 C CA . ASN A 1 336 ? -13.094 19.505 1.405 1.00 68.88 336 ASN A CA 1
ATOM 2393 C C . ASN A 1 336 ? -13.763 20.493 2.384 1.00 68.88 336 ASN A C 1
ATOM 2395 O O . ASN A 1 336 ? -13.832 21.686 2.082 1.00 68.88 336 ASN A O 1
ATOM 2399 N N . THR A 1 337 ? -14.286 20.028 3.523 1.00 62.22 337 THR A N 1
ATOM 2400 C CA . THR A 1 337 ? -15.208 20.817 4.362 1.00 62.22 337 THR A CA 1
ATOM 2401 C C . THR A 1 337 ? -14.818 20.901 5.834 1.00 62.22 337 THR A C 1
ATOM 2403 O O . THR A 1 337 ? -15.202 21.880 6.467 1.00 62.22 337 THR A O 1
ATOM 2406 N N . ASN A 1 338 ? -14.042 19.960 6.385 1.00 56.94 338 ASN A N 1
ATOM 2407 C CA . ASN A 1 338 ? -13.713 19.900 7.818 1.00 56.94 338 ASN A CA 1
ATOM 2408 C C . ASN A 1 338 ? -12.299 19.375 8.152 1.00 56.94 338 ASN A C 1
ATOM 2410 O O . ASN A 1 338 ? -12.008 19.113 9.319 1.00 56.94 338 ASN A O 1
ATOM 2414 N N . TYR A 1 339 ? -11.411 19.219 7.168 1.00 61.41 339 TYR A N 1
ATOM 2415 C CA . TYR A 1 339 ? -10.141 18.502 7.315 1.00 61.41 339 TYR A CA 1
ATOM 2416 C C . TYR A 1 339 ? -10.308 17.117 7.963 1.00 61.41 339 TYR A C 1
ATOM 2418 O O . TYR A 1 339 ? -9.355 16.637 8.592 1.00 61.41 339 TYR A O 1
ATOM 2426 N N . ASN A 1 340 ? -11.477 16.456 7.853 1.00 63.53 340 ASN A N 1
ATOM 2427 C CA . ASN A 1 340 ? -11.597 15.079 8.326 1.00 63.53 340 ASN A CA 1
ATOM 2428 C C . ASN A 1 340 ? -10.652 14.242 7.478 1.00 63.53 340 ASN A C 1
ATOM 2430 O O . ASN A 1 340 ? -10.868 13.984 6.296 1.00 63.53 340 ASN A O 1
ATOM 2434 N N . SER A 1 341 ? -9.544 13.885 8.107 1.00 79.44 341 SER A N 1
ATOM 2435 C CA . SER A 1 341 ? -8.446 13.196 7.455 1.00 79.44 341 SER A CA 1
ATOM 2436 C C . SER A 1 341 ? -8.605 11.688 7.554 1.00 79.44 341 SER A C 1
ATOM 2438 O O . SER A 1 341 ? -7.689 10.976 7.161 1.00 79.44 341 SER A O 1
ATOM 2440 N N . MET A 1 342 ? -9.709 11.208 8.139 1.00 88.62 342 MET A N 1
ATOM 2441 C CA . MET A 1 342 ? -9.920 9.807 8.477 1.00 88.62 342 MET A CA 1
ATOM 2442 C C . MET A 1 342 ? -11.390 9.417 8.326 1.00 88.62 342 MET A C 1
ATOM 2444 O O . MET A 1 342 ? -12.292 10.112 8.806 1.00 88.62 342 MET A O 1
ATOM 2448 N N . LEU A 1 343 ? -11.609 8.285 7.668 1.00 91.44 343 LEU A N 1
ATOM 2449 C CA . LEU A 1 343 ? -12.901 7.638 7.496 1.00 91.44 343 LEU A CA 1
ATOM 2450 C C . LEU A 1 343 ? -12.805 6.198 8.000 1.00 91.44 343 LEU A C 1
ATOM 2452 O O . LEU A 1 343 ? -11.747 5.570 7.917 1.00 91.44 343 LEU A O 1
ATOM 2456 N N . THR A 1 344 ? -13.926 5.660 8.468 1.00 94.19 344 THR A N 1
ATOM 2457 C CA . THR A 1 344 ? -14.051 4.247 8.842 1.00 94.19 344 THR A CA 1
ATOM 2458 C C . THR A 1 344 ? -15.198 3.580 8.102 1.00 94.19 344 THR A C 1
ATOM 2460 O O . THR A 1 344 ? -16.168 4.239 7.725 1.00 94.19 344 THR A O 1
ATOM 2463 N N . SER A 1 345 ? -15.083 2.271 7.894 1.00 96.56 345 SER A N 1
ATOM 2464 C CA . SER A 1 345 ? -16.140 1.454 7.300 1.00 96.56 345 SER A CA 1
ATOM 2465 C C . SER A 1 345 ? -16.062 0.015 7.801 1.00 96.56 345 SER A C 1
ATOM 2467 O O . SER A 1 345 ? -14.976 -0.531 7.964 1.00 96.56 345 SER A O 1
ATOM 2469 N N . SER A 1 346 ? -17.200 -0.639 8.029 1.00 95.81 346 SER A N 1
ATOM 2470 C CA . SER A 1 346 ? -17.237 -2.074 8.357 1.00 95.81 346 SER A CA 1
ATOM 2471 C C . SER A 1 346 ? -17.278 -2.972 7.117 1.00 95.81 346 SER A C 1
ATOM 2473 O O . SER A 1 346 ? -16.938 -4.149 7.205 1.00 95.81 346 SER A O 1
ATOM 2475 N N . ASN A 1 347 ? -17.684 -2.435 5.963 1.00 95.06 347 ASN A N 1
ATOM 2476 C CA . ASN A 1 347 ? -17.914 -3.197 4.732 1.00 95.06 347 ASN A CA 1
ATOM 2477 C C . ASN A 1 347 ? -17.019 -2.757 3.561 1.00 95.06 347 ASN A C 1
ATOM 2479 O O . ASN A 1 347 ? -16.839 -3.523 2.622 1.00 95.06 347 ASN A O 1
ATOM 2483 N N . GLY A 1 348 ? -16.416 -1.570 3.636 1.00 96.44 348 GLY A N 1
ATOM 2484 C CA . GLY A 1 348 ? -15.577 -0.978 2.593 1.00 96.44 348 GLY A CA 1
ATOM 2485 C C . GLY A 1 348 ? -16.356 -0.186 1.540 1.00 96.44 348 GLY A C 1
ATOM 2486 O O . GLY A 1 348 ? -15.733 0.543 0.777 1.00 96.44 348 GLY A O 1
ATOM 2487 N N . THR A 1 349 ? -17.690 -0.278 1.514 1.00 97.12 349 THR A N 1
ATOM 2488 C CA . THR A 1 349 ? -18.557 0.392 0.528 1.00 97.12 349 THR A CA 1
ATOM 2489 C C . THR A 1 349 ? -19.273 1.616 1.088 1.00 97.12 349 THR A C 1
ATOM 2491 O O . THR A 1 349 ? -19.608 2.512 0.323 1.00 97.12 349 THR A O 1
ATOM 2494 N N . ASP A 1 350 ? -19.487 1.682 2.404 1.00 96.31 350 ASP A N 1
ATOM 2495 C CA . ASP A 1 350 ? -20.131 2.815 3.073 1.00 96.31 350 ASP A CA 1
ATOM 2496 C C . ASP A 1 350 ? -19.209 3.363 4.157 1.00 96.31 350 ASP A C 1
ATOM 2498 O O . ASP A 1 350 ? -18.863 2.663 5.115 1.00 96.31 350 ASP A O 1
ATOM 2502 N N . TRP A 1 351 ? -18.797 4.615 4.000 1.00 93.75 351 TRP A N 1
ATOM 2503 C CA . TRP A 1 351 ? -17.801 5.260 4.842 1.00 93.75 351 TRP A CA 1
ATOM 2504 C C . TRP A 1 351 ? -18.417 6.330 5.726 1.00 93.75 351 TRP A C 1
ATOM 2506 O O . TRP A 1 351 ? -19.417 6.970 5.406 1.00 93.75 351 TRP A O 1
ATOM 2516 N N . THR A 1 352 ? -17.826 6.506 6.901 1.00 90.44 352 THR A N 1
ATOM 2517 C CA . THR A 1 352 ? -18.227 7.539 7.853 1.00 90.44 352 THR A CA 1
ATOM 2518 C C . THR A 1 352 ? -16.992 8.250 8.378 1.00 90.44 352 THR A C 1
ATOM 2520 O O . THR A 1 352 ? -16.027 7.610 8.802 1.00 90.44 352 THR A O 1
ATOM 2523 N N . GLY A 1 353 ? -17.028 9.583 8.356 1.00 85.31 353 GLY A N 1
ATOM 2524 C CA . GLY A 1 353 ? -15.957 10.408 8.900 1.00 85.31 353 GLY A CA 1
ATOM 2525 C C . GLY A 1 353 ? -15.850 10.306 10.414 1.00 85.31 353 GLY A C 1
ATOM 2526 O O . GLY A 1 353 ? -16.854 10.265 11.125 1.00 85.31 353 GLY A O 1
ATOM 2527 N N . THR A 1 354 ? -14.617 10.285 10.913 1.00 77.12 354 THR A N 1
ATOM 2528 C CA . THR A 1 354 ? -14.341 10.350 12.351 1.00 77.12 354 THR A CA 1
ATOM 2529 C C . THR A 1 354 ? -14.430 11.797 12.831 1.00 77.12 354 THR A C 1
ATOM 2531 O O . THR A 1 354 ? -13.953 12.704 12.148 1.00 77.12 354 THR A O 1
ATOM 2534 N N . THR A 1 355 ? -14.996 12.043 14.011 1.00 63.94 355 THR A N 1
ATOM 2535 C CA . THR A 1 355 ? -15.060 13.397 14.579 1.00 63.94 355 THR A CA 1
ATOM 2536 C C . THR A 1 355 ? -13.725 13.811 15.195 1.00 63.94 355 THR A C 1
ATOM 2538 O O . THR A 1 355 ? -13.168 13.062 15.990 1.00 63.94 355 THR A O 1
ATOM 2541 N N . GLY A 1 356 ? -13.271 15.036 14.911 1.00 57.78 356 GLY A N 1
ATOM 2542 C CA . GLY A 1 356 ? -12.076 15.626 15.524 1.00 57.78 356 GLY A CA 1
ATOM 2543 C C . GLY A 1 356 ? -10.831 15.436 14.664 1.00 57.78 356 GLY A C 1
ATOM 2544 O O . GLY A 1 356 ? -10.067 14.497 14.856 1.00 57.78 356 GLY A O 1
ATOM 2545 N N . SER A 1 357 ? -10.624 16.340 13.704 1.00 56.84 357 SER A N 1
ATOM 2546 C CA . SER A 1 357 ? -9.410 16.348 12.887 1.00 56.84 357 SER A CA 1
ATOM 2547 C C . SER A 1 357 ? -8.168 16.585 13.757 1.00 56.84 357 SER A C 1
ATOM 2549 O O . SER A 1 357 ? -8.097 17.572 14.490 1.00 56.84 357 SER A O 1
ATOM 2551 N N . LEU A 1 358 ? -7.201 15.666 13.682 1.00 68.44 358 LEU A N 1
ATOM 2552 C CA . LEU A 1 358 ? -5.915 15.748 14.391 1.00 68.44 358 LEU A CA 1
ATOM 2553 C C . LEU A 1 358 ? -4.725 15.990 13.451 1.00 68.44 358 LEU A C 1
ATOM 2555 O O . LEU A 1 358 ? -3.663 16.416 13.905 1.00 68.44 358 LEU A O 1
ATOM 2559 N N . PHE A 1 359 ? -4.888 15.748 12.144 1.00 79.88 359 PHE A N 1
ATOM 2560 C CA . PHE A 1 359 ? -3.941 16.219 11.134 1.00 79.88 359 PHE A CA 1
ATOM 2561 C C . PHE A 1 359 ? -4.386 17.590 10.631 1.00 79.88 359 PHE A C 1
ATOM 2563 O O . PHE A 1 359 ? -5.497 17.760 10.146 1.00 79.88 359 PHE A O 1
ATOM 2570 N N . SER A 1 360 ? -3.487 18.567 10.682 1.00 77.62 360 SER A N 1
ATOM 2571 C CA . SER A 1 360 ? -3.757 19.954 10.289 1.00 77.62 360 SER A CA 1
ATOM 2572 C C . SER A 1 360 ? -4.022 20.106 8.789 1.00 77.62 360 SER A C 1
ATOM 2574 O O . SER A 1 360 ? -4.541 21.135 8.366 1.00 77.62 360 SER A O 1
ATOM 2576 N N . PHE A 1 361 ? -3.618 19.123 7.974 1.00 80.50 361 PHE A N 1
ATOM 2577 C CA . PHE A 1 361 ? -3.803 19.151 6.523 1.00 80.50 361 PHE A CA 1
ATOM 2578 C C . PHE A 1 361 ? -4.414 17.868 5.964 1.00 80.50 361 PHE A C 1
ATOM 2580 O O . PHE A 1 361 ? -5.451 17.945 5.310 1.00 80.50 361 PHE A O 1
ATOM 2587 N N . TYR A 1 362 ? -3.734 16.730 6.135 1.00 86.88 362 TYR A N 1
ATOM 2588 C CA . TYR A 1 362 ? -4.171 15.437 5.606 1.00 86.88 362 TYR A CA 1
ATOM 2589 C C . TYR A 1 362 ? -3.425 14.271 6.257 1.00 86.88 362 TYR A C 1
ATOM 2591 O O . TYR A 1 362 ? -2.273 14.419 6.676 1.00 86.88 362 TYR A O 1
ATOM 2599 N N . GLY A 1 363 ? -4.060 13.101 6.279 1.00 90.06 363 GLY A N 1
ATOM 2600 C CA . GLY A 1 363 ? -3.397 11.823 6.531 1.00 90.06 363 GLY A CA 1
ATOM 2601 C C . GLY A 1 363 ? -2.788 11.252 5.246 1.00 90.06 363 GLY A C 1
ATOM 2602 O O . GLY A 1 363 ? -3.282 11.521 4.152 1.00 90.06 363 GLY A O 1
ATOM 2603 N N . SER A 1 364 ? -1.704 10.485 5.367 1.00 90.94 364 SER A N 1
ATOM 2604 C CA . SER A 1 364 ? -0.972 9.902 4.231 1.00 90.94 364 SER A CA 1
ATOM 2605 C C . SER A 1 364 ? -0.915 8.380 4.254 1.00 90.94 364 SER A C 1
ATOM 2607 O O . SER A 1 364 ? -1.038 7.763 3.206 1.00 90.94 364 SER A O 1
ATOM 2609 N N . GLY A 1 365 ? -0.740 7.776 5.429 1.00 92.00 365 GLY A N 1
ATOM 2610 C CA . GLY A 1 365 ? -0.597 6.330 5.569 1.00 92.00 365 GLY A CA 1
ATOM 2611 C C . GLY A 1 365 ? -1.235 5.838 6.857 1.00 92.00 365 GLY A C 1
ATOM 2612 O O . GLY A 1 365 ? -1.326 6.583 7.833 1.00 92.00 365 GLY A O 1
ATOM 2613 N N . VAL A 1 366 ? -1.688 4.588 6.859 1.00 94.69 366 VAL A N 1
ATOM 2614 C CA . VAL A 1 366 ? -2.321 3.959 8.020 1.00 94.69 366 VAL A CA 1
ATOM 2615 C C . VAL A 1 366 ? -2.017 2.469 8.054 1.00 94.69 366 VAL A C 1
ATOM 2617 O O . VAL A 1 366 ? -2.015 1.809 7.018 1.00 94.69 366 VAL A O 1
ATOM 2620 N N . ALA A 1 367 ? -1.764 1.935 9.246 1.00 92.12 367 ALA A N 1
ATOM 2621 C CA . ALA A 1 367 ? -1.544 0.514 9.464 1.00 92.12 367 ALA A CA 1
ATOM 2622 C C . ALA A 1 367 ? -2.106 0.057 10.810 1.00 92.12 367 ALA A C 1
ATOM 2624 O O . ALA A 1 367 ? -2.201 0.824 11.767 1.00 92.12 367 ALA A O 1
ATOM 2625 N N . TRP A 1 368 ? -2.434 -1.228 10.886 1.00 88.50 368 TRP A N 1
ATOM 2626 C CA . TRP A 1 368 ? -2.777 -1.905 12.129 1.00 88.50 368 TRP A CA 1
ATOM 2627 C C . TRP A 1 368 ? -1.551 -2.644 12.667 1.00 88.50 368 TRP A C 1
ATOM 2629 O O . TRP A 1 368 ? -0.868 -3.355 11.925 1.00 88.50 368 TRP A O 1
ATOM 2639 N N . ASN A 1 369 ? -1.264 -2.495 13.960 1.00 78.69 369 ASN A N 1
ATOM 2640 C CA . ASN A 1 369 ? -0.145 -3.187 14.600 1.00 78.69 369 ASN A CA 1
ATOM 2641 C C . ASN A 1 369 ? -0.563 -4.435 15.385 1.00 78.69 369 ASN A C 1
ATOM 2643 O O . ASN A 1 369 ? 0.259 -4.977 16.107 1.00 78.69 369 ASN A O 1
ATOM 2647 N N . GLY A 1 370 ? -1.813 -4.893 15.290 1.00 76.00 370 GLY A N 1
ATOM 2648 C CA . GLY A 1 370 ? -2.341 -5.993 16.110 1.00 76.00 370 GLY A CA 1
ATOM 2649 C C . GLY A 1 370 ? -3.087 -5.541 17.370 1.00 76.00 370 GLY A C 1
ATOM 2650 O O . GLY A 1 370 ? -3.898 -6.306 17.882 1.00 76.00 370 GLY A O 1
ATOM 2651 N N . SER A 1 371 ? -2.852 -4.313 17.839 1.00 80.25 371 SER A N 1
ATOM 2652 C CA . SER A 1 371 ? -3.439 -3.755 19.067 1.00 80.25 371 SER A CA 1
ATOM 2653 C C . SER A 1 371 ? -3.999 -2.342 18.878 1.00 80.25 371 SER A C 1
ATOM 2655 O O . SER A 1 371 ? -5.073 -2.025 19.377 1.00 80.25 371 SER A O 1
ATOM 2657 N N . ASN A 1 372 ? -3.289 -1.509 18.119 1.00 86.06 372 ASN A N 1
ATOM 2658 C CA . ASN A 1 372 ? -3.647 -0.139 17.798 1.00 86.06 372 ASN A CA 1
ATOM 2659 C C . ASN A 1 372 ? -3.455 0.129 16.302 1.00 86.06 372 ASN A C 1
ATOM 2661 O O . ASN A 1 372 ? -2.557 -0.405 15.637 1.00 86.06 372 ASN A O 1
ATOM 2665 N N . TRP A 1 373 ? -4.295 1.013 15.787 1.00 91.25 373 TRP A N 1
ATOM 2666 C CA . TRP A 1 373 ? -4.087 1.705 14.535 1.00 91.25 373 TRP A CA 1
ATOM 2667 C C . TRP A 1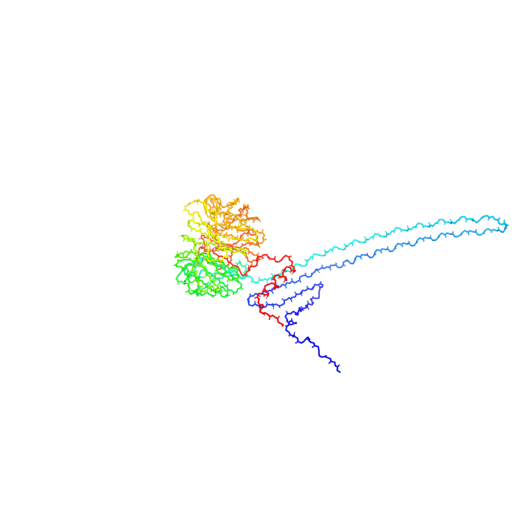 373 ? -3.012 2.761 14.714 1.00 91.25 373 TRP A C 1
ATOM 2669 O O . TRP A 1 373 ? -2.984 3.460 15.723 1.00 91.25 373 TRP A O 1
ATOM 2679 N N . VAL A 1 374 ? -2.167 2.905 13.704 1.00 92.12 374 VAL A N 1
ATOM 2680 C CA . VAL A 1 374 ? -1.216 4.002 13.583 1.00 92.12 374 VAL A CA 1
ATOM 2681 C C . VAL A 1 374 ? -1.467 4.685 12.254 1.00 92.12 374 VAL A C 1
ATOM 2683 O O . VAL A 1 374 ? -1.492 4.023 11.218 1.00 92.12 374 VAL A O 1
ATOM 2686 N N . ALA A 1 375 ? -1.620 6.003 12.284 1.00 92.44 375 ALA A N 1
ATOM 2687 C CA . ALA A 1 375 ? -1.725 6.832 11.097 1.00 92.44 375 ALA A CA 1
ATOM 2688 C C . ALA A 1 375 ? -0.592 7.851 11.074 1.00 92.44 375 ALA A C 1
ATOM 2690 O O . ALA A 1 375 ? -0.164 8.355 12.112 1.00 92.44 375 ALA A O 1
ATOM 2691 N N . VAL A 1 376 ? -0.128 8.175 9.876 1.00 92.19 376 VAL A N 1
ATOM 2692 C CA . VAL A 1 376 ? 0.870 9.214 9.633 1.00 92.19 376 VAL A CA 1
ATOM 2693 C C . VAL A 1 376 ? 0.311 10.255 8.677 1.00 92.19 376 VAL A C 1
ATOM 2695 O O . VAL A 1 376 ? -0.514 9.935 7.820 1.00 92.19 376 VAL A O 1
ATOM 2698 N N . GLY A 1 377 ? 0.745 11.503 8.808 1.00 90.06 377 GLY A N 1
ATOM 2699 C CA . GLY A 1 377 ? 0.182 12.598 8.027 1.00 90.06 377 GLY A CA 1
ATOM 2700 C C . GLY A 1 377 ? 0.948 13.902 8.169 1.00 90.06 377 GLY A C 1
ATOM 2701 O O . GLY A 1 377 ? 2.071 13.937 8.677 1.00 90.06 377 GLY A O 1
ATOM 2702 N N . ARG A 1 378 ? 0.335 14.981 7.680 1.00 86.31 378 ARG A N 1
ATOM 2703 C CA . ARG A 1 378 ? 0.908 16.327 7.663 1.00 86.31 378 ARG A CA 1
ATOM 2704 C C . ARG A 1 378 ? 0.328 17.203 8.768 1.00 86.31 378 ARG A C 1
ATOM 2706 O O . ARG A 1 378 ? -0.887 17.398 8.834 1.00 86.31 378 ARG A O 1
ATOM 2713 N N . ASN A 1 379 ? 1.212 17.819 9.552 1.00 77.38 379 ASN A N 1
ATOM 2714 C CA . ASN A 1 379 ? 0.852 18.753 10.621 1.00 77.38 379 ASN A CA 1
ATOM 2715 C C . ASN A 1 379 ? 1.607 20.093 10.525 1.00 77.38 379 ASN A C 1
ATOM 2717 O O . ASN A 1 379 ? 2.671 20.173 9.914 1.00 77.38 379 ASN A O 1
ATOM 2721 N N . THR A 1 380 ? 1.036 21.174 11.079 1.00 67.56 380 THR A N 1
ATOM 2722 C CA . THR A 1 380 ? 1.669 22.515 11.077 1.00 67.56 380 THR A CA 1
ATOM 2723 C C . THR A 1 380 ? 2.853 22.627 12.037 1.00 67.56 380 THR A C 1
ATOM 2725 O O . THR A 1 380 ? 3.687 23.515 11.875 1.00 67.56 380 THR A O 1
ATOM 2728 N N . SER A 1 381 ? 2.931 21.747 13.034 1.00 60.22 381 SER A N 1
ATOM 2729 C CA . SER A 1 381 ? 4.078 21.584 13.926 1.00 60.22 381 SER A CA 1
ATOM 2730 C C . SER A 1 381 ? 4.642 20.174 13.784 1.00 60.22 381 SER A C 1
ATOM 2732 O O . SER A 1 381 ? 3.907 19.221 13.527 1.00 60.22 381 SER A O 1
ATOM 2734 N N . ALA A 1 382 ? 5.951 20.030 13.999 1.00 57.47 382 ALA A N 1
ATOM 2735 C CA . ALA A 1 382 ? 6.619 18.730 13.972 1.00 57.47 382 ALA A CA 1
ATOM 2736 C C . ALA A 1 382 ? 6.032 17.732 14.993 1.00 57.47 382 ALA A C 1
ATOM 2738 O O . ALA A 1 382 ? 6.262 16.540 14.863 1.00 57.47 382 ALA A O 1
ATOM 2739 N N . SER A 1 383 ? 5.276 18.181 16.002 1.00 57.06 383 SER A N 1
ATOM 2740 C CA . SER A 1 383 ? 4.902 17.393 17.183 1.00 57.06 383 SER A CA 1
ATOM 2741 C C . SER A 1 383 ? 3.855 16.292 16.985 1.00 57.06 383 SER A C 1
ATOM 2743 O O . SER A 1 383 ? 3.749 15.461 17.872 1.00 57.06 383 SER A O 1
ATOM 2745 N N . ASP A 1 384 ? 3.122 16.218 15.868 1.00 65.38 384 ASP A N 1
ATOM 2746 C CA . ASP A 1 384 ? 1.940 15.331 15.795 1.00 65.38 384 ASP A CA 1
ATOM 2747 C C . ASP A 1 384 ? 1.773 14.620 14.440 1.00 65.38 384 ASP A C 1
ATOM 2749 O O . ASP A 1 384 ? 0.674 14.253 14.041 1.00 65.38 384 ASP A O 1
ATOM 2753 N N . SER A 1 385 ? 2.845 14.426 13.668 1.00 80.75 385 SER A N 1
ATOM 2754 C CA . SER A 1 385 ? 2.772 13.756 12.350 1.00 80.75 385 SER A CA 1
ATOM 2755 C C . SER A 1 385 ? 2.472 12.249 12.415 1.00 80.75 385 SER A C 1
ATOM 2757 O O . SER A 1 385 ? 2.300 11.622 11.368 1.00 80.75 385 SER A O 1
ATOM 2759 N N . ILE A 1 386 ? 2.374 11.684 13.623 1.00 87.69 386 ILE A N 1
ATOM 2760 C CA . ILE A 1 386 ? 1.994 10.298 13.898 1.00 87.69 386 ILE A CA 1
ATOM 2761 C C . ILE A 1 386 ? 0.880 10.297 14.952 1.00 87.69 386 ILE A C 1
ATOM 2763 O O . ILE A 1 386 ? 0.986 10.958 15.986 1.00 87.69 386 ILE A O 1
ATOM 2767 N N . LEU A 1 387 ? -0.185 9.548 14.680 1.00 88.38 387 LEU A N 1
ATOM 2768 C CA . LEU A 1 387 ? -1.347 9.374 15.545 1.00 88.38 387 LEU A CA 1
ATOM 2769 C C . LEU A 1 387 ? -1.575 7.890 15.817 1.00 88.38 387 LEU A C 1
ATOM 2771 O O . LEU A 1 387 ? -1.254 7.040 14.984 1.00 88.38 387 LEU A O 1
ATOM 2775 N N . THR A 1 388 ? -2.188 7.588 16.957 1.00 89.75 388 THR A N 1
ATOM 2776 C CA . THR A 1 388 ? -2.575 6.226 17.339 1.00 89.75 388 THR A CA 1
ATOM 2777 C C . THR A 1 388 ? -4.045 6.157 17.732 1.00 89.75 388 THR A C 1
ATOM 2779 O O . THR A 1 388 ? -4.600 7.147 18.214 1.00 89.75 388 THR A O 1
ATOM 2782 N N . SER A 1 389 ? -4.683 5.008 17.512 1.00 90.19 389 SER A N 1
ATOM 2783 C CA . SER A 1 389 ? -6.068 4.758 17.913 1.00 90.19 389 SER A CA 1
ATOM 2784 C C . SER A 1 389 ? -6.321 3.281 18.223 1.00 90.19 389 SER A C 1
ATOM 2786 O O . SER A 1 389 ? -5.998 2.426 17.401 1.00 90.19 389 SER A O 1
ATOM 2788 N N . PRO A 1 390 ? -6.975 2.936 19.343 1.00 87.56 390 PRO A N 1
ATOM 2789 C CA . PRO A 1 390 ? -7.335 1.547 19.634 1.00 87.56 390 PRO A CA 1
ATOM 2790 C C . PRO A 1 390 ? -8.496 1.027 18.770 1.00 87.56 390 PRO A C 1
ATOM 2792 O O . PRO A 1 390 ? -8.650 -0.179 18.600 1.00 87.56 390 PRO A O 1
ATOM 2795 N N . ASN A 1 391 ? -9.337 1.916 18.231 1.00 86.56 391 ASN A N 1
ATOM 2796 C CA . ASN A 1 391 ? -10.609 1.557 17.595 1.00 86.56 391 ASN A CA 1
ATOM 2797 C C . ASN A 1 391 ? -10.817 2.171 16.202 1.00 86.56 391 ASN A C 1
ATOM 2799 O O . ASN A 1 391 ? -11.832 1.896 15.575 1.00 86.56 391 ASN A O 1
ATOM 2803 N N . GLY A 1 392 ? -9.876 2.979 15.710 1.00 88.31 392 GLY A N 1
ATOM 2804 C CA . GLY A 1 392 ? -9.938 3.616 14.394 1.00 88.31 392 GLY A CA 1
ATOM 2805 C C . GLY A 1 392 ? -10.808 4.874 14.343 1.00 88.31 392 GLY A C 1
ATOM 2806 O O . GLY A 1 392 ? -10.836 5.536 13.307 1.00 88.31 392 GLY A O 1
ATOM 2807 N N . THR A 1 393 ? -11.478 5.243 15.440 1.00 87.56 393 THR A N 1
ATOM 2808 C CA . THR A 1 393 ? -12.330 6.441 15.531 1.00 87.56 393 THR A CA 1
ATOM 2809 C C . THR A 1 393 ? -11.798 7.470 16.520 1.00 87.56 393 THR A C 1
ATOM 2811 O O . THR A 1 393 ? -11.872 8.664 16.242 1.00 87.56 393 THR A O 1
ATOM 2814 N N . ASP A 1 394 ? -11.226 7.020 17.639 1.00 87.06 394 ASP A N 1
ATOM 2815 C CA . ASP A 1 394 ? -10.674 7.877 18.687 1.00 87.06 394 ASP A CA 1
ATOM 2816 C C . ASP A 1 394 ? -9.161 7.938 18.539 1.00 87.06 394 ASP A C 1
ATOM 2818 O O . ASP A 1 394 ? -8.445 7.006 18.915 1.00 87.06 394 ASP A O 1
ATOM 2822 N N . TRP A 1 395 ? -8.675 9.019 17.945 1.00 87.31 395 TRP A N 1
ATOM 2823 C CA . TRP A 1 395 ? -7.261 9.194 17.654 1.00 87.31 395 TRP A CA 1
ATOM 2824 C C . TRP A 1 395 ? -6.603 10.120 18.671 1.00 87.31 395 TRP A C 1
ATOM 2826 O O . TRP A 1 395 ? -7.222 11.040 19.205 1.00 87.31 395 TRP A O 1
ATOM 2836 N N . THR A 1 396 ? -5.325 9.884 18.939 1.00 86.06 396 THR A N 1
ATOM 2837 C CA . THR A 1 396 ? -4.523 10.722 19.833 1.00 86.06 396 THR A CA 1
ATOM 2838 C C . THR A 1 396 ? -3.114 10.895 19.285 1.00 86.06 396 THR A C 1
ATOM 2840 O O . THR A 1 396 ? -2.584 9.987 18.640 1.00 86.06 396 THR A O 1
ATOM 2843 N N . GLY A 1 397 ? -2.499 12.045 19.573 1.00 82.00 397 GLY A N 1
ATOM 2844 C CA . GLY A 1 397 ? -1.082 12.278 19.298 1.00 82.00 397 GLY A CA 1
ATOM 2845 C C . GLY A 1 397 ? -0.185 11.282 20.033 1.00 82.00 397 GLY A C 1
ATOM 2846 O O . GLY A 1 397 ? -0.527 10.783 21.108 1.00 82.00 397 GLY A O 1
ATOM 2847 N N . THR A 1 398 ? 0.961 10.975 19.433 1.00 80.38 398 THR A N 1
ATOM 2848 C CA . THR A 1 398 ? 1.982 10.103 20.028 1.00 80.38 398 THR A CA 1
ATOM 2849 C C . THR A 1 398 ? 3.036 10.898 20.797 1.00 80.38 398 THR A C 1
ATOM 2851 O O . THR A 1 398 ? 3.074 12.124 20.745 1.00 80.38 398 THR A O 1
ATOM 2854 N N . THR A 1 399 ? 3.930 10.204 21.498 1.00 74.75 399 THR A N 1
ATOM 2855 C CA . THR A 1 399 ? 5.066 10.829 22.191 1.00 74.75 399 THR A CA 1
ATOM 2856 C C . THR A 1 399 ? 6.398 10.399 21.583 1.00 74.75 399 THR A C 1
ATOM 2858 O O . THR A 1 399 ? 6.496 9.363 20.922 1.00 74.75 399 THR A O 1
ATOM 2861 N N . GLY A 1 400 ? 7.449 11.179 21.834 1.00 76.06 400 GLY A N 1
ATOM 2862 C CA . GLY A 1 400 ? 8.795 10.879 21.349 1.00 76.06 400 GLY A CA 1
ATOM 2863 C C . GLY A 1 400 ? 9.140 11.622 20.062 1.00 76.06 400 GLY A C 1
ATOM 2864 O O . GLY A 1 400 ? 8.800 12.793 19.902 1.00 76.06 400 GLY A O 1
ATOM 2865 N N . ALA A 1 401 ? 9.901 10.961 19.194 1.00 70.31 401 ALA A N 1
ATOM 2866 C CA . ALA A 1 401 ? 10.423 11.554 17.973 1.00 70.31 401 ALA A CA 1
ATOM 2867 C C . ALA A 1 401 ? 9.379 11.535 16.846 1.00 70.31 401 ALA A C 1
ATOM 2869 O O . ALA A 1 401 ? 8.572 10.614 16.742 1.00 70.31 401 ALA A O 1
ATOM 2870 N N . SER A 1 402 ? 9.432 12.538 15.976 1.00 77.12 402 SER A N 1
ATOM 2871 C CA . SER A 1 402 ? 8.476 12.729 14.887 1.00 77.12 402 SER A CA 1
ATOM 2872 C C . SER A 1 402 ? 9.145 13.262 13.616 1.00 77.12 402 SER A C 1
ATOM 2874 O O . SER A 1 402 ? 10.274 13.778 13.636 1.00 77.12 402 SER A O 1
ATOM 2876 N N . PHE A 1 403 ? 8.438 13.146 12.489 1.00 75.62 403 PHE A N 1
ATOM 2877 C CA . PHE A 1 403 ? 8.884 13.688 11.204 1.00 75.62 403 PHE A CA 1
ATOM 2878 C C . PHE A 1 403 ? 9.012 15.214 11.240 1.00 75.62 403 PHE A C 1
ATOM 2880 O O . PHE A 1 403 ? 8.422 15.872 12.097 1.00 75.62 403 PHE A O 1
ATOM 2887 N N . TYR A 1 404 ? 9.757 15.787 10.285 1.00 69.62 404 TYR A N 1
ATOM 2888 C CA . TYR A 1 404 ? 9.880 17.246 10.184 1.00 69.62 404 TYR A CA 1
ATOM 2889 C C . TYR A 1 404 ? 8.514 17.911 9.979 1.00 69.62 404 TYR A C 1
ATOM 2891 O O . TYR A 1 404 ? 8.142 18.794 10.752 1.00 69.62 404 TYR A O 1
ATOM 2899 N N . SER A 1 405 ? 7.750 17.453 8.979 1.00 74.25 405 SER A N 1
ATOM 2900 C CA . SER A 1 405 ? 6.384 17.941 8.761 1.00 74.25 405 SER A CA 1
ATOM 2901 C C . SER A 1 405 ? 5.378 16.889 8.275 1.00 74.25 405 SER A C 1
ATOM 2903 O O . SER A 1 405 ? 4.184 17.033 8.551 1.00 74.25 405 SER A O 1
ATOM 2905 N N . ILE A 1 406 ? 5.826 15.827 7.589 1.00 81.12 406 ILE A N 1
ATOM 2906 C CA . ILE A 1 406 ? 4.944 14.824 6.968 1.00 81.12 406 ILE A CA 1
ATOM 2907 C C . ILE A 1 406 ? 5.459 13.406 7.222 1.00 81.12 406 ILE A C 1
ATOM 2909 O O . ILE A 1 406 ? 6.627 13.123 6.964 1.00 81.12 406 ILE A O 1
ATOM 2913 N N . GLY A 1 407 ? 4.576 12.502 7.645 1.00 82.44 407 GLY A N 1
ATOM 2914 C CA . GLY A 1 407 ? 4.762 11.062 7.452 1.00 82.44 407 GLY A CA 1
ATOM 2915 C C . GLY A 1 407 ? 3.999 10.563 6.222 1.00 82.44 407 GLY A C 1
ATOM 2916 O O . GLY A 1 407 ? 2.929 11.090 5.904 1.00 82.44 407 GLY A O 1
ATOM 2917 N N . PHE A 1 408 ? 4.560 9.580 5.518 1.00 86.81 408 PHE A N 1
ATOM 2918 C CA . PHE A 1 408 ? 4.025 9.056 4.256 1.00 86.81 408 PHE A CA 1
ATOM 2919 C C . PHE A 1 408 ? 3.550 7.606 4.373 1.00 86.81 408 PHE A C 1
ATOM 2921 O O . PHE A 1 408 ? 2.438 7.312 3.947 1.00 86.81 408 PHE A O 1
ATOM 2928 N N . GLY A 1 409 ? 4.336 6.735 5.011 1.00 88.25 409 GLY A N 1
ATOM 2929 C CA . GLY A 1 409 ? 4.040 5.305 5.104 1.00 88.25 409 GLY A CA 1
ATOM 2930 C C . GLY A 1 409 ? 4.282 4.743 6.500 1.00 88.25 409 GLY A C 1
ATOM 2931 O O . GLY A 1 409 ? 5.107 5.253 7.257 1.00 88.25 409 GLY A O 1
ATOM 2932 N N . VAL A 1 410 ? 3.565 3.678 6.847 1.00 91.81 410 VAL A N 1
ATOM 2933 C CA . VAL A 1 410 ? 3.741 2.949 8.106 1.00 91.81 410 VAL A CA 1
ATOM 2934 C C . VAL A 1 410 ? 3.417 1.474 7.899 1.00 91.81 410 VAL A C 1
ATOM 2936 O O . VAL A 1 410 ? 2.468 1.141 7.197 1.00 91.81 410 VAL A O 1
ATOM 2939 N N . ALA A 1 411 ? 4.200 0.591 8.514 1.00 90.06 411 ALA A N 1
ATOM 2940 C CA . ALA A 1 411 ? 3.958 -0.846 8.511 1.00 90.06 411 ALA A CA 1
ATOM 2941 C C . ALA A 1 411 ? 4.347 -1.475 9.848 1.00 90.06 411 ALA A C 1
ATOM 2943 O O . ALA A 1 411 ? 5.114 -0.911 10.632 1.00 90.06 411 ALA A O 1
ATOM 2944 N N . SER A 1 412 ? 3.807 -2.663 10.108 1.00 86.62 412 SER A N 1
ATOM 2945 C CA . SER A 1 412 ? 4.079 -3.432 11.316 1.00 86.62 412 SER A CA 1
ATOM 2946 C C . SER A 1 412 ? 4.605 -4.828 10.975 1.00 86.62 412 SER A C 1
ATOM 2948 O O . SER A 1 412 ? 4.316 -5.389 9.920 1.00 86.62 412 SER A O 1
ATOM 2950 N N . THR A 1 413 ? 5.367 -5.406 11.901 1.00 79.94 413 THR A N 1
ATOM 2951 C CA . THR A 1 413 ? 5.794 -6.822 11.860 1.00 79.94 413 THR A CA 1
ATOM 2952 C C . THR A 1 413 ? 4.632 -7.802 11.985 1.00 79.94 413 THR A C 1
ATOM 2954 O O . THR A 1 413 ? 4.788 -8.987 11.687 1.00 79.94 413 THR A O 1
ATOM 2957 N N . ASN A 1 414 ? 3.456 -7.328 12.397 1.00 66.69 414 ASN A N 1
ATOM 2958 C CA . ASN A 1 414 ? 2.263 -8.148 12.472 1.00 66.69 414 ASN A CA 1
ATOM 2959 C C . ASN A 1 414 ? 1.666 -8.299 11.074 1.00 66.69 414 ASN A C 1
ATOM 2961 O O . ASN A 1 414 ? 0.771 -7.572 10.664 1.00 66.69 414 ASN A O 1
ATOM 2965 N N . VAL A 1 415 ? 2.169 -9.299 10.349 1.00 48.84 415 VAL A N 1
ATOM 2966 C CA . VAL A 1 415 ? 1.709 -9.647 8.990 1.00 48.84 415 VAL A CA 1
ATOM 2967 C C . VAL A 1 415 ? 0.403 -10.452 9.002 1.00 48.84 415 VAL A C 1
ATOM 2969 O O . VAL A 1 415 ? -0.129 -10.811 7.953 1.00 48.84 415 VAL A O 1
ATOM 2972 N N . TRP A 1 416 ? -0.137 -10.777 10.179 1.00 39.56 416 TRP A N 1
ATOM 2973 C CA . TRP A 1 416 ? -1.285 -11.671 10.277 1.00 39.56 416 TRP A CA 1
ATOM 2974 C C . TRP A 1 416 ? -2.609 -10.935 10.086 1.00 39.56 416 TRP A C 1
ATOM 2976 O O . TRP A 1 416 ? -3.163 -10.332 11.002 1.00 39.56 416 TRP A O 1
ATOM 2986 N N . LYS A 1 417 ? -3.147 -11.097 8.871 1.00 44.19 417 LYS A N 1
ATOM 2987 C CA . LYS A 1 417 ? -4.582 -11.053 8.581 1.00 44.19 417 LYS A CA 1
ATOM 2988 C C . LYS A 1 417 ? -5.278 -12.086 9.481 1.00 44.19 417 LYS A C 1
ATOM 2990 O O . LYS A 1 417 ? -5.022 -13.285 9.368 1.00 44.19 417 LYS A O 1
ATOM 2995 N N . ASN A 1 418 ? -6.157 -11.607 10.356 1.00 37.28 418 ASN A N 1
ATOM 2996 C CA . ASN A 1 418 ? -6.987 -12.363 11.299 1.00 37.28 418 ASN A CA 1
ATOM 2997 C C . ASN A 1 418 ? -6.232 -12.873 12.535 1.00 37.28 418 ASN A C 1
ATOM 2999 O O . ASN A 1 418 ? -5.653 -13.967 12.536 1.00 37.28 418 ASN A O 1
ATO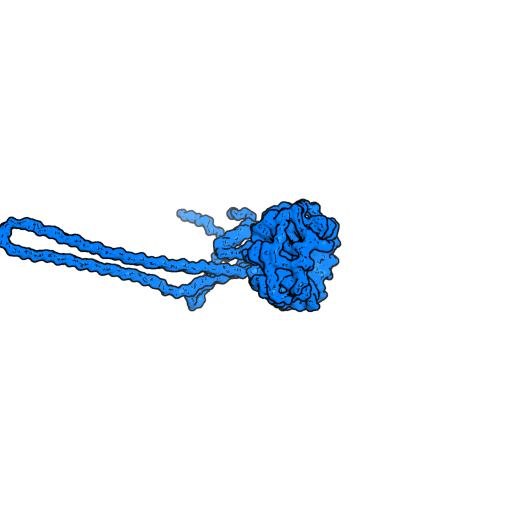M 3003 N N . THR A 1 419 ? -6.339 -12.104 13.620 1.00 38.59 419 THR A N 1
ATOM 3004 C CA . THR A 1 419 ? -6.184 -12.590 14.994 1.00 38.59 419 THR A CA 1
ATOM 3005 C C . THR A 1 419 ? -6.966 -13.903 15.128 1.00 38.59 419 THR A C 1
ATOM 3007 O O . THR A 1 419 ? -8.154 -13.916 14.799 1.00 38.59 419 THR A O 1
ATOM 3010 N N . PRO A 1 420 ? -6.339 -15.022 15.532 1.00 39.62 420 PRO A N 1
ATOM 3011 C CA . PRO A 1 420 ? -7.064 -16.270 15.718 1.00 39.62 420 PRO A CA 1
ATOM 3012 C C . PRO A 1 420 ? -8.190 -16.064 16.729 1.00 39.62 420 PRO A C 1
ATOM 3014 O O . PRO A 1 420 ? -7.961 -15.554 17.824 1.00 39.62 420 PRO A O 1
ATOM 3017 N N . THR A 1 421 ? -9.403 -16.458 16.364 1.00 37.56 421 THR A N 1
ATOM 3018 C CA . THR A 1 421 ? -10.583 -16.336 17.236 1.00 37.56 421 THR A CA 1
ATOM 3019 C C . THR A 1 421 ? -10.715 -17.518 18.196 1.00 37.56 421 THR A C 1
ATOM 3021 O O . THR A 1 421 ? -11.536 -17.498 19.111 1.00 37.56 421 THR A O 1
ATOM 3024 N N . SER A 1 422 ? -9.886 -18.550 18.007 1.00 40.19 422 SER A N 1
ATOM 3025 C CA . SER A 1 422 ? -9.838 -19.752 18.835 1.00 40.19 422 SER A CA 1
ATOM 3026 C C . SER A 1 422 ? -8.418 -20.312 18.963 1.00 40.19 422 SER A C 1
ATOM 3028 O O . SER A 1 422 ? -7.538 -20.046 18.140 1.00 40.19 422 SER A O 1
ATOM 3030 N N . PHE A 1 423 ? -8.206 -21.124 20.002 1.00 41.12 423 PHE A N 1
ATOM 3031 C CA . PHE A 1 423 ? -6.951 -21.841 20.239 1.00 41.12 423 PHE A CA 1
ATOM 3032 C C . PHE A 1 423 ? -6.586 -22.782 19.081 1.00 41.12 423 PHE A C 1
ATOM 3034 O O . PHE A 1 423 ? -5.430 -22.819 18.666 1.00 41.12 423 PHE A O 1
ATOM 3041 N N . ASP A 1 424 ? -7.569 -23.482 18.513 1.00 45.34 424 ASP A N 1
ATOM 3042 C CA . ASP A 1 424 ? -7.351 -24.424 17.410 1.00 45.34 424 ASP A CA 1
ATOM 3043 C C . ASP A 1 424 ? -6.954 -23.704 16.115 1.00 45.34 424 ASP A C 1
ATOM 3045 O O . ASP A 1 424 ? -6.065 -24.154 15.391 1.00 45.34 424 ASP A O 1
ATOM 3049 N N . GLU A 1 425 ? -7.546 -22.534 15.853 1.00 45.41 425 GLU A N 1
ATOM 3050 C CA . GLU A 1 425 ? -7.161 -21.673 14.732 1.00 45.41 425 GLU A CA 1
ATOM 3051 C C . GLU A 1 425 ? -5.741 -21.117 14.922 1.00 45.41 425 GLU A C 1
ATOM 3053 O O . GLU A 1 425 ? -4.951 -21.094 13.977 1.00 45.41 425 GLU A O 1
ATOM 3058 N N . ALA A 1 426 ? -5.385 -20.721 16.150 1.00 45.31 426 ALA A N 1
ATOM 3059 C CA . ALA A 1 426 ? -4.040 -20.257 16.473 1.00 45.31 426 ALA A CA 1
ATOM 3060 C C . ALA A 1 426 ? -3.008 -21.367 16.258 1.00 45.31 426 ALA A C 1
ATOM 3062 O O . ALA A 1 426 ? -1.978 -21.138 15.627 1.00 45.31 426 ALA A O 1
ATOM 3063 N N . LEU A 1 427 ? -3.307 -22.580 16.730 1.00 47.56 427 LEU A N 1
ATOM 3064 C CA . LEU A 1 427 ? -2.441 -23.747 16.601 1.00 47.56 427 LEU A CA 1
ATOM 3065 C C . LEU A 1 427 ? -2.298 -24.193 15.138 1.00 47.56 427 LEU A C 1
ATOM 3067 O O . LEU A 1 427 ? -1.197 -24.534 14.711 1.00 47.56 427 LEU A O 1
ATOM 3071 N N . SER A 1 428 ? -3.374 -24.127 14.350 1.00 47.12 428 SER A N 1
ATOM 3072 C CA . SER A 1 428 ? -3.360 -24.399 12.907 1.00 47.12 428 SER A CA 1
ATOM 3073 C C . SER A 1 428 ? -2.513 -23.379 12.136 1.00 47.12 428 SER A C 1
ATOM 3075 O O . SER A 1 428 ? -1.679 -23.756 11.305 1.00 47.12 428 SER A O 1
ATOM 3077 N N . LYS A 1 429 ? -2.652 -22.086 12.452 1.00 47.88 429 LYS A N 1
ATOM 3078 C CA . LYS A 1 429 ? -1.848 -21.010 11.853 1.00 47.88 429 LYS A CA 1
ATOM 3079 C C . LYS A 1 429 ? -0.373 -21.110 12.248 1.00 47.88 429 LYS A C 1
ATOM 3081 O O . LYS A 1 429 ? 0.487 -20.994 11.377 1.00 47.88 429 LYS A O 1
ATOM 3086 N N . LEU A 1 430 ? -0.076 -21.416 13.515 1.00 46.69 430 LEU A N 1
ATOM 3087 C CA . LEU A 1 430 ? 1.279 -21.714 14.002 1.00 46.69 430 LEU A CA 1
ATOM 3088 C C . LEU A 1 430 ? 1.875 -22.931 13.286 1.00 46.69 430 LEU A C 1
ATOM 3090 O O . LEU A 1 430 ? 2.983 -22.853 12.768 1.00 46.69 430 LEU A O 1
ATOM 3094 N N . SER A 1 431 ? 1.130 -24.033 13.186 1.00 42.25 431 SER A N 1
ATOM 3095 C CA . SER A 1 431 ? 1.546 -25.243 12.465 1.00 42.25 431 SER A CA 1
ATOM 3096 C C . SER A 1 431 ? 1.861 -24.958 10.992 1.00 42.25 431 SER A C 1
ATOM 3098 O O . SER A 1 431 ? 2.887 -25.410 10.483 1.00 42.25 431 SER A O 1
ATOM 3100 N N . THR A 1 432 ? 1.030 -24.155 10.326 1.00 41.50 432 THR A N 1
ATOM 3101 C CA . THR A 1 432 ? 1.238 -23.742 8.931 1.00 41.50 432 THR A CA 1
ATOM 3102 C C . THR A 1 432 ? 2.480 -22.857 8.797 1.00 41.50 432 THR A C 1
ATOM 3104 O O . THR A 1 432 ? 3.284 -23.066 7.889 1.00 41.50 432 THR A O 1
ATOM 3107 N N . ALA A 1 433 ? 2.689 -21.919 9.726 1.00 40.06 433 ALA A N 1
ATOM 3108 C CA . ALA A 1 433 ? 3.883 -21.079 9.771 1.00 40.06 433 ALA A CA 1
ATOM 3109 C C . ALA A 1 433 ? 5.160 -21.916 9.954 1.00 40.06 433 ALA A C 1
ATOM 3111 O O . ALA A 1 433 ? 6.118 -21.715 9.215 1.00 40.06 433 ALA A O 1
ATOM 3112 N N . PHE A 1 434 ? 5.151 -22.915 10.842 1.00 38.56 434 PHE A N 1
ATOM 3113 C CA . PHE A 1 434 ? 6.282 -23.827 11.050 1.00 38.56 434 PHE A CA 1
ATOM 3114 C C . PHE A 1 434 ? 6.538 -24.769 9.866 1.00 38.56 434 PHE A C 1
ATOM 3116 O O . PHE A 1 434 ? 7.693 -25.084 9.583 1.00 38.56 434 PHE A O 1
ATOM 3123 N N . SER A 1 435 ? 5.500 -25.175 9.128 1.00 38.22 435 SER A N 1
ATOM 3124 C CA . SER A 1 435 ? 5.652 -26.056 7.958 1.00 38.22 435 SER A CA 1
ATOM 3125 C C . SER A 1 435 ? 6.477 -25.434 6.819 1.00 38.22 435 SER A C 1
ATOM 3127 O O . SER A 1 435 ? 7.108 -26.159 6.053 1.00 38.22 435 SER A O 1
ATOM 3129 N N . LYS A 1 436 ? 6.550 -24.094 6.743 1.00 38.19 436 LYS A N 1
ATOM 3130 C CA . LYS A 1 436 ? 7.413 -23.373 5.789 1.00 38.19 436 LYS A CA 1
ATOM 3131 C C . LYS A 1 436 ? 8.905 -23.442 6.137 1.00 38.19 436 LYS A C 1
ATOM 3133 O O . LYS A 1 436 ? 9.729 -23.188 5.264 1.00 38.19 436 LYS A O 1
ATOM 3138 N N . TYR A 1 437 ? 9.252 -23.804 7.373 1.00 36.44 437 TYR A N 1
ATOM 3139 C CA . TYR A 1 437 ? 10.635 -23.895 7.857 1.00 36.44 437 TYR A CA 1
ATOM 3140 C C . TYR A 1 437 ? 11.158 -25.336 7.953 1.00 36.44 437 TYR A C 1
ATOM 3142 O O . TYR A 1 437 ? 12.340 -25.542 8.222 1.00 36.44 437 TYR A O 1
ATOM 3150 N N . SER A 1 438 ? 10.322 -26.349 7.701 1.00 32.47 438 SER A N 1
ATOM 3151 C CA . SER A 1 438 ? 10.760 -27.745 7.695 1.00 32.47 438 SER A CA 1
ATOM 3152 C C . SER A 1 438 ? 11.085 -28.223 6.281 1.00 32.47 438 SER A C 1
ATOM 3154 O O . SER A 1 438 ? 10.229 -28.750 5.570 1.00 32.47 438 SER A O 1
ATOM 3156 N N . GLY A 1 439 ? 12.360 -28.129 5.905 1.00 30.16 439 GLY A N 1
ATOM 3157 C CA . GLY A 1 439 ? 12.938 -29.172 5.065 1.00 30.16 439 GLY A CA 1
ATOM 3158 C C . GLY A 1 439 ? 12.779 -30.509 5.796 1.00 30.16 439 GLY A C 1
ATOM 3159 O O . GLY A 1 439 ? 13.194 -30.626 6.942 1.00 30.16 439 GLY A O 1
ATOM 3160 N N . THR A 1 440 ? 12.100 -31.458 5.152 1.00 31.17 440 THR A N 1
ATOM 3161 C CA . THR A 1 440 ? 11.965 -32.892 5.475 1.00 31.17 440 THR A CA 1
ATOM 3162 C C . THR A 1 440 ? 12.401 -33.312 6.893 1.00 31.17 440 THR A C 1
ATOM 3164 O O . THR A 1 440 ? 13.565 -33.641 7.113 1.00 31.17 440 THR A O 1
ATOM 3167 N N . LEU A 1 441 ? 11.464 -33.365 7.848 1.00 26.12 441 LEU A N 1
ATOM 3168 C CA . LEU A 1 441 ? 11.656 -34.135 9.084 1.00 26.12 441 LEU A CA 1
ATOM 3169 C C . LEU A 1 441 ? 11.433 -35.629 8.777 1.00 26.12 441 LEU A C 1
ATOM 3171 O O . LEU A 1 441 ? 10.319 -36.011 8.418 1.00 26.12 441 LEU A O 1
ATOM 3175 N N . ILE A 1 442 ? 12.485 -36.447 8.910 1.00 31.06 442 ILE A N 1
ATOM 3176 C CA . ILE A 1 442 ? 12.414 -37.916 9.062 1.00 31.06 442 ILE A CA 1
ATOM 3177 C C . ILE A 1 442 ? 12.439 -38.241 10.552 1.00 31.06 442 ILE A C 1
ATOM 3179 O O . ILE A 1 442 ? 13.274 -37.622 11.255 1.00 31.06 442 ILE A O 1
#

Secondary structure (DSSP, 8-state):
--PPPS---TTGGGT----EEE-SSS-EEEE---EEETTEEEEEEEE-------PPPPPPPPPPPPPPPPPPPPPP-S--PPPPPPPPPPPPPPPPPPPPPPPPPPPP-EEEE---EEEEEEEETTTEEEEEESSSSEEEE--SSSS-SSEEEEEEE-SS-EEEEEESTT-SEEEESSSSS-EE-SS--SSEEEEEEE-SS-EEEEEESS-SEEEESSSSS-EEPBS--SSEEEEEEE-SS-EEEEEESS-SEEEESSSSB-EE-S-----TTT--EEEEEE-SS-EEEEEBSS-SEEEESSSSS-EE-BS-S-TT-EEEEEEE-SS-EEEEEE-SSS---EEEESSSSB-EEPSS--SSSEEEEEEE-SS-EEEEEE-SSGGGSEEEESSSSS-EE-EE---SSBEEEEEES---SS--SSHHHHHHHHHHHHHTT-S---

Radius of gyration: 33.05 Å; chains: 1; bounding box: 91×98×80 Å